Protein AF-0000000084940747 (afdb_homodimer)

Foldseek 3Di:
DPDDPPDDDDDDDDDDDDQFAWDFDWDVVCCVQQLKTWTFTFQARFDWDPPAPHLFCDPPQPTDNVRNVRSVCNVCVNSVNNQAAEQEFDEDQDQDEAEDADPVPCPVSSVVRNVYDFKYKYNDLSHKYKYWDAQWKWKKKAFSNGIIMIGTHHLSNLLVLSVLVNLCVNVVNDLQRQQRMAMEIEEHAALVGAADDPVSLVSLCVQQNNVQADPPRRGGSLSSNLSSSVVSRYDSVRYHYPPHHSLVDVRHHHCVNVVNRYGTIMTIMHRDDDPD/DPPDPPDDDDDDDDDDDDQFAWDFDWDVVCCVQQLKTWTFTFQARFDWDPPAPHQFCDPPQPTDNVRNVRSVCNVCVNSVNNQAAEQEFDEDQDQDEAEDADPVPCPVSSVVRNVYDFKYKYNDLSHKYKYWDAQWKWKKKAFNNGIIMIGTHHLSNLLVLSVLVNLCVNVVNDLQRQQRMAMEIEEHAALVGAADDPVSLVSLCVQQNNVQADPRRRGGSLSSNLSSSVVSRYDSVRYHYPPHHSLVDVRHHHCVNVVNRYGIIITIMHRDPPPD

Secondary structure (DSSP, 8-state):
-------PPPPP--EEEE----EEEE-HHHHHHH-EEEEEE-S-S--BPTTSTBT---SSSS--HHHHHHHHHHHHHHTT-TTSEEE-----SS--EEEE--GGG-HHHHHHHHHS-SEEEE--TTEEEEEEESSSEEEEEE-TTS-EEEEEE-HHHHHTTHHHHHHHHHTTT-GGGGGG-EEEE--B--TTT-B--HHHHHHHHHHH-GGGEETTTEE-HHHHHHHHHHHHT--GGGEEE---BTTT-TTS--TTTTTT----EEEEEEEPP---/-------PPPPP--EEEE----EEEE-HHHHHHH-EEEEEE-S-S--BPTTSTBT---SSSS--HHHHHHHHHHHHHHTT-TTSEEE-----SS--EEEE--GGG-HHHHHHHHHS-SEEEE--TTEEEEEEESSSEEEEEE-TTS-EEEEEE-HHHHHTTHHHHHHHHHTTT-GGGGGG-EEEE--B--TTT-B--HHHHHHHHHHH-GGGEETTTEE-HHHHHHHHHHHHT--GGGEEE---BTTT-TTS--TTTTTT----EEEEEEEPP---

Nearest PDB structures (foldseek):
  7fbg-assembly1_A  TM=8.563E-01  e=1.554E-24  Bacillus cereus ATCC 14579
  6t0y-assembly1_A  TM=8.999E-01  e=2.402E-23  Geobacillus stearothermophilus
  1xaf-assembly1_B  TM=8.891E-01  e=5.031E-22  Shigella flexneri 2a str. 2457T
  7f3v-assembly4_D  TM=9.004E-01  e=1.699E-21  Escherichia coli
  1xfj-assembly1_A  TM=8.779E-01  e=5.736E-21  Caulobacter vibrioides

Structure (mmCIF, N/CA/C/O backbone):
data_AF-0000000084940747-model_v1
#
loop_
_entity.id
_entity.type
_entity.pdbx_description
1 polymer 'Purine nucleoside phosphorylase'
#
loop_
_atom_site.group_PDB
_atom_site.id
_atom_site.type_symbol
_atom_site.label_atom_id
_atom_site.label_alt_id
_atom_site.label_comp_id
_atom_site.label_asym_id
_atom_site.label_entity_id
_atom_site.label_seq_id
_atom_site.pdbx_PDB_ins_code
_atom_site.Cartn_x
_atom_site.Cartn_y
_atom_site.Cartn_z
_atom_site.occupancy
_atom_site.B_iso_or_equiv
_atom_site.auth_seq_id
_atom_site.auth_comp_id
_atom_site.auth_asym_id
_atom_site.auth_atom_id
_atom_site.pdbx_PDB_model_num
ATOM 1 N N . MET A 1 1 ? -38.469 23.625 5.844 1 26.89 1 MET A N 1
ATOM 2 C CA . MET A 1 1 ? -37.781 22.375 5.543 1 26.89 1 MET A CA 1
ATOM 3 C C . MET A 1 1 ? -36.5 22.25 6.363 1 26.89 1 MET A C 1
ATOM 5 O O . MET A 1 1 ? -35.594 23.094 6.242 1 26.89 1 MET A O 1
ATOM 9 N N . HIS A 1 2 ? -36.5 21.703 7.5 1 29.2 2 HIS A N 1
ATOM 10 C CA . HIS A 1 2 ? -35.5 21.641 8.562 1 29.2 2 HIS A CA 1
ATOM 11 C C . HIS A 1 2 ? -34.25 20.891 8.109 1 29.2 2 HIS A C 1
ATOM 13 O O . HIS A 1 2 ? -34.344 19.734 7.664 1 29.2 2 HIS A O 1
ATOM 19 N N . ALA A 1 3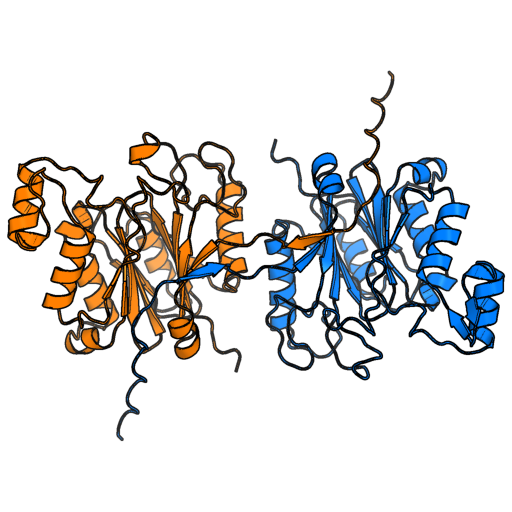 ? -33.344 21.547 7.586 1 34.94 3 ALA A N 1
ATOM 20 C CA . ALA A 1 3 ? -32.094 20.953 7.168 1 34.94 3 ALA A CA 1
ATOM 21 C C . ALA A 1 3 ? -31.594 19.906 8.18 1 34.94 3 ALA A C 1
ATOM 23 O O . ALA A 1 3 ? -31.594 20.156 9.383 1 34.94 3 ALA A O 1
ATOM 24 N N . ALA A 1 4 ? -31.609 18.703 7.883 1 40.59 4 ALA A N 1
ATOM 25 C CA . ALA A 1 4 ? -31.156 17.594 8.727 1 40.59 4 ALA A CA 1
ATOM 26 C C . ALA A 1 4 ? -29.859 17.953 9.453 1 40.59 4 ALA A C 1
ATOM 28 O O . ALA A 1 4 ? -28.938 18.5 8.852 1 40.59 4 ALA A O 1
ATOM 29 N N . PRO A 1 5 ? -29.875 18.078 10.797 1 40.06 5 PRO A N 1
ATOM 30 C CA . PRO A 1 5 ? -28.672 18.453 11.547 1 40.06 5 PRO A CA 1
ATOM 31 C C . PRO A 1 5 ? -27.406 17.734 11.047 1 40.06 5 PRO A C 1
ATOM 33 O O . PRO A 1 5 ? -27.469 16.562 10.664 1 40.06 5 PRO A O 1
ATOM 36 N N . SER A 1 6 ? -26.578 18.359 10.297 1 50.38 6 SER A N 1
ATOM 37 C CA . SER A 1 6 ? -25.312 17.781 9.852 1 50.38 6 SER A CA 1
ATOM 38 C C . SER A 1 6 ? -24.688 16.922 10.945 1 50.38 6 SER A C 1
ATOM 40 O O . SER A 1 6 ? -24.625 17.344 12.109 1 50.38 6 SER A O 1
ATOM 42 N N . PRO A 1 7 ? -24.688 15.625 10.82 1 58.38 7 PRO A N 1
ATOM 43 C CA . PRO A 1 7 ? -24.188 14.734 11.867 1 58.38 7 PRO A CA 1
ATOM 44 C C . PRO A 1 7 ? -22.922 15.266 12.539 1 58.38 7 PRO A C 1
ATOM 46 O O . PRO A 1 7 ? -22.125 15.945 11.891 1 58.38 7 PRO A O 1
ATOM 49 N N . SER A 1 8 ? -22.969 15.477 13.867 1 84.69 8 SER A N 1
ATOM 50 C CA . SER A 1 8 ? -21.875 15.898 14.742 1 84.69 8 SER A CA 1
ATOM 51 C C . SER A 1 8 ? -20.672 14.969 14.602 1 84.69 8 SER A C 1
ATOM 53 O O . SER A 1 8 ? -20.828 13.75 14.516 1 84.69 8 SER A O 1
ATOM 55 N N . LEU A 1 9 ? -19.516 15.516 14.227 1 91.94 9 LEU A N 1
ATOM 56 C CA . LEU A 1 9 ? -18.281 14.734 14.172 1 91.94 9 LEU A CA 1
ATOM 57 C C . LEU A 1 9 ? -17.984 14.109 15.523 1 91.94 9 LEU A C 1
ATOM 59 O O . LEU A 1 9 ? -18.281 14.695 16.562 1 91.94 9 LEU A O 1
ATOM 63 N N . PRO A 1 10 ? -17.516 12.859 15.523 1 93.62 10 PRO A N 1
ATOM 64 C CA . PRO A 1 10 ? -16.938 12.383 16.781 1 93.62 10 PRO A CA 1
ATOM 65 C C . PRO A 1 10 ? -15.828 13.289 17.312 1 93.62 10 PRO A C 1
ATOM 67 O O . PRO A 1 10 ? -15.219 14.039 16.531 1 93.62 10 PRO A O 1
ATOM 70 N N . LEU A 1 11 ? -15.609 13.273 18.609 1 95.62 11 LEU A N 1
ATOM 71 C CA . LEU A 1 11 ? -14.453 13.992 19.141 1 95.62 11 LEU A CA 1
ATOM 72 C C . LEU A 1 11 ? -13.164 13.453 18.531 1 95.62 11 LEU A C 1
ATOM 74 O O . LEU A 1 11 ? -13.016 12.242 18.344 1 95.62 11 LEU A O 1
ATOM 78 N N . PRO A 1 12 ? -12.258 14.281 18.172 1 96.69 12 PRO A N 1
ATOM 79 C CA . PRO A 1 12 ? -11.031 13.859 17.484 1 96.69 12 PRO A CA 1
ATOM 80 C C . PRO A 1 12 ? -10.133 12.992 18.375 1 96.69 12 PRO A C 1
ATOM 82 O O . PRO A 1 12 ? -9.992 13.266 19.578 1 96.69 12 PRO A O 1
ATOM 85 N N . ARG A 1 13 ? -9.609 11.969 17.828 1 94.75 13 ARG A N 1
ATOM 86 C CA . ARG A 1 13 ? -8.641 11.078 18.453 1 94.75 13 ARG A CA 1
ATOM 87 C C . ARG A 1 13 ? -7.59 10.617 17.438 1 94.75 13 ARG A C 1
ATOM 89 O O . ARG A 1 13 ? -7.93 10.164 16.344 1 94.75 13 ARG A O 1
ATOM 96 N N . LEU A 1 14 ? -6.281 10.805 17.812 1 95.38 14 LEU A N 1
ATOM 97 C CA . LEU A 1 14 ? -5.203 10.289 16.984 1 95.38 14 LEU A CA 1
ATOM 98 C C . LEU A 1 14 ? -4.637 9 17.562 1 95.38 14 LEU A C 1
ATOM 100 O O . LEU A 1 14 ? -4.297 8.945 18.75 1 95.38 14 LEU A O 1
ATOM 104 N N . ALA A 1 15 ? -4.66 8 16.766 1 92.25 15 ALA A N 1
ATOM 105 C CA . ALA A 1 15 ? -4.082 6.719 17.156 1 92.25 15 ALA A CA 1
ATOM 106 C C . ALA A 1 15 ? -3.201 6.152 16.047 1 92.25 15 ALA A C 1
ATOM 108 O O . ALA A 1 15 ? -3.477 6.363 14.867 1 92.25 15 ALA A O 1
ATOM 109 N N . TRP A 1 16 ? -2.139 5.473 16.5 1 89.88 16 TRP A N 1
ATOM 110 C CA . TRP A 1 16 ? -1.274 4.832 15.516 1 89.88 16 TRP A CA 1
ATOM 111 C C . TRP A 1 16 ? -2.023 3.738 14.766 1 89.88 16 TRP A C 1
ATOM 113 O O . TRP A 1 16 ? -2.783 2.973 15.359 1 89.88 16 TRP A O 1
ATOM 123 N N . GLY A 1 17 ? -1.954 3.801 13.477 1 81.88 17 GLY A N 1
ATOM 124 C CA . GLY A 1 17 ? -2.463 2.775 12.578 1 81.88 17 GLY A CA 1
ATOM 125 C C . GLY A 1 17 ? -1.59 2.562 11.359 1 81.88 17 GLY A C 1
ATOM 126 O O . GLY A 1 17 ? -0.465 3.062 11.297 1 81.88 17 GLY A O 1
ATOM 127 N N . ARG A 1 18 ? -1.936 1.587 10.547 1 75.88 18 ARG A N 1
ATOM 128 C CA . ARG A 1 18 ? -1.246 1.324 9.289 1 75.88 18 ARG A CA 1
ATOM 129 C C . ARG A 1 18 ? -2.225 1.313 8.117 1 75.88 18 ARG A C 1
ATOM 131 O O . ARG A 1 18 ? -3.369 0.881 8.266 1 75.88 18 ARG A O 1
ATOM 138 N N . GLY A 1 19 ? -1.824 2.127 7.086 1 73.94 19 GLY A N 1
ATOM 139 C CA . GLY A 1 19 ? -2.586 1.91 5.867 1 73.94 19 GLY A CA 1
ATOM 140 C C . GLY A 1 19 ? -2.521 0.479 5.367 1 73.94 19 GLY A C 1
ATOM 141 O O . GLY A 1 19 ? -1.665 -0.296 5.801 1 73.94 19 GLY A O 1
ATOM 142 N N . PHE A 1 20 ? -3.35 0.115 4.512 1 66 20 PHE A N 1
ATOM 143 C CA . PHE A 1 20 ? -3.6 -1.266 4.113 1 66 20 PHE A CA 1
ATOM 144 C C . PHE A 1 20 ? -2.301 -1.958 3.717 1 66 20 PHE A C 1
ATOM 146 O O . PHE A 1 20 ? -1.355 -1.307 3.268 1 66 20 PHE A O 1
ATOM 153 N N . SER A 1 21 ? -2.268 -3.084 4.23 1 73.12 21 SER A N 1
ATOM 154 C CA . SER A 1 21 ? -1.221 -4.023 3.846 1 73.12 21 SER A CA 1
ATOM 155 C C . SER A 1 21 ? -1.809 -5.262 3.174 1 73.12 21 SER A C 1
ATOM 157 O O . SER A 1 21 ? -3.018 -5.492 3.236 1 73.12 21 SER A O 1
ATOM 159 N N . VAL A 1 22 ? -1.061 -5.883 2.357 1 83.69 22 VAL A N 1
ATOM 160 C CA . VAL A 1 22 ? -1.466 -7.117 1.695 1 83.69 22 VAL A CA 1
ATOM 161 C C . VAL A 1 22 ? -0.729 -8.305 2.314 1 83.69 22 VAL A C 1
ATOM 163 O O . VAL A 1 22 ? 0.471 -8.484 2.092 1 83.69 22 VAL A O 1
ATOM 166 N N . PRO A 1 23 ? -1.486 -9.055 3.203 1 87.06 23 PRO A N 1
ATOM 167 C CA . PRO A 1 23 ? -0.846 -10.281 3.68 1 87.06 23 PRO A CA 1
ATOM 168 C C . PRO A 1 23 ? -0.607 -11.297 2.561 1 87.06 23 PRO A C 1
ATOM 170 O O . PRO A 1 23 ? -1.472 -11.484 1.702 1 87.06 23 PRO A O 1
ATOM 173 N N . ALA A 1 24 ? 0.589 -11.859 2.555 1 95.19 24 ALA A N 1
ATOM 174 C CA . ALA A 1 24 ? 0.926 -12.844 1.527 1 95.19 24 ALA A CA 1
ATOM 175 C C . ALA A 1 24 ? 2.041 -13.766 2 1 95.19 24 ALA A C 1
ATOM 177 O O . ALA A 1 24 ? 2.732 -13.469 2.977 1 95.19 24 ALA A O 1
ATOM 178 N N . LEU A 1 25 ? 2.092 -14.969 1.441 1 96.31 25 LEU A N 1
ATOM 179 C CA . LEU A 1 25 ? 3.281 -15.805 1.549 1 96.31 25 LEU A CA 1
ATOM 180 C C . LEU A 1 25 ? 4.383 -15.305 0.622 1 96.31 25 LEU A C 1
ATOM 182 O O . LEU A 1 25 ? 4.152 -15.109 -0.575 1 96.31 25 LEU A O 1
ATOM 186 N N . LEU A 1 26 ? 5.516 -15.055 1.214 1 94.94 26 LEU A N 1
ATOM 187 C CA . LEU A 1 26 ? 6.629 -14.422 0.516 1 94.94 26 LEU A CA 1
ATOM 188 C C . LEU A 1 26 ? 7.902 -15.25 0.667 1 94.94 26 LEU A C 1
ATOM 190 O O . LEU A 1 26 ? 7.941 -16.188 1.459 1 94.94 26 LEU A O 1
ATOM 194 N N . ASP A 1 27 ? 8.859 -15.016 -0.181 1 96.25 27 ASP A N 1
ATOM 195 C CA . ASP A 1 27 ? 10.234 -15.461 -0.004 1 96.25 27 ASP A CA 1
ATOM 196 C C . ASP A 1 27 ? 11.203 -14.281 -0.027 1 96.25 27 ASP A C 1
ATOM 198 O O . ASP A 1 27 ? 11.695 -13.898 -1.089 1 96.25 27 ASP A O 1
ATOM 202 N N . GLU A 1 28 ? 11.523 -13.805 1.183 1 88.88 28 GLU A N 1
ATOM 203 C CA . GLU A 1 28 ? 12.32 -12.586 1.293 1 88.88 28 GLU A CA 1
ATOM 204 C C . GLU A 1 28 ? 13.773 -12.836 0.917 1 88.88 28 GLU A C 1
ATOM 206 O O . GLU A 1 28 ? 14.445 -11.953 0.383 1 88.88 28 GLU A O 1
ATOM 211 N N . ASP A 1 29 ? 14.242 -14.047 1.19 1 90.12 29 ASP A N 1
ATOM 212 C CA . ASP A 1 29 ? 15.609 -14.375 0.799 1 90.12 29 ASP A CA 1
ATOM 213 C C . ASP A 1 29 ? 15.766 -14.367 -0.72 1 90.12 29 ASP A C 1
ATOM 215 O O . ASP A 1 29 ? 16.766 -13.867 -1.243 1 90.12 29 ASP A O 1
ATOM 219 N N . LEU A 1 30 ? 14.781 -14.891 -1.435 1 94.69 30 LEU A N 1
ATOM 220 C CA . LEU A 1 30 ? 14.781 -14.828 -2.893 1 94.69 30 LEU A CA 1
ATOM 221 C C . LEU A 1 30 ? 14.82 -13.383 -3.377 1 94.69 30 LEU A C 1
ATOM 223 O O . LEU A 1 30 ? 15.602 -13.047 -4.27 1 94.69 30 LEU A O 1
ATOM 227 N N . PHE A 1 31 ? 13.984 -12.57 -2.734 1 92.12 31 PHE A N 1
ATOM 228 C CA . PHE A 1 31 ? 13.875 -11.172 -3.127 1 92.12 31 PHE A CA 1
ATOM 229 C C . PHE A 1 31 ? 15.211 -10.453 -2.949 1 92.12 31 PHE A C 1
ATOM 231 O O . PHE A 1 31 ? 15.633 -9.695 -3.824 1 92.12 31 PHE A O 1
ATOM 238 N N . ALA A 1 32 ? 15.852 -10.734 -1.929 1 84.44 32 ALA A N 1
ATOM 239 C CA . ALA A 1 32 ? 17.094 -10.062 -1.587 1 84.44 32 ALA A CA 1
ATOM 240 C C . ALA A 1 32 ? 18.188 -10.367 -2.615 1 84.44 32 ALA A C 1
ATOM 242 O O . ALA A 1 32 ? 19 -9.5 -2.941 1 84.44 32 ALA A O 1
ATOM 243 N N . VAL A 1 33 ? 18.125 -11.5 -3.223 1 88.12 33 VAL A N 1
ATOM 244 C CA . VAL A 1 33 ? 19.25 -11.914 -4.055 1 88.12 33 VAL A CA 1
ATOM 245 C C . VAL A 1 33 ? 18.922 -11.672 -5.527 1 88.12 33 VAL A C 1
ATOM 247 O O . VAL A 1 33 ? 19.828 -11.391 -6.328 1 88.12 33 VAL A O 1
ATOM 250 N N . THR A 1 34 ? 17.656 -11.656 -5.898 1 92 34 THR A N 1
ATOM 251 C CA . THR A 1 34 ? 17.312 -11.617 -7.32 1 92 34 THR A CA 1
ATOM 252 C C . THR A 1 34 ? 16.531 -10.359 -7.656 1 92 34 THR A C 1
ATOM 254 O O . THR A 1 34 ? 16.391 -10.008 -8.828 1 92 34 THR A O 1
ATOM 257 N N . GLY A 1 35 ? 15.906 -9.75 -6.625 1 89.62 35 GLY A N 1
ATOM 258 C CA . GLY A 1 35 ? 14.977 -8.656 -6.863 1 89.62 35 GLY A CA 1
ATOM 259 C C . GLY A 1 35 ? 13.594 -9.125 -7.273 1 89.62 35 GLY A C 1
ATOM 260 O O . GLY A 1 35 ? 12.695 -8.312 -7.484 1 89.62 35 GLY A O 1
ATOM 261 N N . VAL A 1 36 ? 13.438 -10.477 -7.367 1 94.81 36 VAL A N 1
ATOM 262 C CA . VAL A 1 36 ? 12.133 -11.008 -7.738 1 94.81 36 VAL A CA 1
ATOM 263 C C . VAL A 1 36 ? 11.25 -11.125 -6.496 1 94.81 36 VAL A C 1
ATOM 265 O O . VAL A 1 36 ? 11.578 -11.859 -5.559 1 94.81 36 VAL A O 1
ATOM 268 N N . ARG A 1 37 ? 10.18 -10.367 -6.473 1 94 37 ARG A N 1
ATOM 269 C CA . ARG A 1 37 ? 9.125 -10.484 -5.469 1 94 37 ARG A CA 1
ATOM 270 C C . ARG A 1 37 ? 8.086 -11.523 -5.875 1 94 37 ARG A C 1
ATOM 272 O O . ARG A 1 37 ? 7.5 -11.43 -6.957 1 94 37 ARG A O 1
ATOM 279 N N . ILE A 1 38 ? 7.941 -12.57 -5.031 1 97.44 38 ILE A N 1
ATOM 280 C CA . ILE A 1 38 ? 6.82 -13.484 -5.215 1 97.44 38 ILE A CA 1
ATOM 281 C C . ILE A 1 38 ? 5.82 -13.305 -4.074 1 97.44 38 ILE A C 1
ATOM 283 O O . ILE A 1 38 ? 6.203 -12.984 -2.949 1 97.44 38 ILE A O 1
ATOM 287 N N . ALA A 1 39 ? 4.551 -13.516 -4.398 1 97.5 39 ALA A N 1
ATOM 288 C CA . ALA A 1 39 ? 3.523 -13.391 -3.367 1 97.5 39 ALA A CA 1
ATOM 289 C C . ALA A 1 39 ? 2.326 -14.289 -3.678 1 97.5 39 ALA A C 1
ATOM 291 O O . ALA A 1 39 ? 1.78 -14.242 -4.781 1 97.5 39 ALA A O 1
ATOM 292 N N . PHE A 1 40 ? 1.977 -15.141 -2.762 1 98.5 40 PHE A N 1
ATOM 293 C CA . PHE A 1 40 ? 0.657 -15.758 -2.73 1 98.5 40 PHE A CA 1
ATOM 294 C C . PHE A 1 40 ? -0.253 -15.047 -1.737 1 98.5 40 PHE A C 1
ATOM 296 O O . PHE A 1 40 ? -0.056 -15.148 -0.524 1 98.5 40 PHE A O 1
ATOM 303 N N . THR A 1 41 ? -1.25 -14.359 -2.246 1 96.94 41 THR A N 1
ATOM 304 C CA . THR A 1 41 ? -2.029 -13.461 -1.404 1 96.94 41 THR A CA 1
ATOM 305 C C . THR A 1 41 ? -3.127 -14.227 -0.668 1 96.94 41 THR A C 1
ATOM 307 O O . THR A 1 41 ? -3.504 -15.328 -1.074 1 96.94 41 THR A O 1
ATOM 310 N N . CYS A 1 42 ? -3.596 -13.586 0.418 1 94.44 42 CYS A N 1
ATOM 311 C CA . CYS A 1 42 ? -4.84 -13.969 1.072 1 94.44 42 CYS A CA 1
ATOM 312 C C . CYS A 1 42 ? -5.992 -13.078 0.62 1 94.44 42 CYS A C 1
ATOM 314 O O . CYS A 1 42 ? -5.824 -12.25 -0.275 1 94.44 42 CYS A O 1
ATOM 316 N N . ARG A 1 43 ? -7.152 -13.328 1.266 1 94.81 43 ARG A N 1
ATOM 317 C CA . ARG A 1 43 ? -8.328 -12.578 0.833 1 94.81 43 ARG A CA 1
ATOM 318 C C . ARG A 1 43 ? -8.406 -11.227 1.526 1 94.81 43 ARG A C 1
ATOM 320 O O . ARG A 1 43 ? -9.203 -10.367 1.142 1 94.81 43 ARG A O 1
ATOM 327 N N . ASP A 1 44 ? -7.492 -10.938 2.492 1 85.69 44 ASP A N 1
ATOM 328 C CA . ASP A 1 44 ? -7.574 -9.719 3.285 1 85.69 44 ASP A CA 1
ATOM 329 C C . ASP A 1 44 ? -6.809 -8.578 2.619 1 85.69 44 ASP A C 1
ATOM 331 O O . ASP A 1 44 ? -5.871 -8.812 1.856 1 85.69 44 ASP A O 1
ATOM 335 N N . GLY A 1 45 ? -7.273 -7.379 2.945 1 78.31 45 GLY A N 1
ATOM 336 C CA . GLY A 1 45 ? -6.496 -6.215 2.557 1 78.31 45 GLY A CA 1
ATOM 337 C C . GLY A 1 45 ? -7.086 -5.465 1.377 1 78.31 45 GLY A C 1
ATOM 338 O O . GLY A 1 45 ? -6.445 -4.574 0.813 1 78.31 45 GLY A O 1
ATOM 339 N N . GLY A 1 46 ? -8.266 -5.918 0.894 1 83.44 46 GLY A N 1
ATOM 340 C CA . GLY A 1 46 ? -8.844 -5.262 -0.267 1 83.44 46 GLY A CA 1
ATOM 341 C C . GLY A 1 46 ? -10.141 -4.535 0.044 1 83.44 46 GLY A C 1
ATOM 342 O O . GLY A 1 46 ? -10.422 -4.23 1.204 1 83.44 46 GLY A O 1
ATOM 343 N N . VAL A 1 47 ? -10.867 -4.148 -1.01 1 79.75 47 VAL A N 1
ATOM 344 C CA . VAL A 1 47 ? -12 -3.24 -0.831 1 79.75 47 VAL A CA 1
ATOM 345 C C . VAL A 1 47 ? -13.281 -3.912 -1.31 1 79.75 47 VAL A C 1
ATOM 347 O O . VAL A 1 47 ? -14.375 -3.344 -1.183 1 79.75 47 VAL A O 1
ATOM 350 N N . SER A 1 48 ? -13.18 -5.148 -1.839 1 89.56 48 SER A N 1
ATOM 351 C CA . SER A 1 48 ? -14.375 -5.816 -2.348 1 89.56 48 SER A CA 1
ATOM 352 C C . SER A 1 48 ? -15.359 -6.133 -1.223 1 89.56 48 SER A C 1
ATOM 354 O O . SER A 1 48 ? -14.945 -6.395 -0.091 1 89.56 48 SER A O 1
ATOM 356 N N . ALA A 1 49 ? -16.625 -6.105 -1.512 1 88.56 49 ALA A N 1
ATOM 357 C CA . ALA A 1 49 ? -17.703 -6.453 -0.589 1 88.56 49 ALA A CA 1
ATOM 358 C C . ALA A 1 49 ? -18.109 -7.914 -0.741 1 88.56 49 ALA A C 1
ATOM 360 O O . ALA A 1 49 ? -17.719 -8.578 -1.705 1 88.56 49 ALA A O 1
ATOM 361 N N . PRO A 1 50 ? -18.859 -8.438 0.298 1 92.88 50 PRO A N 1
ATOM 362 C CA . PRO A 1 50 ? -19.391 -9.789 0.089 1 92.88 50 PRO A CA 1
ATOM 363 C C . PRO A 1 50 ? -20.234 -9.898 -1.176 1 92.88 50 PRO A C 1
ATOM 365 O O . PRO A 1 50 ? -20.953 -8.961 -1.527 1 92.88 50 PRO A O 1
ATOM 368 N N . PRO A 1 51 ? -20.062 -10.977 -1.892 1 95.94 51 PRO A N 1
ATOM 369 C CA . PRO A 1 51 ? -19.406 -12.227 -1.525 1 95.94 51 PRO A CA 1
ATOM 370 C C . PRO A 1 51 ? -17.938 -12.273 -1.945 1 95.94 51 PRO A C 1
ATOM 372 O O . PRO A 1 51 ? -17.297 -13.32 -1.871 1 95.94 51 PRO A O 1
ATOM 375 N N . TYR A 1 52 ? -17.422 -11.203 -2.357 1 96.19 52 TYR A N 1
ATOM 376 C CA . TYR A 1 52 ? -16.047 -11.086 -2.811 1 96.19 52 TYR A CA 1
ATOM 377 C C . TYR A 1 52 ? -15.203 -10.305 -1.806 1 96.19 52 TYR A C 1
ATOM 379 O O . TYR A 1 52 ? -14.172 -9.734 -2.16 1 96.19 52 TYR A O 1
ATOM 387 N N . ALA A 1 53 ? -15.586 -10.312 -0.607 1 91.81 53 ALA A N 1
ATOM 388 C CA . ALA A 1 53 ? -15.062 -9.406 0.416 1 91.81 53 ALA A CA 1
ATOM 389 C C . ALA A 1 53 ? -13.555 -9.539 0.546 1 91.81 53 ALA A C 1
ATOM 391 O O . ALA A 1 53 ? -13.023 -10.648 0.627 1 91.81 53 ALA A O 1
ATOM 392 N N . GLY A 1 54 ? -12.961 -8.391 0.564 1 91.12 54 GLY A N 1
ATOM 393 C CA . GLY A 1 54 ? -11.531 -8.305 0.778 1 91.12 54 GLY A CA 1
ATOM 394 C C . GLY A 1 54 ? -10.75 -8.016 -0.494 1 91.12 54 GLY A C 1
ATOM 395 O O . GLY A 1 54 ? -11.062 -7.062 -1.213 1 91.12 54 GLY A O 1
ATOM 396 N N . LEU A 1 55 ? -9.68 -8.789 -0.75 1 93.69 55 LEU A N 1
ATOM 397 C CA . LEU A 1 55 ? -8.734 -8.57 -1.84 1 93.69 55 LEU A CA 1
ATOM 398 C C . LEU A 1 55 ? -9.039 -9.484 -3.021 1 93.69 55 LEU A C 1
ATOM 400 O O . LEU A 1 55 ? -8.188 -10.258 -3.457 1 93.69 55 LEU A O 1
ATOM 404 N N . ASN A 1 56 ? -10.242 -9.352 -3.576 1 97.44 56 ASN A N 1
ATOM 405 C CA . ASN A 1 56 ? -10.516 -10.086 -4.809 1 97.44 56 ASN A CA 1
ATOM 406 C C . ASN A 1 56 ? -9.695 -9.539 -5.977 1 97.44 56 ASN A C 1
ATOM 408 O O . ASN A 1 56 ? -9.805 -8.359 -6.316 1 97.44 56 ASN A O 1
ATOM 412 N N . LEU A 1 57 ? -8.984 -10.477 -6.598 1 98 57 LEU A N 1
ATOM 413 C CA . LEU A 1 57 ? -8.094 -10.062 -7.672 1 98 57 LEU A CA 1
ATOM 414 C C . LEU A 1 57 ? -8.609 -10.531 -9.023 1 98 57 LEU A C 1
ATOM 416 O O . LEU A 1 57 ? -8.039 -10.195 -10.062 1 98 57 LEU A O 1
ATOM 420 N N . GLY A 1 58 ? -9.648 -11.32 -9 1 97.81 58 GLY A N 1
ATOM 421 C CA . GLY A 1 58 ? -10.211 -11.852 -10.227 1 97.81 58 GLY A CA 1
ATOM 422 C C . GLY A 1 58 ? -11.312 -10.977 -10.805 1 97.81 58 GLY A C 1
ATOM 423 O O . GLY A 1 58 ? -12.258 -10.617 -10.102 1 97.81 58 GLY A O 1
ATOM 424 N N . SER A 1 59 ? -11.234 -10.703 -12.047 1 95.25 59 SER A N 1
ATOM 425 C CA . SER A 1 59 ? -12.203 -9.812 -12.688 1 95.25 59 SER A CA 1
ATOM 426 C C . SER A 1 59 ? -13.352 -10.602 -13.305 1 95.25 59 SER A C 1
ATOM 428 O O . SER A 1 59 ? -14.352 -10.023 -13.734 1 95.25 59 SER A O 1
ATOM 430 N N . HIS A 1 60 ? -13.359 -11.898 -13.32 1 93.31 60 HIS A N 1
ATOM 431 C CA . HIS A 1 60 ? -14.32 -12.703 -14.062 1 93.31 60 HIS A CA 1
ATOM 432 C C . HIS A 1 60 ? -15.32 -13.375 -13.125 1 93.31 60 HIS A C 1
ATOM 434 O O . HIS A 1 60 ? -15.977 -14.352 -13.5 1 93.31 60 HIS A O 1
ATOM 440 N N . VAL A 1 61 ? -15.508 -12.859 -11.93 1 95.31 61 VAL A N 1
ATOM 441 C CA . VAL A 1 61 ? -16.281 -13.609 -10.945 1 95.31 61 VAL A CA 1
ATOM 442 C C . VAL A 1 61 ? -17.562 -12.844 -10.609 1 95.31 61 VAL A C 1
ATOM 444 O O . VAL A 1 61 ? -18.391 -13.32 -9.82 1 95.31 61 VAL A O 1
ATOM 447 N N . GLY A 1 62 ? -17.734 -11.617 -11.164 1 95.31 62 GLY A N 1
ATOM 448 C CA . GLY A 1 62 ? -18.969 -10.875 -10.953 1 95.31 62 GLY A CA 1
ATOM 449 C C . GLY A 1 62 ? -18.812 -9.719 -9.992 1 95.31 62 GLY A C 1
ATOM 450 O O . GLY A 1 62 ? -19.766 -8.992 -9.719 1 95.31 62 GLY A O 1
ATOM 451 N N . ASP A 1 63 ? -17.672 -9.5 -9.508 1 96.25 63 ASP A N 1
ATOM 452 C CA . ASP A 1 63 ? -17.375 -8.383 -8.609 1 96.25 63 ASP A CA 1
ATOM 453 C C . ASP A 1 63 ? -17.391 -7.055 -9.359 1 96.25 63 ASP A C 1
ATOM 455 O O . ASP A 1 63 ? -17.359 -7.027 -10.586 1 96.25 63 ASP A O 1
ATOM 459 N N . ASP A 1 64 ? -17.562 -5.953 -8.555 1 93.12 64 ASP A N 1
ATOM 460 C CA . ASP A 1 64 ? -17.438 -4.617 -9.133 1 93.12 64 ASP A CA 1
ATOM 461 C C . ASP A 1 64 ? -16.062 -4.41 -9.75 1 93.12 64 ASP A C 1
ATOM 463 O O . ASP A 1 64 ? -15.039 -4.609 -9.094 1 93.12 64 ASP A O 1
ATOM 467 N N . ALA A 1 65 ? -16.047 -4.07 -11.016 1 93.81 65 ALA A N 1
ATOM 468 C CA . ALA A 1 65 ? -14.797 -3.898 -11.75 1 93.81 65 ALA A CA 1
ATOM 469 C C . ALA A 1 65 ? -13.898 -2.861 -11.078 1 93.81 65 ALA A C 1
ATOM 471 O O . ALA A 1 65 ? -12.672 -2.982 -11.102 1 93.81 65 ALA A O 1
ATOM 472 N N . ARG A 1 66 ? -14.445 -1.898 -10.5 1 83.5 66 ARG A N 1
ATOM 473 C CA . ARG A 1 66 ? -13.672 -0.854 -9.836 1 83.5 66 ARG A CA 1
ATOM 474 C C . ARG A 1 66 ? -12.977 -1.393 -8.594 1 83.5 66 ARG A C 1
ATOM 476 O O . ARG A 1 66 ? -11.852 -0.999 -8.281 1 83.5 66 ARG A O 1
ATOM 483 N N . ASP A 1 67 ? -13.656 -2.246 -7.867 1 87.38 67 ASP A N 1
ATOM 484 C CA . ASP A 1 67 ? -13.062 -2.852 -6.68 1 87.38 67 ASP A CA 1
ATOM 485 C C . ASP A 1 67 ? -11.891 -3.756 -7.051 1 87.38 67 ASP A C 1
ATOM 487 O O . ASP A 1 67 ? -10.836 -3.709 -6.41 1 87.38 67 ASP A O 1
ATOM 491 N N . VAL A 1 68 ? -12.086 -4.457 -8.109 1 94.44 68 VAL A N 1
ATOM 492 C CA . VAL A 1 68 ? -11.023 -5.352 -8.555 1 94.44 68 VAL A CA 1
ATOM 493 C C . VAL A 1 68 ? -9.805 -4.539 -8.984 1 94.44 68 VAL A C 1
ATOM 495 O O . VAL A 1 68 ? -8.672 -4.875 -8.633 1 94.44 68 VAL A O 1
ATOM 498 N N . ALA A 1 69 ? -10.07 -3.51 -9.695 1 89.12 69 ALA A N 1
ATOM 499 C CA . ALA A 1 69 ? -8.977 -2.635 -10.117 1 89.12 69 ALA A CA 1
ATOM 500 C C . ALA A 1 69 ? -8.25 -2.035 -8.914 1 89.12 69 ALA A C 1
ATOM 502 O O . ALA A 1 69 ? -7.02 -1.981 -8.891 1 89.12 69 ALA A O 1
ATOM 503 N N . ALA A 1 70 ? -9 -1.645 -7.961 1 82.25 70 ALA A N 1
ATOM 504 C CA . ALA A 1 70 ? -8.414 -1.083 -6.742 1 82.25 70 ALA A CA 1
ATOM 505 C C . ALA A 1 70 ? -7.594 -2.127 -5.996 1 82.25 70 ALA A C 1
ATOM 507 O O . ALA A 1 70 ? -6.512 -1.824 -5.484 1 82.25 70 ALA A O 1
ATOM 508 N N . ASN A 1 71 ? -8.07 -3.338 -5.922 1 89.06 71 ASN A N 1
ATOM 509 C CA . ASN A 1 71 ? -7.359 -4.422 -5.254 1 89.06 71 ASN A CA 1
ATOM 510 C C . ASN A 1 71 ? -6.039 -4.738 -5.953 1 89.06 71 ASN A C 1
ATOM 512 O O . ASN A 1 71 ? -5.02 -4.961 -5.297 1 89.06 71 ASN A O 1
ATOM 516 N N . ARG A 1 72 ? -6.07 -4.688 -7.273 1 91.5 72 ARG A N 1
ATOM 517 C CA . ARG A 1 72 ? -4.844 -4.941 -8.023 1 91.5 72 ARG A CA 1
ATOM 518 C C . ARG A 1 72 ? -3.844 -3.809 -7.836 1 91.5 72 ARG A C 1
ATOM 520 O O . ARG A 1 72 ? -2.641 -4.051 -7.711 1 91.5 72 ARG A O 1
ATOM 527 N N . ALA A 1 73 ? -4.355 -2.646 -7.781 1 82.44 73 ALA A N 1
ATOM 528 C CA . ALA A 1 73 ? -3.486 -1.503 -7.523 1 82.44 73 ALA A CA 1
ATOM 529 C C . ALA A 1 73 ? -2.859 -1.597 -6.133 1 82.44 73 ALA A C 1
ATOM 531 O O . ALA A 1 73 ? -1.674 -1.308 -5.957 1 82.44 73 ALA A O 1
ATOM 532 N N . ARG A 1 74 ? -3.645 -1.971 -5.152 1 80.62 74 ARG A N 1
ATOM 533 C CA . ARG A 1 74 ? -3.154 -2.16 -3.789 1 80.62 74 ARG A CA 1
ATOM 534 C C . ARG A 1 74 ? -2.059 -3.219 -3.744 1 80.62 74 ARG A C 1
ATOM 536 O O . ARG A 1 74 ? -1.034 -3.031 -3.084 1 80.62 74 ARG A O 1
ATOM 543 N N . LEU A 1 75 ? -2.281 -4.281 -4.43 1 88.94 75 LEU A N 1
ATOM 544 C CA . LEU A 1 75 ? -1.293 -5.352 -4.504 1 88.94 75 LEU A CA 1
ATOM 545 C C . LEU A 1 75 ? 0.027 -4.84 -5.066 1 88.94 75 LEU A C 1
ATOM 547 O O . LEU A 1 75 ? 1.089 -5.066 -4.484 1 88.94 75 LEU A O 1
ATOM 551 N N . MET A 1 76 ? -0.089 -4.141 -6.176 1 85.81 76 MET A N 1
ATOM 552 C CA . MET A 1 76 ? 1.098 -3.605 -6.836 1 85.81 76 MET A CA 1
ATOM 553 C C . MET A 1 76 ? 1.84 -2.635 -5.922 1 85.81 76 MET A C 1
ATOM 555 O O . MET A 1 76 ? 3.062 -2.707 -5.797 1 85.81 76 MET A O 1
ATOM 559 N N . ALA A 1 77 ? 1.104 -1.868 -5.281 1 75.38 77 ALA A N 1
ATOM 560 C CA . ALA A 1 77 ? 1.703 -0.869 -4.402 1 75.38 77 ALA A CA 1
ATOM 561 C C . ALA A 1 77 ? 2.34 -1.524 -3.18 1 75.38 77 ALA A C 1
ATOM 563 O O . ALA A 1 77 ? 3.43 -1.136 -2.756 1 75.38 77 ALA A O 1
ATOM 564 N N . ALA A 1 78 ? 1.621 -2.447 -2.627 1 79.94 78 ALA A N 1
ATOM 565 C CA . ALA A 1 78 ? 2.076 -3.113 -1.41 1 79.94 78 ALA A CA 1
ATOM 566 C C . ALA A 1 78 ? 3.451 -3.744 -1.611 1 79.94 78 ALA A C 1
ATOM 568 O O . ALA A 1 78 ? 4.254 -3.814 -0.675 1 79.94 78 ALA A O 1
ATOM 569 N N . PHE A 1 79 ? 3.691 -4.09 -2.855 1 82.44 79 PHE A N 1
ATOM 570 C CA . PHE A 1 79 ? 4.945 -4.797 -3.078 1 82.44 79 PHE A CA 1
ATOM 571 C C . PHE A 1 79 ? 5.891 -3.967 -3.938 1 82.44 79 PHE A C 1
ATOM 573 O O . PHE A 1 79 ? 6.852 -4.496 -4.504 1 82.44 79 PHE A O 1
ATOM 580 N N . GLY A 1 80 ? 5.605 -2.746 -4.102 1 74.38 80 GLY A N 1
ATOM 581 C CA . GLY A 1 80 ? 6.504 -1.792 -4.734 1 74.38 80 GLY A CA 1
ATOM 582 C C . GLY A 1 80 ? 6.617 -1.985 -6.234 1 74.38 80 GLY A C 1
ATOM 583 O O . GLY A 1 80 ? 7.66 -1.699 -6.828 1 74.38 80 GLY A O 1
ATOM 584 N N . CYS A 1 81 ? 5.598 -2.516 -6.883 1 80.62 81 CYS A N 1
ATOM 585 C CA . CYS A 1 81 ? 5.645 -2.852 -8.297 1 80.62 81 CYS A CA 1
ATOM 586 C C . CYS A 1 81 ? 4.707 -1.955 -9.102 1 80.62 81 CYS A C 1
ATOM 588 O O . CYS A 1 81 ? 4.277 -2.322 -10.195 1 80.62 81 CYS A O 1
ATOM 590 N N . GLN A 1 82 ? 4.398 -0.808 -8.57 1 73.25 82 GLN A N 1
ATOM 591 C CA . GLN A 1 82 ? 3.369 0.038 -9.164 1 73.25 82 GLN A CA 1
ATOM 592 C C . GLN A 1 82 ? 3.795 0.534 -10.547 1 73.25 82 GLN A C 1
ATOM 594 O O . GLN A 1 82 ? 2.951 0.901 -11.367 1 73.25 82 GLN A O 1
ATOM 599 N N . ASP A 1 83 ? 5.074 0.537 -10.906 1 74.69 83 ASP A N 1
ATOM 600 C CA . ASP A 1 83 ? 5.551 1.049 -12.18 1 74.69 83 ASP A CA 1
ATOM 601 C C . ASP A 1 83 ? 5.598 -0.057 -13.234 1 74.69 83 ASP A C 1
ATOM 603 O O . ASP A 1 83 ? 5.793 0.214 -14.422 1 74.69 83 ASP A O 1
ATOM 607 N N . ALA A 1 84 ? 5.492 -1.276 -12.828 1 87.19 84 ALA A N 1
ATOM 608 C CA . ALA A 1 84 ? 5.488 -2.389 -13.773 1 87.19 84 ALA A CA 1
ATOM 609 C C . ALA A 1 84 ? 4.129 -2.529 -14.453 1 87.19 84 ALA A C 1
ATOM 611 O O . ALA A 1 84 ? 3.105 -2.131 -13.891 1 87.19 84 ALA A O 1
ATOM 612 N N . ARG A 1 85 ? 4.156 -3.027 -15.656 1 92 85 ARG A N 1
ATOM 613 C CA . ARG A 1 85 ? 2.916 -3.398 -16.328 1 92 85 ARG A CA 1
ATOM 614 C C . ARG A 1 85 ? 2.387 -4.73 -15.812 1 92 85 ARG A C 1
ATOM 616 O O . ARG A 1 85 ? 3.057 -5.758 -15.922 1 92 85 ARG A O 1
ATOM 623 N N . LEU A 1 86 ? 1.181 -4.668 -15.258 1 95.19 86 LEU A N 1
ATOM 624 C CA . LEU A 1 86 ? 0.589 -5.887 -14.719 1 95.19 86 LEU A CA 1
ATOM 625 C C . LEU A 1 86 ? -0.12 -6.676 -15.812 1 95.19 86 LEU A C 1
ATOM 627 O O . LEU A 1 86 ? -0.991 -6.141 -16.5 1 95.19 86 LEU A O 1
ATOM 631 N N . VAL A 1 87 ? 0.282 -7.922 -16.016 1 97.31 87 VAL A N 1
ATOM 632 C CA . VAL A 1 87 ? -0.39 -8.805 -16.953 1 97.31 87 VAL A CA 1
ATOM 633 C C . VAL A 1 87 ? -1.135 -9.906 -16.203 1 97.31 87 VAL A C 1
ATOM 635 O O . VAL A 1 87 ? -0.541 -10.625 -15.406 1 97.31 87 VAL A O 1
ATOM 638 N N . VAL A 1 88 ? -2.432 -9.945 -16.422 1 97.94 88 VAL A N 1
ATOM 639 C CA . VAL A 1 88 ? -3.316 -10.969 -15.875 1 97.94 88 VAL A CA 1
ATOM 640 C C . VAL A 1 88 ? -3.934 -11.789 -17.016 1 97.94 88 VAL A C 1
ATOM 642 O O . VAL A 1 88 ? -4.734 -11.266 -17.797 1 97.94 88 VAL A O 1
ATOM 645 N N . PRO A 1 89 ? -3.611 -13.023 -17.125 1 97.5 89 PRO A N 1
ATOM 646 C CA . PRO A 1 89 ? -4.176 -13.812 -18.234 1 97.5 89 PRO A CA 1
ATOM 647 C C . PRO A 1 89 ? -5.625 -14.219 -17.984 1 97.5 89 PRO A C 1
ATOM 649 O O . PRO A 1 89 ? -6.098 -14.164 -16.844 1 97.5 89 PRO A O 1
ATOM 652 N N . HIS A 1 90 ? -6.242 -14.555 -19.094 1 97.19 90 HIS A N 1
ATOM 653 C CA . HIS A 1 90 ? -7.512 -15.266 -19 1 97.19 90 HIS A CA 1
ATOM 654 C C . HIS A 1 90 ? -7.289 -16.766 -18.844 1 97.19 90 HIS A C 1
ATOM 656 O O . HIS A 1 90 ? -6.996 -17.453 -19.812 1 97.19 90 HIS A O 1
ATOM 662 N N . GLN A 1 91 ? -7.453 -17.156 -17.656 1 96.31 91 GLN A N 1
ATOM 663 C CA . GLN A 1 91 ? -7.211 -18.547 -17.328 1 96.31 91 GLN A CA 1
ATOM 664 C C . GLN A 1 91 ? -8.398 -19.422 -17.719 1 96.31 91 GLN A C 1
ATOM 666 O O . GLN A 1 91 ? -9.531 -19.156 -17.344 1 96.31 91 GLN A O 1
ATOM 671 N N . VAL A 1 92 ? -8.125 -20.484 -18.484 1 94.62 92 VAL A N 1
ATOM 672 C CA . VAL A 1 92 ? -9.195 -21.297 -19.031 1 94.62 92 VAL A CA 1
ATOM 673 C C . VAL A 1 92 ? -8.969 -22.766 -18.656 1 94.62 92 VAL A C 1
ATOM 675 O O . VAL A 1 92 ? -9.523 -23.672 -19.281 1 94.62 92 VAL A O 1
ATOM 678 N N . HIS A 1 93 ? -8.141 -23.062 -17.734 1 94.38 93 HIS A N 1
ATOM 679 C CA . HIS A 1 93 ? -7.762 -24.406 -17.297 1 94.38 93 HIS A CA 1
ATOM 680 C C . HIS A 1 93 ? -7.18 -25.219 -18.453 1 94.38 93 HIS A C 1
ATOM 682 O O . HIS A 1 93 ? -7.449 -26.406 -18.578 1 94.38 93 HIS A O 1
ATOM 688 N N . GLY A 1 94 ? -6.48 -24.484 -19.281 1 93.81 94 GLY A N 1
ATOM 689 C CA . GLY A 1 94 ? -5.75 -25.109 -20.375 1 93.81 94 GLY A CA 1
ATOM 690 C C . GLY A 1 94 ? -4.262 -25.234 -20.109 1 93.81 94 GLY A C 1
ATOM 691 O O . GLY A 1 94 ? -3.84 -25.312 -18.953 1 93.81 94 GLY A O 1
ATOM 692 N N . ASP A 1 95 ? -3.49 -25.406 -21.219 1 93.81 95 ASP A N 1
ATOM 693 C CA . ASP A 1 95 ? -2.055 -25.609 -21.062 1 93.81 95 ASP A CA 1
ATOM 694 C C . ASP A 1 95 ? -1.256 -24.609 -21.891 1 93.81 95 ASP A C 1
ATOM 696 O O . ASP A 1 95 ? -0.089 -24.859 -22.219 1 93.81 95 ASP A O 1
ATOM 700 N N . ALA A 1 96 ? -1.88 -23.484 -22.234 1 95.94 96 ALA A N 1
ATOM 701 C CA . ALA A 1 96 ? -1.176 -22.469 -23.016 1 95.94 96 ALA A CA 1
ATOM 702 C C . ALA A 1 96 ? -0.235 -21.656 -22.141 1 95.94 96 ALA A C 1
ATOM 704 O O . ALA A 1 96 ? -0.62 -21.203 -21.062 1 95.94 96 ALA A O 1
ATOM 705 N N . VAL A 1 97 ? 1.001 -21.484 -22.641 1 97.75 97 VAL A N 1
ATOM 706 C CA . VAL A 1 97 ? 2.045 -20.703 -21.984 1 97.75 97 VAL A CA 1
ATOM 707 C C . VAL A 1 97 ? 2.418 -19.5 -22.859 1 97.75 97 VAL A C 1
ATOM 709 O O . VAL A 1 97 ? 2.691 -19.656 -24.062 1 97.75 97 VAL A O 1
ATOM 712 N N . VAL A 1 98 ? 2.4 -18.297 -22.297 1 97.56 98 VAL A N 1
ATOM 713 C CA . VAL A 1 98 ? 2.742 -17.109 -23.047 1 97.56 98 VAL A CA 1
ATOM 714 C C . VAL A 1 98 ? 4.004 -16.469 -22.469 1 97.56 98 VAL A C 1
ATOM 716 O O . VAL A 1 98 ? 4.113 -16.297 -21.25 1 97.56 98 VAL A O 1
ATOM 719 N N . SER A 1 99 ? 4.961 -16.125 -23.312 1 96.81 99 SER A N 1
ATOM 720 C CA . SER A 1 99 ? 6.207 -15.5 -22.891 1 96.81 99 SER A CA 1
ATOM 721 C C . SER A 1 99 ? 6.16 -13.992 -23.109 1 96.81 99 SER A C 1
ATOM 723 O O . SER A 1 99 ? 5.793 -13.523 -24.188 1 96.81 99 SER A O 1
ATOM 725 N N . LEU A 1 100 ? 6.477 -13.32 -22.047 1 95.88 100 LEU A N 1
ATOM 726 C CA . LEU A 1 100 ? 6.605 -11.867 -22.078 1 95.88 100 LEU A CA 1
ATOM 727 C C . LEU A 1 100 ? 8.07 -11.453 -21.984 1 95.88 100 LEU A C 1
ATOM 729 O O . LEU A 1 100 ? 8.586 -11.242 -20.891 1 95.88 100 LEU A O 1
ATOM 733 N N . ASP A 1 101 ? 8.648 -11.219 -23.094 1 90.56 101 ASP A N 1
ATOM 734 C CA . ASP A 1 101 ? 10.102 -11.094 -23.156 1 90.56 101 ASP A CA 1
ATOM 735 C C . ASP A 1 101 ? 10.531 -9.633 -23.094 1 90.56 101 ASP A C 1
ATOM 737 O O . ASP A 1 101 ? 11.602 -9.312 -22.562 1 90.56 101 ASP A O 1
ATOM 741 N N . ASP A 1 102 ? 9.742 -8.812 -23.719 1 85.38 102 ASP A N 1
ATOM 742 C CA . ASP A 1 102 ? 10.086 -7.395 -23.797 1 85.38 102 ASP A CA 1
ATOM 743 C C . ASP A 1 102 ? 8.836 -6.523 -23.656 1 85.38 102 ASP A C 1
ATOM 745 O O . ASP A 1 102 ? 7.938 -6.578 -24.484 1 85.38 102 ASP A O 1
ATOM 749 N N . ALA A 1 103 ? 8.953 -5.684 -22.672 1 81.94 103 ALA A N 1
ATOM 750 C CA . ALA A 1 103 ? 7.793 -4.844 -22.359 1 81.94 103 ALA A CA 1
ATOM 751 C C . ALA A 1 103 ? 7.449 -3.938 -23.547 1 81.94 103 ALA A C 1
ATOM 753 O O . ALA A 1 103 ? 6.281 -3.602 -23.75 1 81.94 103 ALA A O 1
ATOM 754 N N . ALA A 1 104 ? 8.438 -3.629 -24.312 1 80.81 104 ALA A N 1
ATOM 755 C CA . ALA A 1 104 ? 8.242 -2.697 -25.422 1 80.81 104 ALA A CA 1
ATOM 756 C C . ALA A 1 104 ? 7.57 -3.387 -26.609 1 80.81 104 ALA A C 1
ATOM 758 O O . ALA A 1 104 ? 6.992 -2.725 -27.469 1 80.81 104 ALA A O 1
ATOM 759 N N . SER A 1 105 ? 7.629 -4.738 -26.672 1 78.94 105 SER A N 1
ATOM 760 C CA . SER A 1 105 ? 7.133 -5.441 -27.844 1 78.94 105 SER A CA 1
ATOM 761 C C . SER A 1 105 ? 6.234 -6.613 -27.453 1 78.94 105 SER A C 1
ATOM 763 O O . SER A 1 105 ? 6.105 -7.578 -28.219 1 78.94 105 SER A O 1
ATOM 765 N N . CYS A 1 106 ? 5.605 -6.438 -26.344 1 85.88 106 CYS A N 1
ATOM 766 C CA . CYS A 1 106 ? 4.906 -7.629 -25.875 1 85.88 106 CYS A CA 1
ATOM 767 C C . CYS A 1 106 ? 3.398 -7.484 -26.047 1 85.88 106 CYS A C 1
ATOM 769 O O . CYS A 1 106 ? 2.623 -8.203 -25.422 1 85.88 106 CYS A O 1
ATOM 771 N N . GLU A 1 107 ? 2.982 -6.602 -26.828 1 90.75 107 GLU A N 1
ATOM 772 C CA . GLU A 1 107 ? 1.548 -6.375 -26.969 1 90.75 107 GLU A CA 1
ATOM 773 C C . GLU A 1 107 ? 0.843 -7.617 -27.516 1 90.75 107 GLU A C 1
ATOM 775 O O . GLU A 1 107 ? -0.24 -7.973 -27.047 1 90.75 107 GLU A O 1
ATOM 780 N N . ALA A 1 108 ? 1.449 -8.211 -28.531 1 91.94 108 ALA A N 1
ATOM 781 C CA . ALA A 1 108 ? 0.859 -9.422 -29.078 1 91.94 108 ALA A CA 1
ATOM 782 C C . ALA A 1 108 ? 0.79 -10.531 -28.031 1 91.94 108 ALA A C 1
ATOM 784 O O . ALA A 1 108 ? -0.216 -11.234 -27.938 1 91.94 108 ALA A O 1
ATOM 785 N N . ALA A 1 109 ? 1.79 -10.695 -27.344 1 93.12 109 ALA A N 1
ATOM 786 C CA . ALA A 1 109 ? 1.836 -11.695 -26.281 1 93.12 109 ALA A CA 1
ATOM 787 C C . ALA A 1 109 ? 0.807 -11.398 -25.188 1 93.12 109 ALA A C 1
ATOM 789 O O . ALA A 1 109 ? 0.143 -12.305 -24.688 1 93.12 109 ALA A O 1
ATOM 790 N N . ILE A 1 110 ? 0.679 -10.172 -24.859 1 94.06 110 ILE A N 1
ATOM 791 C CA . ILE A 1 110 ? -0.304 -9.766 -23.859 1 94.06 110 ILE A CA 1
ATOM 792 C C . ILE A 1 110 ? -1.712 -10.07 -24.359 1 94.06 110 ILE A C 1
ATOM 794 O O . ILE A 1 110 ? -2.555 -10.562 -23.625 1 94.06 110 ILE A O 1
ATOM 798 N N . ALA A 1 111 ? -1.931 -9.812 -25.594 1 94.38 111 ALA A N 1
ATOM 799 C CA . ALA A 1 111 ? -3.227 -10.117 -26.203 1 94.38 111 ALA A CA 1
ATOM 800 C C . ALA A 1 111 ? -3.512 -11.617 -26.156 1 94.38 111 ALA A C 1
ATOM 802 O O . ALA A 1 111 ? -4.637 -12.031 -25.859 1 94.38 111 ALA A O 1
ATOM 803 N N . GLN A 1 112 ? -2.588 -12.406 -26.469 1 94.62 112 GLN A N 1
ATOM 804 C CA . GLN A 1 112 ? -2.729 -13.859 -26.391 1 94.62 112 GLN A CA 1
ATOM 805 C C . GLN A 1 112 ? -3.061 -14.305 -24.969 1 94.62 112 GLN A C 1
ATOM 807 O O . GLN A 1 112 ? -3.93 -15.156 -24.766 1 94.62 112 GLN A O 1
ATOM 812 N N . ALA A 1 113 ? -2.322 -13.75 -24.047 1 94.81 113 ALA A N 1
ATOM 813 C CA . ALA A 1 113 ? -2.551 -14.086 -22.641 1 94.81 113 ALA A CA 1
ATOM 814 C C . ALA A 1 113 ? -3.977 -13.742 -22.219 1 94.81 113 ALA A C 1
ATOM 816 O O . ALA A 1 113 ? -4.598 -14.484 -21.453 1 94.81 113 ALA A O 1
ATOM 817 N N . ARG A 1 114 ? -4.473 -12.648 -22.703 1 93.69 114 ARG A N 1
ATOM 818 C CA . ARG A 1 114 ? -5.805 -12.18 -22.344 1 93.69 114 ARG A CA 1
ATOM 819 C C . ARG A 1 114 ? -6.883 -13 -23.047 1 93.69 114 ARG A C 1
ATOM 821 O O . ARG A 1 114 ? -8.047 -12.984 -22.625 1 93.69 114 ARG A O 1
ATOM 828 N N . GLU A 1 115 ? -6.492 -13.617 -24.156 1 94.25 115 GLU A N 1
ATOM 829 C CA . GLU A 1 115 ? -7.422 -14.531 -24.812 1 94.25 115 GLU A CA 1
ATOM 830 C C . GLU A 1 115 ? -7.527 -15.844 -24.047 1 94.25 115 GLU A C 1
ATOM 832 O O . GLU A 1 115 ? -8.625 -16.297 -23.703 1 94.25 115 GLU A O 1
ATOM 837 N N . ALA A 1 116 ? -6.367 -16.438 -23.906 1 95.94 116 ALA A N 1
ATOM 838 C CA . ALA A 1 116 ? -6.359 -17.688 -23.141 1 95.94 116 ALA A CA 1
ATOM 839 C C . ALA A 1 116 ? -4.934 -18.109 -22.797 1 95.94 116 ALA A C 1
ATOM 841 O O . ALA A 1 116 ? -4.102 -18.312 -23.688 1 95.94 116 ALA A O 1
ATOM 842 N N . ALA A 1 117 ? -4.652 -18.188 -21.578 1 97.75 117 ALA A N 1
ATOM 843 C CA . ALA A 1 117 ? -3.389 -18.719 -21.078 1 97.75 117 ALA A CA 1
ATOM 844 C C . ALA A 1 117 ? -3.502 -19.078 -19.594 1 97.75 117 ALA A C 1
ATOM 846 O O . ALA A 1 117 ? -4.219 -18.422 -18.844 1 97.75 117 ALA A O 1
ATOM 847 N N . ASP A 1 118 ? -2.783 -20.078 -19.219 1 98.44 118 ASP A N 1
ATOM 848 C CA . ASP A 1 118 ? -2.764 -20.484 -17.812 1 98.44 118 ASP A CA 1
ATOM 849 C C . ASP A 1 118 ? -1.357 -20.359 -17.234 1 98.44 118 ASP A C 1
ATOM 851 O O . ASP A 1 118 ? -1.132 -20.703 -16.078 1 98.44 118 ASP A O 1
ATOM 855 N N . ALA A 1 119 ? -0.439 -19.891 -18.078 1 98.75 119 ALA A N 1
ATOM 856 C CA . ALA A 1 119 ? 0.917 -19.625 -17.594 1 98.75 119 ALA A CA 1
ATOM 857 C C . ALA A 1 119 ? 1.536 -18.438 -18.312 1 98.75 119 ALA A C 1
ATOM 859 O O . ALA A 1 119 ? 1.3 -18.219 -19.5 1 98.75 119 ALA A O 1
ATOM 860 N N . LEU A 1 120 ? 2.307 -17.672 -17.578 1 98.38 120 LEU A N 1
ATOM 861 C CA . LEU A 1 120 ? 3.09 -16.562 -18.109 1 98.38 120 LEU A CA 1
ATOM 862 C C . LEU A 1 120 ? 4.566 -16.719 -17.766 1 98.38 120 LEU A C 1
ATOM 864 O O . LEU A 1 120 ? 4.906 -17.094 -16.641 1 98.38 120 LEU A O 1
ATOM 868 N N . ILE A 1 121 ? 5.402 -16.5 -18.719 1 98.25 121 ILE A N 1
ATOM 869 C CA . ILE A 1 121 ? 6.84 -16.375 -18.5 1 98.25 121 ILE A CA 1
ATOM 870 C C . ILE A 1 121 ? 7.258 -14.922 -18.672 1 98.25 121 ILE A C 1
ATOM 872 O O . ILE A 1 121 ? 6.918 -14.281 -19.672 1 98.25 121 ILE A O 1
ATOM 876 N N . VAL A 1 122 ? 7.965 -14.398 -17.688 1 97.69 122 VAL A N 1
ATOM 877 C CA . VAL A 1 122 ? 8.367 -12.992 -17.734 1 97.69 122 VAL A CA 1
ATOM 878 C C . VAL A 1 122 ? 9.891 -12.891 -17.672 1 97.69 122 VAL A C 1
ATOM 880 O O . VAL A 1 122 ? 10.523 -13.453 -16.781 1 97.69 122 VAL A O 1
ATOM 883 N N . ARG A 1 123 ? 10.43 -12.133 -18.594 1 95.38 123 ARG A N 1
ATOM 884 C CA . ARG A 1 123 ? 11.875 -11.953 -18.641 1 95.38 123 ARG A CA 1
ATOM 885 C C . ARG A 1 123 ? 12.242 -10.477 -18.547 1 95.38 123 ARG A C 1
ATOM 887 O O . ARG A 1 123 ? 13.414 -10.133 -18.359 1 95.38 123 ARG A O 1
ATOM 894 N N . ASP A 1 124 ? 11.25 -9.641 -18.609 1 93.69 124 ASP A N 1
ATOM 895 C CA . ASP A 1 124 ? 11.438 -8.195 -18.531 1 93.69 124 ASP A CA 1
ATOM 896 C C . ASP A 1 124 ? 10.969 -7.66 -17.172 1 93.69 124 ASP A C 1
ATOM 898 O O . ASP A 1 124 ? 9.812 -7.855 -16.797 1 93.69 124 ASP A O 1
ATOM 902 N N . ALA A 1 125 ? 11.867 -6.906 -16.516 1 90.25 125 ALA A N 1
ATOM 903 C CA . ALA A 1 125 ? 11.602 -6.41 -15.172 1 90.25 125 ALA A CA 1
ATOM 904 C C . ALA A 1 125 ? 10.492 -5.355 -15.188 1 90.25 125 ALA A C 1
ATOM 906 O O . ALA A 1 125 ? 9.945 -5.004 -14.141 1 90.25 125 ALA A O 1
ATOM 907 N N . ARG A 1 126 ? 10.109 -4.887 -16.312 1 91.12 126 ARG A N 1
ATOM 908 C CA . ARG A 1 126 ? 9.07 -3.875 -16.438 1 91.12 126 ARG A CA 1
ATOM 909 C C . ARG A 1 126 ? 7.684 -4.512 -16.469 1 91.12 126 ARG A C 1
ATOM 911 O O . ARG A 1 126 ? 6.676 -3.814 -16.594 1 91.12 126 ARG A O 1
ATOM 918 N N . ILE A 1 127 ? 7.68 -5.871 -16.328 1 95 127 ILE A N 1
ATOM 919 C CA . ILE A 1 127 ? 6.414 -6.598 -16.391 1 95 127 ILE A CA 1
ATOM 920 C C . ILE A 1 127 ? 6.207 -7.383 -15.102 1 95 127 ILE A C 1
ATOM 922 O O . ILE A 1 127 ? 7.121 -8.055 -14.625 1 95 127 ILE A O 1
ATOM 926 N N . ALA A 1 128 ? 5.031 -7.203 -14.5 1 96.56 128 ALA A N 1
ATOM 927 C CA . ALA A 1 128 ? 4.555 -8.031 -13.398 1 96.56 128 ALA A CA 1
ATOM 928 C C . ALA A 1 128 ? 3.49 -9.016 -13.867 1 96.56 128 ALA A C 1
ATOM 930 O O . ALA A 1 128 ? 2.799 -8.766 -14.859 1 96.56 128 ALA A O 1
ATOM 931 N N . ALA A 1 129 ? 3.412 -10.18 -13.211 1 98.12 129 ALA A N 1
ATOM 932 C CA . ALA A 1 129 ? 2.445 -11.203 -13.594 1 98.12 129 ALA A CA 1
ATOM 933 C C . ALA A 1 129 ? 1.584 -11.617 -12.406 1 98.12 129 ALA A C 1
ATOM 935 O O . ALA A 1 129 ? 2.084 -11.742 -11.289 1 98.12 129 ALA A O 1
ATOM 936 N N . LEU A 1 130 ? 0.308 -11.797 -12.695 1 98.5 130 LEU A N 1
ATOM 937 C CA . LEU A 1 130 ? -0.658 -12.188 -11.672 1 98.5 130 LEU A CA 1
ATOM 938 C C . LEU A 1 130 ? -1.586 -13.281 -12.188 1 98.5 130 LEU A C 1
ATOM 940 O O . LEU A 1 130 ? -2.193 -13.133 -13.25 1 98.5 130 LEU A O 1
ATOM 944 N N . LEU A 1 131 ? -1.663 -14.352 -11.492 1 98.12 131 LEU A N 1
ATOM 945 C CA . LEU A 1 131 ? -2.717 -15.344 -11.648 1 98.12 131 LEU A CA 1
ATOM 946 C C . LEU A 1 131 ? -3.77 -15.211 -10.555 1 98.12 131 LEU A C 1
ATOM 948 O O . LEU A 1 131 ? -3.447 -14.844 -9.422 1 98.12 131 LEU A O 1
ATOM 952 N N . CYS A 1 132 ? -4.973 -15.516 -10.906 1 98.31 132 CYS A N 1
ATOM 953 C CA . CYS A 1 132 ? -6.082 -15.461 -9.969 1 98.31 132 CYS A CA 1
ATOM 954 C C . CYS A 1 132 ? -6.758 -16.812 -9.836 1 98.31 132 CYS A C 1
ATOM 956 O O . CYS A 1 132 ? -7.109 -17.438 -10.836 1 98.31 132 CYS A O 1
ATOM 958 N N . PHE A 1 133 ? -6.949 -17.266 -8.578 1 98 133 PHE A N 1
ATOM 959 C CA . PHE A 1 133 ? -7.445 -18.625 -8.414 1 98 133 PHE A CA 1
ATOM 960 C C . PHE A 1 133 ? -8.172 -18.781 -7.086 1 98 133 PHE A C 1
ATOM 962 O O . PHE A 1 133 ? -8.016 -17.953 -6.188 1 98 133 PHE A O 1
ATOM 969 N N . ALA A 1 134 ? -8.992 -19.734 -7.012 1 98.25 134 ALA A N 1
ATOM 970 C CA . ALA A 1 134 ? -9.609 -20.266 -5.801 1 98.25 134 ALA A CA 1
ATOM 971 C C . ALA A 1 134 ? -9.664 -21.797 -5.84 1 98.25 134 ALA A C 1
ATOM 973 O O . ALA A 1 134 ? -10.469 -22.375 -6.574 1 98.25 134 ALA A O 1
ATOM 974 N N . ASP A 1 135 ? -8.805 -22.422 -5.156 1 98.12 135 ASP A N 1
ATOM 975 C CA . ASP A 1 135 ? -8.703 -23.875 -4.996 1 98.12 135 ASP A CA 1
ATOM 976 C C . ASP A 1 135 ? -7.719 -24.469 -5.996 1 98.12 135 ASP A C 1
ATOM 978 O O . ASP A 1 135 ? -7.027 -25.438 -5.688 1 98.12 135 ASP A O 1
ATOM 982 N N . CYS A 1 136 ? -7.59 -24.031 -7.266 1 98 136 CYS A N 1
ATOM 983 C CA . CYS A 1 136 ? -6.633 -24.562 -8.227 1 98 136 CYS A CA 1
ATOM 984 C C . CYS A 1 136 ? -5.199 -24.312 -7.762 1 98 136 CYS A C 1
ATOM 986 O O . CYS A 1 136 ? -4.949 -23.391 -6.973 1 98 136 CYS A O 1
ATOM 988 N N . VAL A 1 137 ? -4.238 -25.047 -8.273 1 98.44 137 VAL A N 1
ATOM 989 C CA . VAL A 1 137 ? -2.861 -24.984 -7.797 1 98.44 137 VAL A CA 1
ATOM 990 C C . VAL A 1 137 ? -2.117 -23.859 -8.508 1 98.44 137 VAL A C 1
ATOM 992 O O . VAL A 1 137 ? -1.971 -23.875 -9.734 1 98.44 137 VAL A O 1
ATOM 995 N N . PRO A 1 138 ? -1.644 -22.859 -7.781 1 98.81 138 PRO A N 1
ATOM 996 C CA . PRO A 1 138 ? -0.733 -21.859 -8.344 1 98.81 138 PRO A CA 1
ATOM 997 C C . PRO A 1 138 ? 0.737 -22.234 -8.164 1 98.81 138 PRO A C 1
ATOM 999 O O . PRO A 1 138 ? 1.127 -22.719 -7.098 1 98.81 138 PRO A O 1
ATOM 1002 N N . VAL A 1 139 ? 1.553 -22.016 -9.172 1 98.88 139 VAL A N 1
ATOM 1003 C CA . VAL A 1 139 ? 2.984 -22.281 -9.07 1 98.88 139 VAL A CA 1
ATOM 1004 C C . VAL A 1 139 ? 3.773 -21.094 -9.609 1 98.88 139 VAL A C 1
ATOM 1006 O O . VAL A 1 139 ? 3.42 -20.531 -10.641 1 98.88 139 VAL A O 1
ATOM 1009 N N . ILE A 1 140 ? 4.77 -20.688 -8.883 1 98.88 140 ILE A N 1
ATOM 1010 C CA . ILE A 1 140 ? 5.734 -19.703 -9.359 1 98.88 140 ILE A CA 1
ATOM 1011 C C . ILE A 1 140 ? 7.113 -20.344 -9.469 1 98.88 140 ILE A C 1
ATOM 1013 O O . ILE A 1 140 ? 7.566 -21.016 -8.539 1 98.88 140 ILE A O 1
ATOM 1017 N N . ILE A 1 141 ? 7.727 -20.234 -10.578 1 98.75 141 ILE A N 1
ATOM 1018 C CA . ILE A 1 141 ? 9.086 -20.734 -10.797 1 98.75 141 ILE A CA 1
ATOM 1019 C C . ILE A 1 141 ? 10.016 -19.562 -11.086 1 98.75 141 ILE A C 1
ATOM 1021 O O . ILE A 1 141 ? 9.688 -18.688 -11.891 1 98.75 141 ILE A O 1
ATOM 1025 N N . VAL A 1 142 ? 11.156 -19.5 -10.406 1 98.44 142 VAL A N 1
ATOM 1026 C CA . VAL A 1 142 ? 12.109 -18.406 -10.586 1 98.44 142 VAL A CA 1
ATOM 1027 C C . VAL A 1 142 ? 13.469 -18.969 -11 1 98.44 142 VAL A C 1
ATOM 1029 O O . VAL A 1 142 ? 13.969 -19.906 -10.383 1 98.44 142 VAL A O 1
ATOM 1032 N N . ALA A 1 143 ? 14.039 -18.422 -12 1 97.44 143 ALA A N 1
ATOM 1033 C CA . ALA A 1 143 ? 15.375 -18.781 -12.469 1 97.44 143 ALA A CA 1
ATOM 1034 C C . ALA A 1 143 ? 16.438 -17.875 -11.859 1 97.44 143 ALA A C 1
ATOM 1036 O O . ALA A 1 143 ? 16.125 -16.766 -11.391 1 97.44 143 ALA A O 1
ATOM 1037 N N . PRO A 1 144 ? 17.625 -18.297 -11.875 1 95.44 144 PRO A N 1
ATOM 1038 C CA . PRO A 1 144 ? 18.719 -17.531 -11.266 1 95.44 144 PRO A CA 1
ATOM 1039 C C . PRO A 1 144 ? 18.891 -16.156 -11.906 1 95.44 144 PRO A C 1
ATOM 1041 O O . PRO A 1 144 ? 19.344 -15.211 -11.25 1 95.44 144 PRO A O 1
ATOM 1044 N N . ASP A 1 145 ? 18.5 -16 -13.125 1 92.94 145 ASP A N 1
ATOM 1045 C CA . ASP A 1 145 ? 18.719 -14.734 -13.82 1 92.94 145 ASP A CA 1
ATOM 1046 C C . ASP A 1 145 ? 17.609 -13.742 -13.516 1 92.94 145 ASP A C 1
ATOM 1048 O O . ASP A 1 145 ? 17.609 -12.625 -14.039 1 92.94 145 ASP A O 1
ATOM 1052 N N . GLY A 1 146 ? 16.656 -14.164 -12.766 1 94.94 146 GLY A N 1
ATOM 1053 C CA . GLY A 1 146 ? 15.594 -13.266 -12.352 1 94.94 146 GLY A CA 1
ATOM 1054 C C . GLY A 1 146 ? 14.336 -13.398 -13.195 1 94.94 146 GLY A C 1
ATOM 1055 O O . GLY A 1 146 ? 13.312 -12.781 -12.898 1 94.94 146 GLY A O 1
ATOM 1056 N N . SER A 1 147 ? 14.422 -14.18 -14.266 1 96.75 147 SER A N 1
ATOM 1057 C CA . SER A 1 147 ? 13.195 -14.492 -14.984 1 96.75 147 SER A CA 1
ATOM 1058 C C . SER A 1 147 ? 12.297 -15.422 -14.172 1 96.75 147 SER A C 1
ATOM 1060 O O . SER A 1 147 ? 12.773 -16.141 -13.289 1 96.75 147 SER A O 1
ATOM 1062 N N . PHE A 1 148 ? 11.008 -15.352 -14.461 1 98.44 148 PHE A N 1
ATOM 1063 C CA . PHE A 1 148 ? 10.109 -16.188 -13.664 1 98.44 148 PHE A CA 1
ATOM 1064 C C . PHE A 1 148 ? 8.891 -16.594 -14.484 1 98.44 148 PHE A C 1
ATOM 1066 O O . PHE A 1 148 ? 8.641 -16.047 -15.555 1 98.44 148 PHE A O 1
ATOM 1073 N N . ALA A 1 149 ? 8.234 -17.672 -14.016 1 98.69 149 ALA A N 1
ATOM 1074 C CA . ALA A 1 149 ? 6.953 -18.141 -14.539 1 98.69 149 ALA A CA 1
ATOM 1075 C C . ALA A 1 149 ? 5.895 -18.188 -13.445 1 98.69 149 ALA A C 1
ATOM 1077 O O . ALA A 1 149 ? 6.188 -18.562 -12.305 1 98.69 149 ALA A O 1
ATOM 1078 N N . VAL A 1 150 ? 4.719 -17.75 -13.773 1 98.81 150 VAL A N 1
ATOM 1079 C CA . VAL A 1 150 ? 3.547 -17.984 -12.93 1 98.81 150 VAL A CA 1
ATOM 1080 C C . VAL A 1 150 ? 2.582 -18.922 -13.656 1 98.81 150 VAL A C 1
ATOM 1082 O O . VAL A 1 150 ? 2.266 -18.719 -14.828 1 98.81 150 VAL A O 1
ATOM 1085 N N . VAL A 1 151 ? 2.141 -19.969 -12.945 1 98.81 151 VAL A N 1
ATOM 1086 C CA . VAL A 1 151 ? 1.408 -21.047 -13.609 1 98.81 151 VAL A CA 1
ATOM 1087 C C . VAL A 1 151 ? 0.161 -21.391 -12.797 1 98.81 151 VAL A C 1
ATOM 1089 O O . VAL A 1 151 ? 0.234 -21.562 -11.578 1 98.81 151 VAL A O 1
ATOM 1092 N N . HIS A 1 152 ? -0.894 -21.406 -13.461 1 98.44 152 HIS A N 1
ATOM 1093 C CA . HIS A 1 152 ? -2.164 -21.875 -12.93 1 98.44 152 HIS A CA 1
ATOM 1094 C C . HIS A 1 152 ? -2.412 -23.328 -13.32 1 98.44 152 HIS A C 1
ATOM 1096 O O . HIS A 1 152 ? -2.539 -23.641 -14.508 1 98.44 152 HIS A O 1
ATOM 1102 N N . ALA A 1 153 ? -2.561 -24.219 -12.359 1 97.69 153 ALA A N 1
ATOM 1103 C CA . ALA A 1 153 ? -2.775 -25.625 -12.656 1 97.69 153 ALA A CA 1
ATOM 1104 C C . ALA A 1 153 ? -3.939 -26.188 -11.844 1 97.69 153 ALA A C 1
ATOM 1106 O O . ALA A 1 153 ? -3.746 -26.703 -10.742 1 97.69 153 ALA A O 1
ATOM 1107 N N . GLY A 1 154 ? -5.172 -26.141 -12.477 1 95.25 154 GLY A N 1
ATOM 1108 C CA . GLY A 1 154 ? -6.172 -27.078 -11.977 1 95.25 154 GLY A CA 1
ATOM 1109 C C . GLY A 1 154 ? -5.844 -28.531 -12.281 1 95.25 154 GLY A C 1
ATOM 1110 O O . GLY A 1 154 ? -4.75 -28.828 -12.758 1 95.25 154 GLY A O 1
ATOM 1111 N N . TRP A 1 155 ? -6.816 -29.406 -11.945 1 94.5 155 TRP A N 1
ATOM 1112 C CA . TRP A 1 155 ? -6.5 -30.812 -12.164 1 94.5 155 TRP A CA 1
ATOM 1113 C C . TRP A 1 155 ? -6.184 -31.094 -13.625 1 94.5 155 TRP A C 1
ATOM 1115 O O . TRP A 1 155 ? -5.309 -31.906 -13.938 1 94.5 155 TRP A O 1
ATOM 1125 N N . ARG A 1 156 ? -6.84 -30.391 -14.523 1 95.56 156 ARG A N 1
ATOM 1126 C CA . ARG A 1 156 ? -6.559 -30.562 -15.945 1 95.56 156 ARG A CA 1
ATOM 1127 C C . ARG A 1 156 ? -5.152 -30.094 -16.297 1 95.56 156 ARG A C 1
ATOM 1129 O O . ARG A 1 156 ? -4.457 -30.719 -17.094 1 95.56 156 ARG A O 1
ATOM 1136 N N . GLY A 1 157 ? -4.797 -28.953 -15.727 1 95.81 157 GLY A N 1
ATOM 1137 C CA . GLY A 1 157 ? -3.457 -28.438 -15.953 1 95.81 157 GLY A CA 1
ATOM 1138 C C . GLY A 1 157 ? -2.367 -29.328 -15.391 1 95.81 157 GLY A C 1
ATOM 1139 O O . GLY A 1 157 ? -1.306 -29.484 -16 1 95.81 157 GLY A O 1
ATOM 1140 N N . VAL A 1 158 ? -2.613 -29.891 -14.227 1 95.5 158 VAL A N 1
ATOM 1141 C CA . VAL A 1 158 ? -1.662 -30.828 -13.648 1 95.5 158 VAL A CA 1
ATOM 1142 C C . VAL A 1 158 ? -1.493 -32.031 -14.578 1 95.5 158 VAL A C 1
ATOM 1144 O O . VAL A 1 158 ? -0.368 -32.406 -14.914 1 95.5 158 VAL A O 1
ATOM 1147 N N . MET A 1 159 ? -2.582 -32.5 -15.031 1 94.81 159 MET A N 1
ATOM 1148 C CA . MET A 1 159 ? -2.574 -33.656 -15.914 1 94.81 159 MET A CA 1
ATOM 1149 C C . MET A 1 159 ? -1.877 -33.344 -17.234 1 94.81 159 MET A C 1
ATOM 1151 O O . MET A 1 159 ? -1.179 -34.188 -17.797 1 94.81 159 MET A O 1
ATOM 1155 N N . SER A 1 160 ? -2.078 -32.188 -17.688 1 95.5 160 SER A N 1
ATOM 1156 C CA . SER A 1 160 ? -1.47 -31.797 -18.969 1 95.5 160 SER A CA 1
ATOM 1157 C C . SER A 1 160 ? -0.024 -31.359 -18.766 1 95.5 160 SER A C 1
ATOM 1159 O O . SER A 1 160 ? 0.659 -31 -19.734 1 95.5 160 SER A O 1
ATOM 1161 N N . ARG A 1 161 ? 0.473 -31.328 -17.562 1 97 161 ARG A N 1
ATOM 1162 C CA . ARG A 1 161 ? 1.857 -31.078 -17.172 1 97 161 ARG A CA 1
ATOM 1163 C C . ARG A 1 161 ? 2.27 -29.656 -17.547 1 97 161 ARG A C 1
ATOM 1165 O O . ARG A 1 161 ? 3.383 -29.422 -18.031 1 97 161 ARG A O 1
ATOM 1172 N N . ILE A 1 162 ? 1.36 -28.719 -17.359 1 98 162 ILE A N 1
ATOM 1173 C CA . ILE A 1 162 ? 1.603 -27.344 -17.766 1 98 162 ILE A CA 1
ATOM 1174 C C . ILE A 1 162 ? 2.762 -26.766 -16.969 1 98 162 ILE A C 1
ATOM 1176 O O . ILE A 1 162 ? 3.506 -25.906 -17.453 1 98 162 ILE A O 1
ATOM 1180 N N . VAL A 1 163 ? 2.955 -27.203 -15.727 1 98.56 163 VAL A N 1
ATOM 1181 C CA . VAL A 1 163 ? 3.996 -26.641 -14.875 1 98.56 163 VAL A CA 1
ATOM 1182 C C . VAL A 1 163 ? 5.371 -27 -15.43 1 98.56 163 VAL A C 1
ATOM 1184 O O . VAL A 1 163 ? 6.258 -26.141 -15.516 1 98.56 163 VAL A O 1
ATOM 1187 N N . VAL A 1 164 ? 5.555 -28.219 -15.836 1 97.88 164 VAL A N 1
ATOM 1188 C CA . VAL A 1 164 ? 6.816 -28.656 -16.422 1 97.88 164 VAL A CA 1
ATOM 1189 C C . VAL A 1 164 ? 7.039 -27.953 -17.766 1 97.88 164 VAL A C 1
ATOM 1191 O O . VAL A 1 164 ? 8.164 -27.547 -18.078 1 97.88 164 VAL A O 1
ATOM 1194 N N . LYS A 1 165 ? 5.965 -27.891 -18.531 1 97.62 165 LYS A N 1
ATOM 1195 C CA . LYS A 1 165 ? 6.047 -27.172 -19.797 1 97.62 165 LYS A CA 1
ATOM 1196 C C . LYS A 1 165 ? 6.551 -25.75 -19.594 1 97.62 165 LYS A C 1
ATOM 1198 O O . LYS A 1 165 ? 7.469 -25.297 -20.281 1 97.62 165 LYS A O 1
ATOM 1203 N N . ALA A 1 166 ? 5.988 -25.031 -18.641 1 98.31 166 ALA A N 1
ATOM 1204 C CA . ALA A 1 166 ? 6.387 -23.656 -18.328 1 98.31 166 ALA A CA 1
ATOM 1205 C C . ALA A 1 166 ? 7.824 -23.609 -17.828 1 98.31 166 ALA A C 1
ATOM 1207 O O . ALA A 1 166 ? 8.586 -22.719 -18.203 1 98.31 166 ALA A O 1
ATOM 1208 N N . ALA A 1 167 ? 8.195 -24.516 -16.969 1 98.25 167 ALA A N 1
ATOM 1209 C CA . ALA A 1 167 ? 9.562 -24.578 -16.453 1 98.25 167 ALA A CA 1
ATOM 1210 C C . ALA A 1 167 ? 10.578 -24.734 -17.578 1 98.25 167 ALA A C 1
ATOM 1212 O O . ALA A 1 167 ? 11.594 -24.031 -17.594 1 98.25 167 ALA A O 1
ATOM 1213 N N . PHE A 1 168 ? 10.234 -25.625 -18.422 1 97.25 168 PHE A N 1
ATOM 1214 C CA . PHE A 1 168 ? 11.117 -25.891 -19.562 1 97.25 168 PHE A CA 1
ATOM 1215 C C . PHE A 1 168 ? 11.266 -24.641 -20.422 1 97.25 168 PHE A C 1
ATOM 1217 O O . PHE A 1 168 ? 12.375 -24.281 -20.812 1 97.25 168 PHE A O 1
ATOM 1224 N N . ASP A 1 169 ? 10.164 -24.031 -20.703 1 97 169 ASP A N 1
ATOM 1225 C CA . ASP A 1 169 ? 10.195 -22.797 -21.5 1 97 169 ASP A CA 1
ATOM 1226 C C . ASP A 1 169 ? 10.984 -21.703 -20.781 1 97 169 ASP A C 1
ATOM 1228 O O . ASP A 1 169 ? 11.703 -20.938 -21.422 1 97 169 ASP A O 1
ATOM 1232 N N . LEU A 1 170 ? 10.914 -21.594 -19.5 1 97.5 170 LEU A N 1
ATOM 1233 C CA . LEU A 1 170 ? 11.594 -20.578 -18.703 1 97.5 170 LEU A CA 1
ATOM 1234 C C . LEU A 1 170 ? 13.109 -20.688 -18.859 1 97.5 170 LEU A C 1
ATOM 1236 O O . LEU A 1 170 ? 13.789 -19.656 -18.969 1 97.5 170 LEU A O 1
ATOM 1240 N N . VAL A 1 171 ? 13.578 -21.891 -19 1 96.06 171 VAL A N 1
ATOM 1241 C CA . VAL A 1 171 ? 15.031 -22.078 -19.062 1 96.06 171 VAL A CA 1
ATOM 1242 C C . VAL A 1 171 ? 15.469 -22.219 -20.516 1 96.06 171 VAL A C 1
ATOM 1244 O O . VAL A 1 171 ? 16.578 -22.688 -20.797 1 96.06 171 VAL A O 1
ATOM 1247 N N . GLY A 1 172 ? 14.609 -21.938 -21.438 1 93.5 172 GLY A N 1
ATOM 1248 C CA . GLY A 1 172 ? 14.961 -21.906 -22.844 1 93.5 172 GLY A CA 1
ATOM 1249 C C . GLY A 1 172 ? 15.125 -23.281 -23.453 1 93.5 172 GLY A C 1
ATOM 1250 O O . GLY A 1 172 ? 15.961 -23.484 -24.344 1 93.5 172 GLY A O 1
ATOM 1251 N N . GLY A 1 173 ? 14.57 -24.25 -22.812 1 92.62 173 GLY A N 1
ATOM 1252 C CA . GLY A 1 173 ? 14.609 -25.594 -23.359 1 92.62 173 GLY A CA 1
ATOM 1253 C C . GLY A 1 173 ? 15.789 -26.406 -22.859 1 92.62 173 GLY A C 1
ATOM 1254 O O . GLY A 1 173 ? 15.984 -27.547 -23.266 1 92.62 173 GLY A O 1
ATOM 1255 N N . ASP A 1 174 ? 16.547 -25.828 -22.016 1 92.06 174 ASP A N 1
ATOM 1256 C CA . ASP A 1 174 ? 17.703 -26.531 -21.453 1 92.06 174 ASP A CA 1
ATOM 1257 C C . ASP A 1 174 ? 17.375 -27.094 -20.062 1 92.06 174 ASP A C 1
ATOM 1259 O O . ASP A 1 174 ? 17.562 -26.406 -19.062 1 92.06 174 ASP A O 1
ATOM 1263 N N . ALA A 1 175 ? 17.094 -28.312 -19.984 1 89.81 175 ALA A N 1
ATOM 1264 C CA . ALA A 1 175 ? 16.641 -28.969 -18.766 1 89.81 175 ALA A CA 1
ATOM 1265 C C . ALA A 1 175 ? 17.719 -28.922 -17.688 1 89.81 175 ALA A C 1
ATOM 1267 O O . ALA A 1 175 ? 17.406 -28.953 -16.484 1 89.81 175 ALA A O 1
ATOM 1268 N N . SER A 1 176 ? 18.938 -28.875 -18.125 1 88.25 176 SER A N 1
ATOM 1269 C CA . SER A 1 176 ? 20.031 -28.859 -17.156 1 88.25 176 SER A CA 1
ATOM 1270 C C . SER A 1 176 ? 19.969 -27.609 -16.281 1 88.25 176 SER A C 1
ATOM 1272 O O . SER A 1 176 ? 20.531 -27.594 -15.18 1 88.25 176 SER A O 1
ATOM 1274 N N . ARG A 1 177 ? 19.266 -26.672 -16.719 1 93.56 177 ARG A N 1
ATOM 1275 C CA . ARG A 1 177 ? 19.188 -25.422 -15.992 1 93.56 177 ARG A CA 1
ATOM 1276 C C . ARG A 1 177 ? 18.078 -25.453 -14.945 1 93.56 177 ARG A C 1
ATOM 1278 O O . ARG A 1 177 ? 18 -24.594 -14.07 1 93.56 177 ARG A O 1
ATOM 1285 N N . LEU A 1 178 ? 17.25 -26.453 -14.992 1 96 178 LEU A N 1
ATOM 1286 C CA . LEU A 1 178 ? 16.125 -26.547 -14.078 1 96 178 LEU A CA 1
ATOM 1287 C C . LEU A 1 178 ? 16.594 -26.781 -12.648 1 96 178 LEU A C 1
ATOM 1289 O O . LEU A 1 178 ? 15.945 -26.359 -11.695 1 96 178 LEU A O 1
ATOM 1293 N N . SER A 1 179 ? 17.734 -27.375 -12.508 1 95.44 179 SER A N 1
ATOM 1294 C CA . SER A 1 179 ? 18.25 -27.703 -11.18 1 95.44 179 SER A CA 1
ATOM 1295 C C . SER A 1 179 ? 18.594 -26.453 -10.391 1 95.44 179 SER A C 1
ATOM 1297 O O . SER A 1 179 ? 18.719 -26.5 -9.164 1 95.44 179 SER A O 1
ATOM 1299 N N . GLY A 1 180 ? 18.719 -25.328 -11.078 1 95.81 180 GLY A N 1
ATOM 1300 C CA . GLY A 1 180 ? 19.062 -24.078 -10.422 1 95.81 180 GLY A CA 1
ATOM 1301 C C . GLY A 1 180 ? 17.859 -23.203 -10.148 1 95.81 180 GLY A C 1
ATOM 1302 O O . GLY A 1 180 ? 17.969 -22.141 -9.516 1 95.81 180 GLY A O 1
ATOM 1303 N N . CYS A 1 181 ? 16.703 -23.656 -10.547 1 97.81 181 CYS A N 1
ATOM 1304 C CA . CYS A 1 181 ? 15.492 -22.859 -10.383 1 97.81 181 CYS A CA 1
ATOM 1305 C C . CYS A 1 181 ? 14.789 -23.203 -9.07 1 97.81 181 CYS A C 1
ATOM 1307 O O . CYS A 1 181 ? 15 -24.281 -8.508 1 97.81 181 CYS A O 1
ATOM 1309 N N . ASN A 1 182 ? 14.094 -22.234 -8.57 1 98.5 182 ASN A N 1
ATOM 1310 C CA . ASN A 1 182 ? 13.18 -22.469 -7.457 1 98.5 182 ASN A CA 1
ATOM 1311 C C . ASN A 1 182 ? 11.734 -22.578 -7.938 1 98.5 182 ASN A C 1
ATOM 1313 O O . ASN A 1 182 ? 11.305 -21.828 -8.812 1 98.5 182 ASN A O 1
ATOM 1317 N N . ALA A 1 183 ? 10.984 -23.516 -7.355 1 98.75 183 ALA A N 1
ATOM 1318 C CA . ALA A 1 183 ? 9.547 -23.625 -7.582 1 98.75 183 ALA A CA 1
ATOM 1319 C C . ALA A 1 183 ? 8.766 -23.469 -6.277 1 98.75 183 ALA A C 1
ATOM 1321 O O . ALA A 1 183 ? 9.156 -24 -5.242 1 98.75 183 ALA A O 1
ATOM 1322 N N . TYR A 1 184 ? 7.715 -22.641 -6.352 1 98.88 184 TYR A N 1
ATOM 1323 C CA . TYR A 1 184 ? 6.824 -22.406 -5.223 1 98.88 184 TYR A CA 1
ATOM 1324 C C . TYR A 1 184 ? 5.402 -22.844 -5.543 1 98.88 184 TYR A C 1
ATOM 1326 O O . TYR A 1 184 ? 4.805 -22.391 -6.52 1 98.88 184 TYR A O 1
ATOM 1334 N N . ILE A 1 185 ? 4.902 -23.812 -4.773 1 98.75 185 ILE A N 1
ATOM 1335 C CA . ILE A 1 185 ? 3.51 -24.219 -4.867 1 98.75 185 ILE A CA 1
ATOM 1336 C C . ILE A 1 185 ? 2.682 -23.5 -3.807 1 98.75 185 ILE A C 1
ATOM 1338 O O . ILE A 1 185 ? 2.914 -23.672 -2.607 1 98.75 185 ILE A O 1
ATOM 1342 N N . GLY A 1 186 ? 1.748 -22.688 -4.262 1 98.75 186 GLY A N 1
ATOM 1343 C CA . GLY A 1 186 ? 0.966 -21.859 -3.346 1 98.75 186 GLY A CA 1
ATOM 1344 C C . GLY A 1 186 ? -0.221 -22.594 -2.754 1 98.75 186 GLY A C 1
ATOM 1345 O O . GLY A 1 186 ? -0.425 -23.781 -3.031 1 98.75 186 GLY A O 1
ATOM 1346 N N . PRO A 1 187 ? -0.964 -21.859 -1.87 1 98.62 187 PRO A N 1
ATOM 1347 C CA . PRO A 1 187 ? -2.166 -22.469 -1.288 1 98.62 187 PRO A CA 1
ATOM 1348 C C . PRO A 1 187 ? -3.166 -22.922 -2.346 1 98.62 187 PRO A C 1
ATOM 1350 O O . PRO A 1 187 ? -3.354 -22.25 -3.361 1 98.62 187 PRO A O 1
ATOM 1353 N N . HIS A 1 188 ? -3.766 -24.031 -2.109 1 98.56 188 HIS A N 1
ATOM 1354 C CA . HIS A 1 188 ? -4.738 -24.656 -2.992 1 98.56 188 HIS A CA 1
ATOM 1355 C C . HIS A 1 188 ? -5.578 -25.688 -2.242 1 98.56 188 HIS A C 1
ATOM 1357 O O . HIS A 1 188 ? -5.32 -25.969 -1.07 1 98.56 188 HIS A O 1
ATOM 1363 N N . ILE A 1 189 ? -6.609 -26.188 -2.887 1 97.62 189 ILE A N 1
ATOM 1364 C CA . ILE A 1 189 ? -7.414 -27.203 -2.215 1 97.62 189 ILE A CA 1
ATOM 1365 C C . ILE A 1 189 ? -6.562 -28.438 -1.947 1 97.62 189 ILE A C 1
ATOM 1367 O O . ILE A 1 189 ? -5.938 -28.984 -2.861 1 97.62 189 ILE A O 1
ATOM 1371 N N . GLY A 1 190 ? -6.477 -28.812 -0.709 1 95.5 190 GLY A N 1
ATOM 1372 C CA . GLY A 1 190 ? -5.574 -29.859 -0.275 1 95.5 190 GLY A CA 1
ATOM 1373 C C . GLY A 1 190 ? -6.125 -31.25 -0.511 1 95.5 190 GLY A C 1
ATOM 1374 O O . GLY A 1 190 ? -7.293 -31.422 -0.872 1 95.5 190 GLY A O 1
ATOM 1375 N N . THR A 1 191 ? -5.191 -32.188 -0.269 1 92.94 191 THR A N 1
ATOM 1376 C CA . THR A 1 191 ? -5.535 -33.594 -0.418 1 92.94 191 THR A CA 1
ATOM 1377 C C . THR A 1 191 ? -6.715 -33.969 0.478 1 92.94 191 THR A C 1
ATOM 1379 O O . THR A 1 191 ? -7.539 -34.812 0.112 1 92.94 191 THR A O 1
ATOM 1382 N N . CYS A 1 192 ? -6.863 -33.312 1.581 1 90.06 192 CYS A N 1
ATOM 1383 C CA . CYS A 1 192 ? -7.918 -33.594 2.553 1 90.06 192 CYS A CA 1
ATOM 1384 C C . CYS A 1 192 ? -9.289 -33.25 1.974 1 90.06 192 CYS A C 1
ATOM 1386 O O . CYS A 1 192 ? -10.305 -33.812 2.4 1 90.06 192 CYS A O 1
ATOM 1388 N N . CYS A 1 193 ? -9.32 -32.438 0.956 1 92.38 193 CYS A N 1
ATOM 1389 C CA . CYS A 1 193 ? -10.602 -31.859 0.55 1 92.38 193 CYS A CA 1
ATOM 1390 C C . CYS A 1 193 ? -10.828 -32.031 -0.948 1 92.38 193 CYS A C 1
ATOM 1392 O O . CYS A 1 193 ? -11.922 -31.766 -1.451 1 92.38 193 CYS A O 1
ATOM 1394 N N . PHE A 1 194 ? -9.82 -32.531 -1.646 1 94.25 194 PHE A N 1
ATOM 1395 C CA . PHE A 1 194 ? -9.945 -32.719 -3.09 1 94.25 194 PHE A CA 1
ATOM 1396 C C . PHE A 1 194 ? -10.242 -34.156 -3.449 1 94.25 194 PHE A C 1
ATOM 1398 O O . PHE A 1 194 ? -9.328 -34.906 -3.773 1 94.25 194 PHE A O 1
ATOM 1405 N N . GLU A 1 195 ? -11.484 -34.406 -3.521 1 93.12 195 GLU A N 1
ATOM 1406 C CA . GLU A 1 195 ? -11.961 -35.719 -3.938 1 93.12 195 GLU A CA 1
ATOM 1407 C C . GLU A 1 195 ? -12.359 -35.719 -5.414 1 93.12 195 GLU A C 1
ATOM 1409 O O . GLU A 1 195 ? -12.977 -34.781 -5.898 1 93.12 195 GLU A O 1
ATOM 1414 N N . VAL A 1 196 ? -11.859 -36.812 -6.098 1 93.06 196 VAL A N 1
ATOM 1415 C CA . VAL A 1 196 ? -12.156 -36.938 -7.52 1 93.06 196 VAL A CA 1
ATOM 1416 C C . VAL A 1 196 ? -12.812 -38.281 -7.801 1 93.06 196 VAL A C 1
ATOM 1418 O O . VAL A 1 196 ? -12.961 -39.094 -6.898 1 93.06 196 VAL A O 1
ATOM 1421 N N . ASP A 1 197 ? -13.344 -38.438 -8.992 1 92.31 197 ASP A N 1
ATOM 1422 C CA . ASP A 1 197 ? -13.914 -39.719 -9.344 1 92.31 197 ASP A CA 1
ATOM 1423 C C . ASP A 1 197 ? -12.828 -40.781 -9.539 1 92.31 197 ASP A C 1
ATOM 1425 O O . ASP A 1 197 ? -11.641 -40.438 -9.586 1 92.31 197 ASP A O 1
ATOM 1429 N N . GLU A 1 198 ? -13.289 -42 -9.625 1 92.31 198 GLU A N 1
ATOM 1430 C CA . GLU A 1 198 ? -12.375 -43.125 -9.688 1 92.31 198 GLU A CA 1
ATOM 1431 C C . GLU A 1 198 ? -11.508 -43.062 -10.945 1 92.31 198 GLU A C 1
ATOM 1433 O O . GLU A 1 198 ? -10.32 -43.375 -10.898 1 92.31 198 GLU A O 1
ATOM 1438 N N . GLU A 1 199 ? -12.094 -42.75 -12 1 93.88 199 GLU A N 1
ATOM 1439 C CA . GLU A 1 199 ? -11.375 -42.688 -13.266 1 93.88 199 GLU A CA 1
ATOM 1440 C C . GLU A 1 199 ? -10.242 -41.656 -13.219 1 93.88 199 GLU A C 1
ATOM 1442 O O . GLU A 1 199 ? -9.109 -41.969 -13.602 1 93.88 199 GLU A O 1
ATOM 1447 N N . LEU A 1 200 ? -10.531 -40.5 -12.719 1 94.06 200 LEU A N 1
ATOM 1448 C CA . LEU A 1 200 ? -9.523 -39.438 -12.625 1 94.06 200 LEU A CA 1
ATOM 1449 C C . LEU A 1 200 ? -8.43 -39.812 -11.633 1 94.06 200 LEU A C 1
ATOM 1451 O O . LEU A 1 200 ? -7.246 -39.562 -11.883 1 94.06 200 LEU A O 1
ATOM 1455 N N . ALA A 1 201 ? -8.812 -40.406 -10.562 1 94.12 201 ALA A N 1
ATOM 1456 C CA . ALA A 1 201 ? -7.836 -40.844 -9.578 1 94.12 201 ALA A CA 1
ATOM 1457 C C . ALA A 1 201 ? -6.852 -41.844 -10.195 1 94.1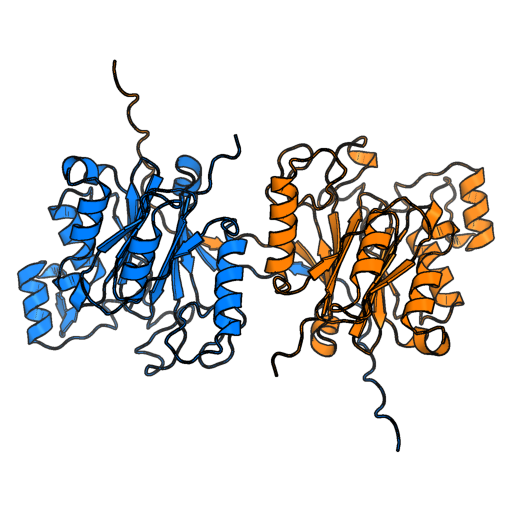2 201 ALA A C 1
ATOM 1459 O O . ALA A 1 201 ? -5.645 -41.75 -9.969 1 94.12 201 ALA A O 1
ATOM 1460 N N . ALA A 1 202 ? -7.395 -42.719 -10.93 1 93.31 202 ALA A N 1
ATOM 1461 C CA . ALA A 1 202 ? -6.566 -43.75 -11.578 1 93.31 202 ALA A CA 1
ATOM 1462 C C . ALA A 1 202 ? -5.602 -43.094 -12.578 1 93.31 202 ALA A C 1
ATOM 1464 O O . ALA A 1 202 ? -4.453 -43.531 -12.695 1 93.31 202 ALA A O 1
ATOM 1465 N N . ARG A 1 203 ? -6.066 -42.156 -13.305 1 94.38 203 ARG A N 1
ATOM 1466 C CA . ARG A 1 203 ? -5.215 -41.469 -14.266 1 94.38 203 ARG A CA 1
ATOM 1467 C C . ARG A 1 203 ? -4.062 -40.75 -13.555 1 94.38 203 ARG A C 1
ATOM 1469 O O . ARG A 1 203 ? -2.932 -40.75 -14.047 1 94.38 203 ARG A O 1
ATOM 1476 N N . PHE A 1 204 ? -4.379 -40.125 -12.445 1 94.75 204 PHE A N 1
ATOM 1477 C CA . PHE A 1 204 ? -3.342 -39.469 -11.664 1 94.75 204 PHE A CA 1
ATOM 1478 C C . PHE A 1 204 ? -2.289 -40.469 -11.203 1 94.75 204 PHE A C 1
ATOM 1480 O O . PHE A 1 204 ? -1.089 -40.219 -11.312 1 94.75 204 PHE A O 1
ATOM 1487 N N . ALA A 1 205 ? -2.719 -41.562 -10.711 1 92.81 205 ALA A N 1
ATOM 1488 C CA . ALA A 1 205 ? -1.806 -42.594 -10.234 1 92.81 205 ALA A CA 1
ATOM 1489 C C . ALA A 1 205 ? -0.928 -43.125 -11.367 1 92.81 205 ALA A C 1
ATOM 1491 O O . ALA A 1 205 ? 0.274 -43.344 -11.188 1 92.81 205 ALA A O 1
ATOM 1492 N N . ALA A 1 206 ? -1.516 -43.344 -12.477 1 93.5 206 ALA A N 1
ATOM 1493 C CA . ALA A 1 206 ? -0.799 -43.875 -13.633 1 93.5 206 ALA A CA 1
ATOM 1494 C C . ALA A 1 206 ? 0.247 -42.875 -14.133 1 93.5 206 ALA A C 1
ATOM 1496 O O . ALA A 1 206 ? 1.329 -43.281 -14.57 1 93.5 206 ALA A O 1
ATOM 1497 N N . THR A 1 207 ? -0.083 -41.625 -14.07 1 93 207 THR A N 1
ATOM 1498 C CA . THR A 1 207 ? 0.767 -40.594 -14.648 1 93 207 THR A CA 1
ATOM 1499 C C . THR A 1 207 ? 1.858 -40.188 -13.672 1 93 207 THR A C 1
ATOM 1501 O O . THR A 1 207 ? 3.008 -39.969 -14.062 1 93 207 THR A O 1
ATOM 1504 N N . PHE A 1 208 ? 1.531 -40.031 -12.367 1 93.69 208 PHE A N 1
ATOM 1505 C CA . PHE A 1 208 ? 2.453 -39.406 -11.43 1 93.69 208 PHE A CA 1
ATOM 1506 C C . PHE A 1 208 ? 2.863 -40.375 -10.328 1 93.69 208 PHE A C 1
ATOM 1508 O O . PHE A 1 208 ? 3.705 -40.062 -9.492 1 93.69 208 PHE A O 1
ATOM 1515 N N . GLY A 1 209 ? 2.311 -41.562 -10.289 1 90.81 209 GLY A N 1
ATOM 1516 C CA . GLY A 1 209 ? 2.607 -42.562 -9.281 1 90.81 209 GLY A CA 1
ATOM 1517 C C . GLY A 1 209 ? 1.502 -42.719 -8.25 1 90.81 209 GLY A C 1
ATOM 1518 O O . GLY A 1 209 ? 0.734 -41.781 -8.008 1 90.81 209 GLY A O 1
ATOM 1519 N N . ASP A 1 210 ? 1.506 -43.781 -7.57 1 89.38 210 ASP A N 1
ATOM 1520 C CA . ASP A 1 210 ? 0.457 -44.094 -6.609 1 89.38 210 ASP A CA 1
ATOM 1521 C C . ASP A 1 210 ? 0.525 -43.219 -5.379 1 89.38 210 ASP A C 1
ATOM 1523 O O . ASP A 1 210 ? -0.475 -43.031 -4.684 1 89.38 210 ASP A O 1
ATOM 1527 N N . GLY A 1 211 ? 1.601 -42.656 -5.238 1 88.31 211 GLY A N 1
ATOM 1528 C CA . GLY A 1 211 ? 1.815 -41.844 -4.051 1 88.31 211 GLY A CA 1
ATOM 1529 C C . GLY A 1 211 ? 0.979 -40.562 -4.027 1 88.31 211 GLY A C 1
ATOM 1530 O O . GLY A 1 211 ? 0.758 -39.969 -2.969 1 88.31 211 GLY A O 1
ATOM 1531 N N . CYS A 1 212 ? 0.486 -40.156 -5.188 1 91.56 212 CYS A N 1
ATOM 1532 C CA . CYS A 1 212 ? -0.265 -38.906 -5.223 1 91.56 212 CYS A CA 1
ATOM 1533 C C . CYS A 1 212 ? -1.752 -39.156 -5.004 1 91.56 212 CYS A C 1
ATOM 1535 O O . CYS A 1 212 ? -2.545 -38.219 -4.949 1 91.56 212 CYS A O 1
ATOM 1537 N N . VAL A 1 213 ? -2.123 -40.438 -4.895 1 91.38 213 VAL A N 1
ATOM 1538 C CA . VAL A 1 213 ? -3.52 -40.781 -4.633 1 91.38 213 VAL A CA 1
ATOM 1539 C C . VAL A 1 213 ? -3.637 -41.469 -3.271 1 91.38 213 VAL A C 1
ATOM 1541 O O . VAL A 1 213 ? -2.92 -42.406 -2.988 1 91.38 213 VAL A O 1
ATOM 1544 N N . ARG A 1 214 ? -4.371 -40.812 -2.422 1 83.81 214 ARG A N 1
ATOM 1545 C CA . ARG A 1 214 ? -4.602 -41.406 -1.106 1 83.81 214 ARG A CA 1
ATOM 1546 C C . ARG A 1 214 ? -5.863 -42.25 -1.104 1 83.81 214 ARG A C 1
ATOM 1548 O O . ARG A 1 214 ? -6.543 -42.375 -2.127 1 83.81 214 ARG A O 1
ATOM 1555 N N . GLU A 1 215 ? -6.191 -42.688 0.233 1 73.31 215 GLU A N 1
ATOM 1556 C CA . GLU A 1 215 ? -7.391 -43.5 0.392 1 73.31 215 GLU A CA 1
ATOM 1557 C C . GLU A 1 215 ? -8.648 -42.719 0.057 1 73.31 215 GLU A C 1
ATOM 1559 O O . GLU A 1 215 ? -8.688 -41.5 0.248 1 73.31 215 GLU A O 1
ATOM 1564 N N . THR A 1 216 ? -9.508 -43.312 -0.721 1 70.12 216 THR A N 1
ATOM 1565 C CA . THR A 1 216 ? -10.844 -42.781 -0.943 1 70.12 216 THR A CA 1
ATOM 1566 C C . THR A 1 216 ? -10.836 -41.75 -2.082 1 70.12 216 THR A C 1
ATOM 1568 O O . THR A 1 216 ? -11.523 -40.75 -2.014 1 70.12 216 THR A O 1
ATOM 1571 N N . ARG A 1 217 ? -9.961 -41.719 -3.068 1 88.19 217 ARG A N 1
ATOM 1572 C CA . ARG A 1 217 ? -10.055 -40.969 -4.305 1 88.19 217 ARG A CA 1
ATOM 1573 C C . ARG A 1 217 ? -9.602 -39.531 -4.094 1 88.19 217 ARG A C 1
ATOM 1575 O O . ARG A 1 217 ? -10.039 -38.625 -4.805 1 88.19 217 ARG A O 1
ATOM 1582 N N . HIS A 1 218 ? -8.906 -39.312 -2.984 1 94 218 HIS A N 1
ATOM 1583 C CA . HIS A 1 218 ? -8.32 -37.969 -2.777 1 94 218 HIS A CA 1
ATOM 1584 C C . HIS A 1 218 ? -6.965 -37.875 -3.467 1 94 218 HIS A C 1
ATOM 1586 O O . HIS A 1 218 ? -6.109 -38.75 -3.314 1 94 218 HIS A O 1
ATOM 1592 N N . VAL A 1 219 ? -6.801 -36.812 -4.258 1 94.75 219 VAL A N 1
ATOM 1593 C CA . VAL A 1 219 ? -5.586 -36.625 -5.047 1 94.75 219 VAL A CA 1
ATOM 1594 C C . VAL A 1 219 ? -4.727 -35.531 -4.422 1 94.75 219 VAL A C 1
ATOM 1596 O O . VAL A 1 219 ? -5.238 -34.469 -4.031 1 94.75 219 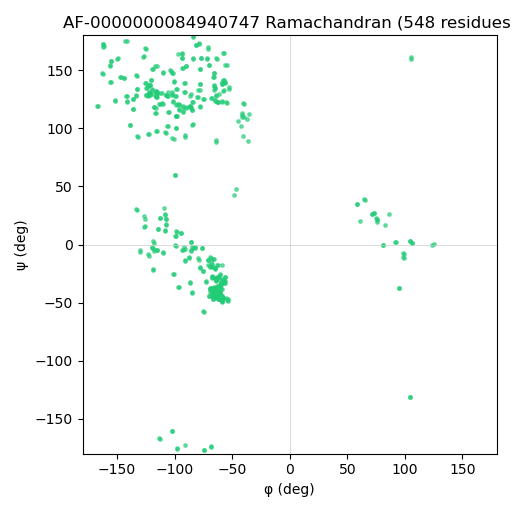VAL A O 1
ATOM 1599 N N . ASP A 1 220 ? -3.453 -35.781 -4.238 1 96.19 220 ASP A N 1
ATOM 1600 C CA . ASP A 1 220 ? -2.451 -34.812 -3.818 1 96.19 220 ASP A CA 1
ATOM 1601 C C . ASP A 1 220 ? -1.799 -34.156 -5.023 1 96.19 220 ASP A C 1
ATOM 1603 O O . ASP A 1 220 ? -0.785 -34.625 -5.535 1 96.19 220 ASP A O 1
ATOM 1607 N N . MET A 1 221 ? -2.352 -33 -5.406 1 96.56 221 MET A N 1
ATOM 1608 C CA . MET A 1 221 ? -1.9 -32.312 -6.617 1 96.56 221 MET A CA 1
ATOM 1609 C C . MET A 1 221 ? -0.486 -31.781 -6.438 1 96.56 221 MET A C 1
ATOM 1611 O O . MET A 1 221 ? 0.31 -31.781 -7.379 1 96.56 221 MET A O 1
ATOM 1615 N N . ALA A 1 222 ? -0.182 -31.297 -5.246 1 96.88 222 ALA A N 1
ATOM 1616 C CA . ALA A 1 222 ? 1.159 -30.781 -4.977 1 96.88 222 ALA A CA 1
ATOM 1617 C C . ALA A 1 222 ? 2.207 -31.875 -5.141 1 96.88 222 ALA A C 1
ATOM 1619 O O . ALA A 1 222 ? 3.268 -31.656 -5.727 1 96.88 222 ALA A O 1
ATOM 1620 N N . ARG A 1 223 ? 1.914 -33.031 -4.66 1 95.5 223 ARG A N 1
ATOM 1621 C CA . ARG A 1 223 ? 2.832 -34.156 -4.797 1 95.5 223 ARG A CA 1
ATOM 1622 C C . ARG A 1 223 ? 3.002 -34.562 -6.258 1 95.5 223 ARG A C 1
ATOM 1624 O O . ARG A 1 223 ? 4.113 -34.844 -6.699 1 95.5 223 ARG A O 1
ATOM 1631 N N . ALA A 1 224 ? 1.923 -34.625 -6.961 1 96.31 224 ALA A N 1
ATOM 1632 C CA . ALA A 1 224 ? 1.98 -34.938 -8.391 1 96.31 224 ALA A CA 1
ATOM 1633 C C . ALA A 1 224 ? 2.891 -33.969 -9.125 1 96.31 224 ALA A C 1
ATOM 1635 O O . ALA A 1 224 ? 3.764 -34.375 -9.891 1 96.31 224 ALA A O 1
ATOM 1636 N N . LEU A 1 225 ? 2.715 -32.688 -8.828 1 97.12 225 LEU A N 1
ATOM 1637 C CA . LEU A 1 225 ? 3.49 -31.625 -9.484 1 97.12 225 LEU A CA 1
ATOM 1638 C C . LEU A 1 225 ? 4.965 -31.734 -9.109 1 97.12 225 LEU A C 1
ATOM 1640 O O . LEU A 1 225 ? 5.836 -31.594 -9.977 1 97.12 225 LEU A O 1
ATOM 1644 N N . ALA A 1 226 ? 5.203 -31.938 -7.855 1 96.69 226 ALA A N 1
ATOM 1645 C CA . ALA A 1 226 ? 6.582 -32.062 -7.387 1 96.69 226 ALA A CA 1
ATOM 1646 C C . ALA A 1 226 ? 7.293 -33.219 -8.047 1 96.69 226 ALA A C 1
ATOM 1648 O O . ALA A 1 226 ? 8.445 -33.125 -8.477 1 96.69 226 ALA A O 1
ATOM 1649 N N . ALA A 1 227 ? 6.617 -34.312 -8.117 1 95.06 227 ALA A N 1
ATOM 1650 C CA . ALA A 1 227 ? 7.176 -35.5 -8.773 1 95.06 227 ALA A CA 1
ATOM 1651 C C . ALA A 1 227 ? 7.488 -35.219 -10.242 1 95.06 227 ALA A C 1
ATOM 1653 O O . ALA A 1 227 ? 8.547 -35.594 -10.742 1 95.06 227 ALA A O 1
ATOM 1654 N N . ASP A 1 228 ? 6.562 -34.625 -10.852 1 96.5 228 ASP A N 1
ATOM 1655 C CA . ASP A 1 228 ? 6.711 -34.312 -12.266 1 96.5 228 ASP A CA 1
ATOM 1656 C C . ASP A 1 228 ? 7.887 -33.375 -12.5 1 96.5 228 ASP A C 1
ATOM 1658 O O . ASP A 1 228 ? 8.695 -33.594 -13.406 1 96.5 228 ASP A O 1
ATOM 1662 N N . LEU A 1 229 ? 8.016 -32.312 -11.719 1 97.12 229 LEU A N 1
ATOM 1663 C CA . LEU A 1 229 ? 9.109 -31.344 -11.82 1 97.12 229 LEU A CA 1
ATOM 1664 C C . LEU A 1 229 ? 10.453 -32.031 -11.547 1 97.12 229 LEU A C 1
ATOM 1666 O O . LEU A 1 229 ? 11.438 -31.75 -12.242 1 97.12 229 LEU A O 1
ATOM 1670 N N . SER A 1 230 ? 10.453 -32.875 -10.562 1 95.75 230 SER A N 1
ATOM 1671 C CA . SER A 1 230 ? 11.68 -33.594 -10.227 1 95.75 230 SER A CA 1
ATOM 1672 C C . SER A 1 230 ? 12.117 -34.5 -11.3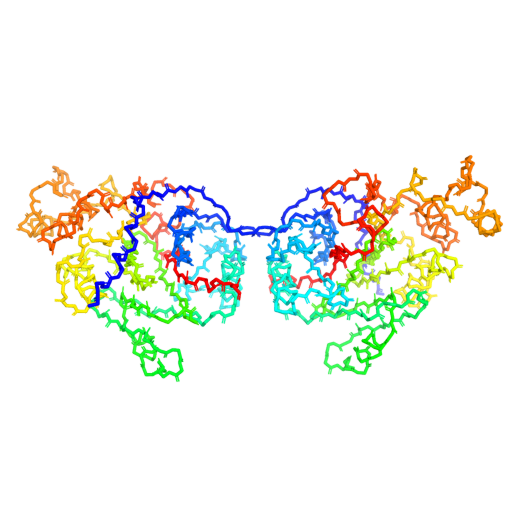67 1 95.75 230 SER A C 1
ATOM 1674 O O . SER A 1 230 ? 13.297 -34.531 -11.727 1 95.75 230 SER A O 1
ATOM 1676 N N . LYS A 1 231 ? 11.242 -35.188 -11.898 1 94.81 231 LYS A N 1
ATOM 1677 C CA . LYS A 1 231 ? 11.531 -36.031 -13.039 1 94.81 231 LYS A CA 1
ATOM 1678 C C . LYS A 1 231 ? 12.078 -35.25 -14.219 1 94.81 231 LYS A C 1
ATOM 1680 O O . LYS A 1 231 ? 12.898 -35.75 -14.984 1 94.81 231 LYS A O 1
ATOM 1685 N N . ALA A 1 232 ? 11.633 -34 -14.297 1 95.62 232 ALA A N 1
ATOM 1686 C CA . ALA A 1 232 ? 12.055 -33.125 -15.391 1 95.62 232 ALA A CA 1
ATOM 1687 C C . ALA A 1 232 ? 13.445 -32.562 -15.141 1 95.62 232 ALA A C 1
ATOM 1689 O O . ALA A 1 232 ? 14.055 -31.969 -16.031 1 95.62 232 ALA A O 1
ATOM 1690 N N . GLY A 1 233 ? 13.953 -32.688 -13.906 1 95.69 233 GLY A N 1
ATOM 1691 C CA . GLY A 1 233 ? 15.328 -32.281 -13.664 1 95.69 233 GLY A CA 1
ATOM 1692 C C . GLY A 1 233 ? 15.453 -31.266 -12.539 1 95.69 233 GLY A C 1
ATOM 1693 O O . GLY A 1 233 ? 16.562 -30.844 -12.211 1 95.69 233 GLY A O 1
ATOM 1694 N N . MET A 1 234 ? 14.352 -30.922 -11.961 1 96.62 234 MET A N 1
ATOM 1695 C CA . MET A 1 234 ? 14.422 -29.969 -10.852 1 96.62 234 MET A CA 1
ATOM 1696 C C . MET A 1 234 ? 14.883 -30.656 -9.578 1 96.62 234 MET A C 1
ATOM 1698 O O . MET A 1 234 ? 14.469 -31.781 -9.289 1 96.62 234 MET A O 1
ATOM 1702 N N . ASP A 1 235 ? 15.766 -29.984 -8.844 1 96.62 235 ASP A N 1
ATOM 1703 C CA . ASP A 1 235 ? 16.156 -30.453 -7.516 1 96.62 235 ASP A CA 1
ATOM 1704 C C . ASP A 1 235 ? 14.969 -30.422 -6.551 1 96.62 235 ASP A C 1
ATOM 1706 O O . ASP A 1 235 ? 14.367 -29.375 -6.34 1 96.62 235 ASP A O 1
ATOM 1710 N N . GLU A 1 236 ? 14.656 -31.531 -5.957 1 96.31 236 GLU A N 1
ATOM 1711 C CA . GLU A 1 236 ? 13.516 -31.641 -5.055 1 96.31 236 GLU A CA 1
ATOM 1712 C C . GLU A 1 236 ? 13.617 -30.656 -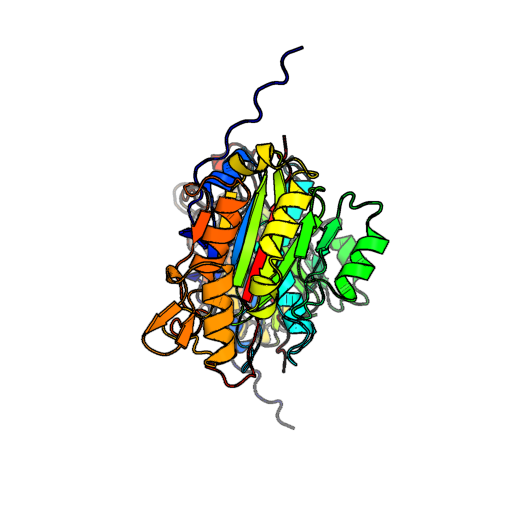3.904 1 96.31 236 GLU A C 1
ATOM 1714 O O . GLU A 1 236 ? 12.602 -30.188 -3.387 1 96.31 236 GLU A O 1
ATOM 1719 N N . ARG A 1 237 ? 14.867 -30.344 -3.492 1 96.5 237 ARG A N 1
ATOM 1720 C CA . ARG A 1 237 ? 15.086 -29.406 -2.398 1 96.5 237 ARG A CA 1
ATOM 1721 C C . ARG A 1 237 ? 14.648 -28 -2.793 1 96.5 237 ARG A C 1
ATOM 1723 O O . ARG A 1 237 ? 14.484 -27.125 -1.932 1 96.5 237 ARG A O 1
ATOM 1730 N N . ARG A 1 238 ? 14.414 -27.812 -4.039 1 98.12 238 ARG A N 1
ATOM 1731 C CA . ARG A 1 238 ? 14.125 -26.469 -4.523 1 98.12 238 ARG A CA 1
ATOM 1732 C C . ARG A 1 238 ? 12.656 -26.328 -4.914 1 98.12 238 ARG A C 1
ATOM 1734 O O . ARG A 1 238 ? 12.281 -25.359 -5.578 1 98.12 238 ARG A O 1
ATOM 1741 N N . ILE A 1 239 ? 11.914 -27.281 -4.527 1 98.12 239 ILE A N 1
ATOM 1742 C CA . ILE A 1 239 ? 10.461 -27.234 -4.645 1 98.12 239 ILE A CA 1
ATOM 1743 C C . ILE A 1 239 ? 9.844 -27 -3.268 1 98.12 239 ILE A C 1
ATOM 1745 O O . ILE A 1 239 ? 9.977 -27.828 -2.371 1 98.12 239 ILE A O 1
ATOM 1749 N N . CYS A 1 240 ? 9.195 -25.828 -3.09 1 98.44 240 CYS A N 1
ATOM 1750 C CA . CYS A 1 240 ? 8.609 -25.453 -1.812 1 98.44 240 CYS A CA 1
ATOM 1751 C C . CYS A 1 240 ? 7.086 -25.391 -1.907 1 98.44 240 CYS A C 1
ATOM 1753 O O . CYS A 1 240 ? 6.535 -24.672 -2.732 1 98.44 240 CYS A O 1
ATOM 1755 N N . ASP A 1 241 ? 6.434 -26.172 -1.103 1 98.12 241 ASP A N 1
ATOM 1756 C CA . ASP A 1 241 ? 4.977 -26.188 -1.019 1 98.12 241 ASP A CA 1
ATOM 1757 C C . ASP A 1 241 ? 4.488 -25.438 0.213 1 98.12 241 ASP A C 1
ATOM 1759 O O . ASP A 1 241 ? 4.98 -25.656 1.321 1 98.12 241 ASP A O 1
ATOM 1763 N N . ALA A 1 242 ? 3.521 -24.5 -0.043 1 97.75 242 ALA A N 1
ATOM 1764 C CA . ALA A 1 242 ? 2.973 -23.734 1.077 1 97.75 242 ALA A CA 1
ATOM 1765 C C . ALA A 1 242 ? 2.33 -24.672 2.105 1 97.75 242 ALA A C 1
ATOM 1767 O O . ALA A 1 242 ? 2.297 -24.344 3.297 1 97.75 242 ALA A O 1
ATOM 1768 N N . GLY A 1 243 ? 1.762 -25.766 1.585 1 97.12 243 GLY A N 1
ATOM 1769 C CA . GLY A 1 243 ? 1.146 -26.75 2.469 1 97.12 243 GLY A CA 1
ATOM 1770 C C . GLY A 1 243 ? -0.147 -26.25 3.092 1 97.12 243 GLY A C 1
ATOM 1771 O O . GLY A 1 243 ? -0.491 -26.656 4.207 1 97.12 243 GLY A O 1
ATOM 1772 N N . LEU A 1 244 ? -0.834 -25.359 2.475 1 97.38 244 LEU A N 1
ATOM 1773 C CA . LEU A 1 244 ? -2.064 -24.766 2.998 1 97.38 244 LEU A CA 1
ATOM 1774 C C . LEU A 1 244 ? -3.256 -25.141 2.117 1 97.38 244 LEU A C 1
ATOM 1776 O O . LEU A 1 244 ? -3.191 -25 0.894 1 97.38 244 LEU A O 1
ATOM 1780 N N . CYS A 1 245 ? -4.293 -25.609 2.777 1 97.88 245 CYS A N 1
ATOM 1781 C CA . CYS A 1 245 ? -5.52 -25.984 2.084 1 97.88 245 CYS A CA 1
ATOM 1782 C C . CYS A 1 245 ? -6.504 -24.812 2.047 1 97.88 245 CYS A C 1
ATOM 1784 O O . CYS A 1 245 ? -7.012 -24.406 3.088 1 97.88 245 CYS A O 1
ATOM 1786 N N . THR A 1 246 ? -6.863 -24.344 0.87 1 98.25 246 THR A N 1
ATOM 1787 C CA . THR A 1 246 ? -7.75 -23.188 0.728 1 98.25 246 THR A CA 1
ATOM 1788 C C . THR A 1 246 ? -9.156 -23.531 1.223 1 98.25 246 THR A C 1
ATOM 1790 O O . THR A 1 246 ? -9.875 -22.656 1.705 1 98.25 246 THR A O 1
ATOM 1793 N N . TYR A 1 247 ? -9.523 -24.766 1.124 1 97.75 247 TYR A N 1
ATOM 1794 C CA . TYR A 1 247 ? -10.844 -25.188 1.587 1 97.75 247 TYR A CA 1
ATOM 1795 C C . TYR A 1 247 ? -10.945 -25.078 3.104 1 97.75 247 TYR A C 1
ATOM 1797 O O . TYR A 1 247 ? -11.945 -24.594 3.635 1 97.75 247 TYR A O 1
ATOM 1805 N N . GLU A 1 248 ? -9.961 -25.453 3.805 1 96.75 248 GLU A N 1
ATOM 1806 C CA . GLU A 1 248 ? -9.992 -25.516 5.262 1 96.75 248 GLU A CA 1
ATOM 1807 C C . GLU A 1 248 ? -9.609 -24.172 5.875 1 96.75 248 GLU A C 1
ATOM 1809 O O . GLU A 1 248 ? -10.07 -23.828 6.965 1 96.75 248 GLU A O 1
ATOM 1814 N N . ASP A 1 249 ? -8.766 -23.469 5.242 1 96.69 249 ASP A N 1
ATOM 1815 C CA . ASP A 1 249 ? -8.195 -22.234 5.773 1 96.69 249 ASP A CA 1
ATOM 1816 C C . ASP A 1 249 ? -9.008 -21.016 5.336 1 96.69 249 ASP A C 1
ATOM 1818 O O . ASP A 1 249 ? -8.945 -20.609 4.176 1 96.69 249 ASP A O 1
ATOM 1822 N N . GLU A 1 250 ? -9.641 -20.328 6.234 1 94.06 250 GLU A N 1
ATOM 1823 C CA . GLU A 1 250 ? -10.578 -19.266 5.922 1 94.06 250 GLU A CA 1
ATOM 1824 C C . GLU A 1 250 ? -9.852 -17.984 5.504 1 94.06 250 GLU A C 1
ATOM 1826 O O . GLU A 1 250 ? -10.477 -17.031 5.051 1 94.06 250 GLU A O 1
ATOM 1831 N N . ARG A 1 251 ? -8.555 -17.938 5.531 1 94.19 251 ARG A N 1
ATOM 1832 C CA . ARG A 1 251 ? -7.777 -16.812 5.023 1 94.19 251 ARG A CA 1
ATOM 1833 C C . ARG A 1 251 ? -7.84 -16.75 3.502 1 94.19 251 ARG A C 1
ATOM 1835 O O . ARG A 1 251 ? -7.504 -15.719 2.906 1 94.19 251 ARG A O 1
ATOM 1842 N N . PHE A 1 252 ? -8.32 -17.812 2.934 1 98 252 PHE A N 1
ATOM 1843 C CA . PHE A 1 252 ? -8.328 -17.891 1.478 1 98 252 PHE A CA 1
ATOM 1844 C C . PHE A 1 252 ? -9.75 -18.031 0.954 1 98 252 PHE A C 1
ATOM 1846 O O . PHE A 1 252 ? -10.633 -18.531 1.661 1 98 252 PHE A O 1
ATOM 1853 N N . TYR A 1 253 ? -9.961 -17.516 -0.269 1 98.19 253 TYR A N 1
ATOM 1854 C CA . TYR A 1 253 ? -11.164 -17.906 -1.006 1 98.19 253 TYR A CA 1
ATOM 1855 C C . TYR A 1 253 ? -11.117 -19.375 -1.382 1 98.19 253 TYR A C 1
ATOM 1857 O O . TYR A 1 253 ? -10.039 -19.922 -1.655 1 98.19 253 TYR A O 1
ATOM 1865 N N . SER A 1 254 ? -12.258 -20.016 -1.354 1 98.38 254 SER A N 1
ATOM 1866 C CA . SER A 1 254 ? -12.398 -21.375 -1.824 1 98.38 254 SER A CA 1
ATOM 1867 C C . SER A 1 254 ? -13.656 -21.547 -2.674 1 98.38 254 SER A C 1
ATOM 1869 O O . SER A 1 254 ? -14.773 -21.391 -2.176 1 98.38 254 SER A O 1
ATOM 1871 N N . TYR A 1 255 ? -13.391 -21.875 -3.883 1 97.31 255 TYR A N 1
ATOM 1872 C CA . TYR A 1 255 ? -14.5 -22.047 -4.809 1 97.31 255 TYR A CA 1
ATOM 1873 C C . TYR A 1 255 ? -15.453 -23.125 -4.316 1 97.31 255 TYR A C 1
ATOM 1875 O O . TYR A 1 255 ? -16.672 -22.906 -4.262 1 97.31 255 TYR A O 1
ATOM 1883 N N . ARG A 1 256 ? -14.914 -24.234 -3.953 1 96.06 256 ARG A N 1
ATOM 1884 C CA . ARG A 1 256 ? -15.727 -25.359 -3.492 1 96.06 256 ARG A CA 1
ATOM 1885 C C . ARG A 1 256 ? -16.422 -25.031 -2.172 1 96.06 256 ARG A C 1
ATOM 1887 O O . ARG A 1 256 ? -17.625 -25.234 -2.023 1 96.06 256 ARG A O 1
ATOM 1894 N N . ARG A 1 257 ? -15.719 -24.469 -1.178 1 96.75 257 ARG A N 1
ATOM 1895 C CA . ARG A 1 257 ? -16.297 -24.172 0.129 1 96.75 257 ARG A CA 1
ATOM 1896 C C . ARG A 1 257 ? -17.406 -23.156 0.013 1 96.75 257 ARG A C 1
ATOM 1898 O O . ARG A 1 257 ? -18.438 -23.25 0.692 1 96.75 257 ARG A O 1
ATOM 1905 N N . GLU A 1 258 ? -17.234 -22.188 -0.887 1 96.56 258 GLU A N 1
ATOM 1906 C CA . GLU A 1 258 ? -18.141 -21.047 -0.933 1 96.56 258 GLU A CA 1
ATOM 1907 C C . GLU A 1 258 ? -19.203 -21.219 -2.016 1 96.56 258 GLU A C 1
ATOM 1909 O O . GLU A 1 258 ? -19.938 -20.281 -2.33 1 96.56 258 GLU A O 1
ATOM 1914 N N . GLY A 1 259 ? -19.266 -22.375 -2.641 1 94.88 259 GLY A N 1
ATOM 1915 C CA . GLY A 1 259 ? -20.328 -22.703 -3.568 1 94.88 259 GLY A CA 1
ATOM 1916 C C . GLY A 1 259 ? -20.188 -22.016 -4.914 1 94.88 259 GLY A C 1
ATOM 1917 O O . GLY A 1 259 ? -21.188 -21.688 -5.555 1 94.88 259 GLY A O 1
ATOM 1918 N N . GLY A 1 260 ? -19.062 -21.625 -5.234 1 95.12 260 GLY A N 1
ATOM 1919 C CA . GLY A 1 260 ? -18.812 -21.125 -6.582 1 95.12 260 GLY A CA 1
ATOM 1920 C C . GLY A 1 260 ? -18.828 -19.609 -6.676 1 95.12 260 GLY A C 1
ATOM 1921 O O . GLY A 1 260 ? -18.406 -19.047 -7.691 1 95.12 260 GLY A O 1
ATOM 1922 N N . THR A 1 261 ? -19.281 -18.938 -5.645 1 96.5 261 THR A N 1
ATOM 1923 C CA . THR A 1 261 ? -19.344 -17.484 -5.66 1 96.5 261 THR A CA 1
ATOM 1924 C C . THR A 1 261 ? -18.406 -16.891 -4.602 1 96.5 261 THR A C 1
ATOM 1926 O O . THR A 1 261 ? -18.766 -16.797 -3.43 1 96.5 261 THR A O 1
ATOM 1929 N N . CYS A 1 262 ? -17.25 -16.5 -4.988 1 97.44 262 CYS A N 1
ATOM 1930 C CA . CYS A 1 262 ? -16.25 -15.906 -4.117 1 97.44 262 CYS A CA 1
ATOM 1931 C C . CYS A 1 262 ? -15.188 -15.172 -4.93 1 97.44 262 CYS A C 1
ATOM 1933 O O . CYS A 1 262 ? -15.219 -15.195 -6.16 1 97.44 262 CYS A O 1
ATOM 1935 N N . GLY A 1 263 ? -14.312 -14.461 -4.238 1 98.06 263 GLY A N 1
ATOM 1936 C CA . GLY A 1 263 ? -13.188 -13.82 -4.895 1 98.06 263 GLY A CA 1
ATOM 1937 C C . GLY A 1 263 ? -12.102 -14.797 -5.301 1 98.06 263 GLY A C 1
ATOM 1938 O O . GLY A 1 263 ? -12.289 -16.016 -5.223 1 98.06 263 GLY A O 1
ATOM 1939 N N . ARG A 1 264 ? -11.047 -14.25 -5.844 1 98.62 264 ARG A N 1
ATOM 1940 C CA . ARG A 1 264 ? -9.852 -15 -6.215 1 98.62 264 ARG A CA 1
ATOM 1941 C C . ARG A 1 264 ? -8.617 -14.422 -5.531 1 98.62 264 ARG A C 1
ATOM 1943 O O . ARG A 1 264 ? -8.391 -13.211 -5.562 1 98.62 264 ARG A O 1
ATOM 1950 N N . GLN A 1 265 ? -7.855 -15.281 -4.875 1 97.75 265 GLN A N 1
ATOM 1951 C CA . GLN A 1 265 ? -6.535 -14.852 -4.418 1 97.75 265 GLN A CA 1
ATOM 1952 C C . GLN A 1 265 ? -5.527 -14.875 -5.559 1 97.75 265 GLN A C 1
ATOM 1954 O O . GLN A 1 265 ? -5.82 -15.367 -6.648 1 97.75 265 GLN A O 1
ATOM 1959 N N . GLY A 1 266 ? -4.316 -14.344 -5.242 1 98.25 266 GLY A N 1
ATOM 1960 C CA . GLY A 1 266 ? -3.369 -14.125 -6.324 1 98.25 266 GLY A CA 1
ATOM 1961 C C . GLY A 1 266 ? -2.068 -14.891 -6.137 1 98.25 266 GLY A C 1
ATOM 1962 O O . GLY A 1 266 ? -1.605 -15.07 -5.012 1 98.25 266 GLY A O 1
ATOM 1963 N N . ALA A 1 267 ? -1.479 -15.438 -7.211 1 98.75 267 ALA A N 1
ATOM 1964 C CA . ALA A 1 267 ? -0.055 -15.719 -7.371 1 98.75 267 ALA A CA 1
ATOM 1965 C C . ALA A 1 267 ? 0.634 -14.625 -8.188 1 98.75 267 ALA A C 1
ATOM 1967 O O . ALA A 1 267 ? 0.406 -14.508 -9.391 1 98.75 267 ALA A O 1
ATOM 1968 N N . PHE A 1 268 ? 1.44 -13.906 -7.477 1 98.44 268 PHE A N 1
ATOM 1969 C CA . PHE A 1 268 ? 1.995 -12.664 -8.008 1 98.44 268 PHE A CA 1
ATOM 1970 C C . PHE A 1 268 ? 3.518 -12.719 -8.023 1 98.44 268 PHE A C 1
ATOM 1972 O O . PHE A 1 268 ? 4.137 -13.219 -7.086 1 98.44 268 PHE A O 1
ATOM 1979 N N . ALA A 1 269 ? 4.105 -12.227 -9.164 1 98.31 269 ALA A N 1
ATOM 1980 C CA . ALA A 1 269 ? 5.559 -12.086 -9.211 1 98.31 269 ALA A CA 1
ATOM 1981 C C . ALA A 1 269 ? 5.961 -10.844 -10.008 1 98.31 269 ALA A C 1
ATOM 1983 O O . ALA A 1 269 ? 5.305 -10.492 -10.992 1 98.31 269 ALA A O 1
ATOM 1984 N N . CYS A 1 270 ? 6.977 -10.195 -9.57 1 96.38 270 CYS A N 1
ATOM 1985 C CA . CYS A 1 270 ? 7.547 -9.008 -10.203 1 96.38 270 CYS A CA 1
ATOM 1986 C C . CYS A 1 270 ? 9.016 -8.844 -9.828 1 96.38 270 CYS A C 1
ATOM 1988 O O . CYS A 1 270 ? 9.414 -9.164 -8.711 1 96.38 270 CYS A O 1
ATOM 1990 N N . ARG A 1 271 ? 9.797 -8.461 -10.773 1 93.88 271 ARG A N 1
ATOM 1991 C CA . ARG A 1 271 ? 11.203 -8.18 -10.477 1 93.88 271 ARG A CA 1
ATOM 1992 C C . ARG A 1 271 ? 11.43 -6.684 -10.289 1 93.88 271 ARG A C 1
ATOM 1994 O O . ARG A 1 271 ? 11.086 -5.883 -11.164 1 93.88 271 ARG A O 1
ATOM 2001 N N . MET A 1 272 ? 11.906 -6.414 -9.117 1 80.19 272 MET A N 1
ATOM 2002 C CA . MET A 1 272 ? 12.195 -5.008 -8.844 1 80.19 272 MET A CA 1
ATOM 2003 C C . MET A 1 272 ? 13.625 -4.66 -9.242 1 80.19 272 MET A C 1
ATOM 2005 O O . MET A 1 272 ? 14.539 -5.473 -9.078 1 80.19 272 MET A O 1
ATOM 2009 N N . LYS A 1 273 ? 13.812 -3.742 -10.203 1 61.16 273 LYS A N 1
ATOM 2010 C CA . LYS A 1 273 ? 15.164 -3.355 -10.586 1 61.16 273 LYS A CA 1
ATOM 2011 C C . LYS A 1 273 ? 15.914 -2.746 -9.406 1 61.16 273 LYS A C 1
ATOM 2013 O O . LYS A 1 273 ? 15.32 -2.098 -8.547 1 61.16 273 LYS A O 1
ATOM 2018 N N . ASP A 1 274 ? 17.25 -3.318 -9.141 1 50.41 274 ASP A N 1
ATOM 2019 C CA . ASP A 1 274 ? 18.203 -2.662 -8.25 1 50.41 274 ASP A CA 1
ATOM 2020 C C . ASP A 1 274 ? 18.203 -1.149 -8.453 1 50.41 274 ASP A C 1
ATOM 2022 O O . ASP A 1 274 ? 18.266 -0.671 -9.586 1 50.41 274 ASP A O 1
ATOM 2026 N N . ARG A 1 275 ? 17.562 -0.259 -7.867 1 39.12 275 ARG A N 1
ATOM 2027 C CA . ARG A 1 275 ? 17.953 1.143 -7.965 1 39.12 275 ARG A CA 1
ATOM 2028 C C . ARG A 1 275 ? 19.453 1.313 -7.695 1 39.12 275 ARG A C 1
ATOM 2030 O O . ARG A 1 275 ? 19.875 1.314 -6.543 1 39.12 275 ARG A O 1
ATOM 2037 N N . ARG A 1 276 ? 20.391 0.532 -8.156 1 30.48 276 ARG A N 1
ATOM 2038 C CA . ARG A 1 276 ? 21.734 1.111 -8.141 1 30.48 276 ARG A CA 1
ATOM 2039 C C . ARG A 1 276 ? 21.75 2.451 -8.867 1 30.48 276 ARG A C 1
ATOM 2041 O O . ARG A 1 276 ? 21.125 2.604 -9.922 1 30.48 276 ARG A O 1
ATOM 2048 N N . MET B 1 1 ? 36.906 -17.094 -21.344 1 26.81 1 MET B N 1
ATOM 2049 C CA . MET B 1 1 ? 36.188 -16.078 -20.562 1 26.81 1 MET B CA 1
ATOM 2050 C C . MET B 1 1 ? 35.094 -16.703 -19.719 1 26.81 1 MET B C 1
ATOM 2052 O O . MET B 1 1 ? 34.156 -17.312 -20.266 1 26.81 1 MET B O 1
ATOM 2056 N N . HIS B 1 2 ? 35.375 -17.172 -18.5 1 25.91 2 HIS B N 1
ATOM 2057 C CA . HIS B 1 2 ? 34.625 -17.953 -17.531 1 25.91 2 HIS B CA 1
ATOM 2058 C C . HIS B 1 2 ? 33.406 -17.188 -17.047 1 25.91 2 HIS B C 1
ATOM 2060 O O . HIS B 1 2 ? 33.5 -16.078 -16.547 1 25.91 2 HIS B O 1
ATOM 2066 N N . ALA B 1 3 ? 32.312 -17.281 -17.688 1 35.56 3 ALA B N 1
ATOM 2067 C CA . ALA B 1 3 ? 31.062 -16.609 -17.281 1 35.56 3 ALA B CA 1
ATOM 2068 C C . ALA B 1 3 ? 30.875 -16.703 -15.766 1 35.56 3 ALA B C 1
ATOM 2070 O O . ALA B 1 3 ? 31.031 -17.781 -15.18 1 35.56 3 ALA B O 1
ATOM 2071 N N . ALA B 1 4 ? 30.969 -15.688 -15.102 1 43.22 4 ALA B N 1
ATOM 2072 C CA . ALA B 1 4 ? 30.75 -15.641 -13.656 1 43.22 4 ALA B CA 1
ATOM 2073 C C . ALA B 1 4 ? 29.656 -16.594 -13.227 1 43.22 4 ALA B C 1
ATOM 2075 O O . ALA B 1 4 ? 28.578 -16.641 -13.836 1 43.22 4 ALA B O 1
ATOM 2076 N N . PRO B 1 5 ? 29.922 -17.688 -12.484 1 41.75 5 PRO B N 1
ATOM 2077 C CA . PRO B 1 5 ? 28.875 -18.625 -12.07 1 41.75 5 PRO B CA 1
ATOM 2078 C C . PRO B 1 5 ? 27.594 -17.922 -11.633 1 41.75 5 PRO B C 1
ATOM 2080 O O . PRO B 1 5 ? 27.641 -16.844 -11.039 1 41.75 5 PRO B O 1
ATOM 2083 N N . SER B 1 6 ? 26.547 -17.984 -12.344 1 50.44 6 SER B N 1
ATOM 2084 C CA . SER B 1 6 ? 25.266 -17.406 -11.984 1 50.44 6 SER B CA 1
ATOM 2085 C C . SER B 1 6 ? 24.906 -17.688 -10.531 1 50.44 6 SER B C 1
ATOM 2087 O O . SER B 1 6 ? 25.047 -18.812 -10.062 1 50.44 6 SER B O 1
ATOM 2089 N N . PRO B 1 7 ? 24.984 -16.703 -9.664 1 58.28 7 PRO B N 1
ATOM 2090 C CA . PRO B 1 7 ? 24.781 -16.906 -8.227 1 58.28 7 PRO B CA 1
ATOM 2091 C C . PRO B 1 7 ? 23.625 -17.875 -7.93 1 58.28 7 PRO B C 1
ATOM 2093 O O . PRO B 1 7 ? 22.656 -17.938 -8.688 1 58.28 7 PRO B O 1
ATOM 2096 N N . SER B 1 8 ? 23.891 -19 -7.207 1 84.69 8 SER B N 1
ATOM 2097 C CA . SER B 1 8 ? 22.969 -20.031 -6.742 1 84.69 8 SER B CA 1
ATOM 2098 C C . SER B 1 8 ? 21.844 -19.422 -5.914 1 84.69 8 SER B C 1
ATOM 2100 O O . SER B 1 8 ? 22.078 -18.516 -5.098 1 84.69 8 SER B O 1
ATOM 2102 N N . LEU B 1 9 ? 20.578 -19.641 -6.328 1 92.19 9 LEU B N 1
ATOM 2103 C CA . LEU B 1 9 ? 19.422 -19.188 -5.555 1 92.19 9 LEU B CA 1
ATOM 2104 C C . LEU B 1 9 ? 19.438 -19.812 -4.156 1 92.19 9 LEU B C 1
ATOM 2106 O O . LEU B 1 9 ? 19.875 -20.953 -3.98 1 92.19 9 LEU B O 1
ATOM 2110 N N . PRO B 1 10 ? 19.078 -19.016 -3.139 1 93.62 10 PRO B N 1
ATOM 2111 C CA . PRO B 1 10 ? 18.812 -19.688 -1.864 1 93.62 10 PRO B CA 1
ATOM 2112 C C . PRO B 1 10 ? 17.75 -20.766 -1.982 1 93.62 10 PRO B C 1
ATOM 2114 O O . PRO B 1 10 ? 16.938 -20.75 -2.92 1 93.62 10 PRO B O 1
ATOM 2117 N N . LEU B 1 11 ? 17.797 -21.75 -1.093 1 95.69 11 LEU B N 1
ATOM 2118 C CA . LEU B 1 11 ? 16.703 -22.719 -1.069 1 95.69 11 LEU B CA 1
ATOM 2119 C C . LEU B 1 11 ? 15.367 -22.031 -0.81 1 95.69 11 LEU B C 1
ATOM 2121 O O . LEU B 1 11 ? 15.289 -21.094 -0.003 1 95.69 11 LEU B O 1
ATOM 2125 N N . PRO B 1 12 ? 14.336 -22.391 -1.485 1 96.75 12 PRO B N 1
ATOM 2126 C CA . PRO B 1 12 ? 13.039 -21.719 -1.373 1 96.75 12 PRO B CA 1
ATOM 2127 C C . PRO B 1 12 ? 12.406 -21.891 0.007 1 96.75 12 PRO B C 1
ATOM 2129 O O . PRO B 1 12 ? 12.484 -22.953 0.603 1 96.75 12 PRO B O 1
ATOM 2132 N N . ARG B 1 13 ? 11.883 -20.844 0.516 1 94.88 13 ARG B N 1
ATOM 2133 C CA . ARG B 1 13 ? 11.125 -20.797 1.763 1 94.88 13 ARG B CA 1
ATOM 2134 C C . ARG B 1 13 ? 9.945 -19.844 1.651 1 94.88 13 ARG B C 1
ATOM 2136 O O . ARG B 1 13 ? 10.109 -18.703 1.218 1 94.88 13 ARG B O 1
ATOM 2143 N N . LEU B 1 14 ? 8.719 -20.359 1.999 1 95.5 14 LEU B N 1
ATOM 2144 C CA . LEU B 1 14 ? 7.543 -19.5 2.051 1 95.5 14 LEU B CA 1
ATOM 2145 C C . LEU B 1 14 ? 7.211 -19.109 3.49 1 95.5 14 LEU B C 1
ATOM 2147 O O . LEU B 1 14 ? 7.109 -19.984 4.359 1 95.5 14 LEU B O 1
ATOM 2151 N N . ALA B 1 15 ? 7.168 -17.859 3.719 1 92.56 15 ALA B N 1
ATOM 2152 C CA . ALA B 1 15 ? 6.789 -17.344 5.031 1 92.56 15 ALA B CA 1
ATOM 2153 C C . ALA B 1 15 ? 5.762 -16.219 4.902 1 92.56 15 ALA B C 1
ATOM 2155 O O . ALA B 1 15 ? 5.785 -15.461 3.934 1 92.56 15 ALA B O 1
ATOM 2156 N N . TRP B 1 16 ? 4.855 -16.203 5.906 1 90.06 16 TRP B N 1
ATOM 2157 C CA . TRP B 1 16 ? 3.873 -15.117 5.91 1 90.06 16 TRP B CA 1
ATOM 2158 C C . TRP B 1 16 ? 4.555 -13.766 6.094 1 90.06 16 TRP B C 1
ATOM 2160 O O . TRP B 1 16 ? 5.473 -13.633 6.902 1 90.06 16 TRP B O 1
ATOM 2170 N N . GLY B 1 17 ? 4.258 -12.859 5.23 1 82 17 GLY B N 1
ATOM 2171 C CA . GLY B 1 17 ? 4.672 -11.469 5.316 1 82 17 GLY B CA 1
ATOM 2172 C C . GLY B 1 17 ? 3.6 -10.5 4.855 1 82 17 GLY B C 1
ATOM 2173 O O . GLY B 1 17 ? 2.449 -10.891 4.648 1 82 17 GLY B O 1
ATOM 2174 N N . ARG B 1 18 ? 3.855 -9.234 4.992 1 76.12 18 ARG B N 1
ATOM 2175 C CA . ARG B 1 18 ? 2.959 -8.188 4.512 1 76.12 18 ARG B CA 1
ATOM 2176 C C . ARG B 1 18 ? 3.691 -7.223 3.578 1 76.12 18 ARG B C 1
ATOM 2178 O O . ARG B 1 18 ? 4.875 -6.938 3.779 1 76.12 18 ARG B O 1
ATOM 2185 N N . GLY B 1 19 ? 3.035 -7.047 2.391 1 73.25 19 GLY B N 1
ATOM 2186 C CA . GLY B 1 19 ? 3.564 -5.934 1.617 1 73.25 19 GLY B CA 1
ATOM 2187 C C . GLY B 1 19 ? 3.533 -4.617 2.369 1 73.25 19 GLY B C 1
ATOM 2188 O O . GLY B 1 19 ? 2.852 -4.496 3.389 1 73.25 19 GLY B O 1
ATOM 2189 N N . PHE B 1 20 ? 4.215 -3.664 1.933 1 65.81 20 PHE B N 1
ATOM 2190 C CA . PHE B 1 20 ? 4.504 -2.426 2.646 1 65.81 20 PHE B CA 1
ATOM 2191 C C . PHE B 1 20 ? 3.221 -1.782 3.154 1 65.81 20 PHE B C 1
ATOM 2193 O O . PHE B 1 20 ? 2.154 -1.956 2.559 1 65.81 20 PHE B O 1
ATOM 2200 N N . SER B 1 21 ? 3.371 -1.438 4.332 1 73 21 SER B N 1
ATOM 2201 C CA . SER B 1 21 ? 2.359 -0.611 4.98 1 73 21 SER B CA 1
ATOM 2202 C C . SER B 1 21 ? 2.914 0.761 5.344 1 73 21 SER B C 1
ATOM 2204 O O . SER B 1 21 ? 4.129 0.972 5.32 1 73 21 SER B O 1
ATOM 2206 N N . VAL B 1 22 ? 2.08 1.721 5.43 1 83.75 22 VAL B N 1
ATOM 2207 C CA . VAL B 1 22 ? 2.459 3.068 5.836 1 83.75 22 VAL B CA 1
ATOM 2208 C C . VAL B 1 22 ? 1.961 3.338 7.254 1 83.75 22 VAL B C 1
ATOM 2210 O O . VAL B 1 22 ? 0.761 3.521 7.473 1 83.75 22 VAL B O 1
ATOM 2213 N N . PRO B 1 23 ? 2.932 3.248 8.234 1 87.12 23 PRO B N 1
ATOM 2214 C CA . PRO B 1 23 ? 2.506 3.658 9.578 1 87.12 23 PRO B CA 1
ATOM 2215 C C . PRO B 1 23 ? 2.148 5.141 9.656 1 87.12 23 PRO B C 1
ATOM 2217 O O . PRO B 1 23 ? 2.842 5.977 9.07 1 87.12 23 PRO B O 1
ATOM 2220 N N . ALA B 1 24 ? 1.025 5.418 10.305 1 95.19 24 ALA B N 1
ATOM 2221 C CA . ALA B 1 24 ? 0.586 6.805 10.43 1 95.19 24 ALA B CA 1
ATOM 2222 C C . ALA B 1 24 ? -0.333 6.98 11.633 1 95.19 24 ALA B C 1
ATOM 2224 O O . ALA B 1 24 ? -0.85 6 12.18 1 95.19 24 ALA B O 1
ATOM 2225 N N . LEU B 1 25 ? -0.381 8.195 12.188 1 96.38 25 LEU B N 1
ATOM 2226 C CA . LEU B 1 25 ? -1.452 8.57 13.102 1 96.38 25 LEU B CA 1
ATOM 2227 C C . LEU B 1 25 ? -2.75 8.828 12.344 1 96.38 25 LEU B C 1
ATOM 2229 O O . LEU B 1 25 ? -2.77 9.602 11.383 1 96.38 25 LEU B O 1
ATOM 2233 N N . LEU B 1 26 ? -3.764 8.125 12.758 1 94.94 26 LEU B N 1
ATOM 2234 C CA . LEU B 1 26 ? -5.043 8.133 12.055 1 94.94 26 LEU B CA 1
ATOM 2235 C C . LEU B 1 26 ? -6.184 8.469 13.008 1 94.94 26 LEU B C 1
ATOM 2237 O O . LEU B 1 26 ? -5.992 8.5 14.227 1 94.94 26 LEU B O 1
ATOM 2241 N N . ASP B 1 27 ? -7.301 8.852 12.477 1 96.25 27 ASP B N 1
ATOM 2242 C CA . ASP B 1 27 ? -8.578 8.906 13.188 1 96.25 27 ASP B CA 1
ATOM 2243 C C . ASP B 1 27 ? -9.633 8.055 12.484 1 96.25 27 ASP B C 1
ATOM 2245 O O . ASP B 1 27 ? -10.359 8.547 11.617 1 96.25 27 ASP B O 1
ATOM 2249 N N . GLU B 1 28 ? -9.75 6.812 12.969 1 89 28 GLU B N 1
ATOM 2250 C CA . GLU B 1 28 ? -10.617 5.852 12.297 1 89 28 GLU B CA 1
ATOM 2251 C C . GLU B 1 28 ? -12.086 6.176 12.523 1 89 28 GLU B C 1
ATOM 2253 O O . GLU B 1 28 ? -12.93 5.918 11.656 1 89 28 GLU B O 1
ATOM 2258 N N . ASP B 1 29 ? -12.383 6.734 13.695 1 90.25 29 ASP B N 1
ATOM 2259 C CA . ASP B 1 29 ? -13.766 7.129 13.953 1 90.25 29 ASP B CA 1
ATOM 2260 C C . ASP B 1 29 ? -14.203 8.234 12.992 1 90.25 29 ASP B C 1
ATOM 2262 O O . ASP B 1 29 ? -15.328 8.203 12.484 1 90.25 29 ASP B O 1
ATOM 2266 N N . LEU B 1 30 ? -13.336 9.203 12.734 1 94.69 30 LEU B N 1
ATOM 2267 C CA . LEU B 1 30 ? -13.625 10.242 11.758 1 94.69 30 LEU B CA 1
ATOM 2268 C C . LEU B 1 30 ? -13.883 9.641 10.383 1 94.69 30 LEU B C 1
ATOM 2270 O O . LEU B 1 30 ? -14.844 10.008 9.703 1 94.69 30 LEU B O 1
ATOM 2274 N N . PHE B 1 31 ? -13.016 8.695 10.023 1 92.06 31 PHE B N 1
ATOM 2275 C CA . PHE B 1 31 ? -13.109 8.062 8.711 1 92.06 31 PHE B CA 1
ATOM 2276 C C . PHE B 1 31 ? -14.438 7.34 8.555 1 92.06 31 PHE B C 1
ATOM 2278 O O . PHE B 1 31 ? -15.094 7.441 7.516 1 92.06 31 PHE B O 1
ATOM 2285 N N . ALA B 1 32 ? -14.828 6.715 9.547 1 84.56 32 ALA B N 1
ATOM 2286 C CA . ALA B 1 32 ? -16.047 5.902 9.516 1 84.56 32 ALA B CA 1
ATOM 2287 C C . ALA B 1 32 ? -17.281 6.77 9.281 1 84.56 32 ALA B C 1
ATOM 2289 O O . ALA B 1 32 ? -18.219 6.363 8.594 1 84.56 32 ALA B O 1
ATOM 2290 N N . VAL B 1 33 ? -17.25 7.98 9.727 1 88.06 33 VAL B N 1
ATOM 2291 C CA . VAL B 1 33 ? -18.469 8.781 9.719 1 88.06 33 VAL B CA 1
ATOM 2292 C C . VAL B 1 33 ? -18.453 9.734 8.531 1 88.06 33 VAL B C 1
ATOM 2294 O O . VAL B 1 33 ? -19.5 10.062 7.977 1 88.06 33 VAL B O 1
ATOM 2297 N N . THR B 1 34 ? -17.281 10.109 8.023 1 91.94 34 THR B N 1
ATOM 2298 C CA . THR B 1 34 ? -17.219 11.172 7.023 1 91.94 34 THR B CA 1
ATOM 2299 C C . THR B 1 34 ? -16.641 10.648 5.719 1 91.94 34 THR B C 1
ATOM 2301 O O . THR B 1 34 ? -16.75 11.297 4.676 1 91.94 34 THR B O 1
ATOM 2304 N N . GLY B 1 35 ? -15.883 9.531 5.805 1 89.88 35 GLY B N 1
ATOM 2305 C CA . GLY B 1 35 ? -15.125 9.055 4.66 1 89.88 35 GLY B CA 1
ATOM 2306 C C . GLY B 1 35 ? -13.812 9.789 4.477 1 89.88 35 GLY B C 1
ATOM 2307 O O . GLY B 1 35 ? -13.047 9.484 3.559 1 89.88 35 GLY B O 1
ATOM 2308 N N . VAL B 1 36 ? -13.547 10.773 5.383 1 94.81 36 VAL B N 1
ATOM 2309 C CA . VAL B 1 36 ? -12.297 11.508 5.281 1 94.81 36 VAL B CA 1
ATOM 2310 C C . VAL B 1 36 ? -11.188 10.742 5.996 1 94.81 36 VAL B C 1
ATOM 2312 O O . VAL B 1 36 ? -11.266 10.508 7.207 1 94.81 36 VAL B O 1
ATOM 2315 N N . ARG B 1 37 ? -10.195 10.305 5.242 1 94 37 ARG B N 1
ATOM 2316 C CA . ARG B 1 37 ? -8.969 9.727 5.773 1 94 37 ARG B CA 1
ATOM 2317 C C . ARG B 1 37 ? -7.941 10.812 6.082 1 94 37 ARG B C 1
ATOM 2319 O O . ARG B 1 37 ? -7.578 11.602 5.207 1 94 37 ARG B O 1
ATOM 2326 N N . ILE B 1 38 ? -7.551 10.898 7.367 1 97.44 38 ILE B N 1
ATOM 2327 C CA . ILE B 1 38 ? -6.41 11.742 7.707 1 97.44 38 ILE B CA 1
ATOM 2328 C C . ILE B 1 38 ? -5.23 10.859 8.117 1 97.44 38 ILE B C 1
ATOM 2330 O O . ILE B 1 38 ? -5.418 9.781 8.688 1 97.44 38 ILE B O 1
ATOM 2334 N N . ALA B 1 39 ? -4.027 11.344 7.816 1 97.5 39 ALA B N 1
ATOM 2335 C CA . ALA B 1 39 ? -2.838 10.586 8.188 1 97.5 39 ALA B CA 1
ATOM 2336 C C . ALA B 1 39 ? -1.648 11.516 8.422 1 97.5 39 ALA B C 1
ATOM 2338 O O . ALA B 1 39 ? -1.329 12.352 7.574 1 97.5 39 ALA B O 1
ATOM 2339 N N . PHE B 1 40 ? -1.062 11.438 9.586 1 98.5 40 PHE B N 1
ATOM 2340 C CA . PHE B 1 40 ? 0.29 11.938 9.812 1 98.5 40 PHE B CA 1
ATOM 2341 C C . PHE B 1 40 ? 1.306 10.805 9.742 1 98.5 40 PHE B C 1
ATOM 2343 O O . PHE B 1 40 ? 1.354 9.953 10.641 1 98.5 40 PHE B O 1
ATOM 2350 N N . THR B 1 41 ? 2.121 10.797 8.711 1 96.94 41 THR B N 1
ATOM 2351 C CA . THR B 1 41 ? 2.965 9.641 8.438 1 96.94 41 THR B CA 1
ATOM 2352 C C . THR B 1 41 ? 4.246 9.695 9.266 1 96.94 41 THR B C 1
ATOM 2354 O O . THR B 1 41 ? 4.633 10.766 9.75 1 96.94 41 THR B O 1
ATOM 2357 N N . CYS B 1 42 ? 4.859 8.516 9.398 1 94.38 42 CYS B N 1
ATOM 2358 C CA . CYS B 1 42 ? 6.238 8.391 9.867 1 94.38 42 CYS B CA 1
ATOM 2359 C C . CYS B 1 42 ? 7.199 8.234 8.695 1 94.38 42 CYS B C 1
ATOM 2361 O O . CYS B 1 42 ? 6.793 8.328 7.535 1 94.38 42 CYS B O 1
ATOM 2363 N N . ARG B 1 43 ? 8.477 8.008 9.07 1 94.75 43 ARG B N 1
ATOM 2364 C CA . ARG B 1 43 ? 9.477 7.926 8.008 1 94.75 43 ARG B CA 1
ATOM 2365 C C . ARG B 1 43 ? 9.562 6.516 7.441 1 94.75 43 ARG B C 1
ATOM 2367 O O . ARG B 1 43 ? 10.195 6.293 6.406 1 94.75 43 ARG B O 1
ATOM 2374 N N . ASP B 1 44 ? 8.82 5.543 8.023 1 85.81 44 ASP B N 1
ATOM 2375 C CA . ASP B 1 44 ? 8.953 4.145 7.621 1 85.81 44 ASP B CA 1
ATOM 2376 C C . ASP B 1 44 ? 7.98 3.811 6.488 1 85.81 44 ASP B C 1
ATOM 2378 O O . ASP B 1 44 ? 6.938 4.449 6.348 1 85.81 44 ASP B O 1
ATOM 2382 N N . GLY B 1 45 ? 8.406 2.809 5.723 1 78.25 45 GLY B N 1
ATOM 2383 C CA . GLY B 1 45 ? 7.473 2.25 4.754 1 78.25 45 GLY B CA 1
ATOM 2384 C C . GLY B 1 45 ? 7.762 2.682 3.33 1 78.25 45 GLY B C 1
ATOM 2385 O O . GLY B 1 45 ? 6.945 2.461 2.432 1 78.25 45 GLY B O 1
ATOM 2386 N N . GLY B 1 46 ? 8.859 3.451 3.141 1 83.25 46 GLY B N 1
ATOM 2387 C CA . GLY B 1 46 ? 9.148 3.928 1.797 1 83.25 46 GLY B CA 1
ATOM 2388 C C . GLY B 1 46 ? 10.406 3.318 1.204 1 83.25 46 GLY B C 1
ATOM 2389 O O . GLY B 1 46 ? 10.875 2.275 1.667 1 83.25 46 GLY B O 1
ATOM 2390 N N . VAL B 1 47 ? 10.875 3.893 0.099 1 79.69 47 VAL B N 1
ATOM 2391 C CA . VAL B 1 47 ? 11.93 3.252 -0.68 1 79.69 47 VAL B CA 1
ATOM 2392 C C . VAL B 1 47 ? 13.156 4.16 -0.735 1 79.69 47 VAL B C 1
ATOM 2394 O O . VAL B 1 47 ? 14.195 3.781 -1.284 1 79.69 47 VAL B O 1
ATOM 2397 N N . SER B 1 48 ? 13.07 5.375 -0.143 1 89.31 48 SER B N 1
ATOM 2398 C CA . SER B 1 48 ? 14.195 6.297 -0.207 1 89.31 48 SER B CA 1
ATOM 2399 C C . SER B 1 48 ? 15.391 5.758 0.566 1 89.31 48 SER B C 1
ATOM 2401 O O . SER B 1 48 ? 15.227 5.066 1.571 1 89.31 48 SER B O 1
ATOM 2403 N N . ALA B 1 49 ? 16.578 6.051 0.12 1 88.31 49 ALA B N 1
ATOM 2404 C CA . ALA B 1 49 ? 17.828 5.688 0.764 1 88.31 49 ALA B CA 1
ATOM 2405 C C . ALA B 1 49 ? 18.328 6.812 1.67 1 88.31 49 ALA B C 1
ATOM 2407 O O . ALA B 1 49 ? 17.812 7.934 1.611 1 88.31 49 ALA B O 1
ATOM 2408 N N . PRO B 1 50 ? 19.312 6.461 2.582 1 92.75 50 PRO B N 1
ATOM 2409 C CA . PRO B 1 50 ? 19.906 7.562 3.344 1 92.75 50 PRO B CA 1
ATOM 2410 C C . PRO B 1 50 ? 20.5 8.648 2.447 1 92.75 50 PRO B C 1
ATOM 2412 O O . PRO B 1 50 ? 21.062 8.344 1.387 1 92.75 50 PRO B O 1
ATOM 2415 N N . PRO B 1 51 ? 20.297 9.867 2.832 1 95.94 51 PRO B N 1
ATOM 2416 C CA . PRO B 1 51 ? 19.828 10.375 4.125 1 95.94 51 PRO B CA 1
ATOM 2417 C C . PRO B 1 51 ? 18.328 10.594 4.164 1 95.94 51 PRO B C 1
ATOM 2419 O O . PRO B 1 51 ? 17.797 11.188 5.109 1 95.94 51 PRO B O 1
ATOM 2422 N N . TYR B 1 52 ? 17.641 10.141 3.197 1 96.12 52 TYR B N 1
ATOM 2423 C CA . TYR B 1 52 ? 16.188 10.281 3.084 1 96.12 52 TYR B CA 1
ATOM 2424 C C . TYR B 1 52 ? 15.492 8.945 3.318 1 96.12 52 TYR B C 1
ATOM 2426 O O . TYR B 1 52 ? 14.367 8.742 2.869 1 96.12 52 TYR B O 1
ATOM 2434 N N . ALA B 1 53 ? 16.094 8.102 4.031 1 91.75 53 ALA B N 1
ATOM 2435 C CA . ALA B 1 53 ? 15.703 6.695 4.117 1 91.75 53 ALA B CA 1
ATOM 2436 C C . ALA B 1 53 ? 14.25 6.555 4.586 1 91.75 53 ALA B C 1
ATOM 2438 O O . ALA B 1 53 ? 13.844 7.188 5.562 1 91.75 53 ALA B O 1
ATOM 2439 N N . GLY B 1 54 ? 13.594 5.742 3.857 1 91 54 GLY B N 1
ATOM 2440 C CA . GLY B 1 54 ? 12.219 5.398 4.195 1 91 54 GLY B CA 1
ATOM 2441 C C . GLY B 1 54 ? 11.195 6.086 3.311 1 91 54 GLY B C 1
ATOM 2442 O O . GLY B 1 54 ? 11.281 6.016 2.082 1 91 54 GLY B O 1
ATOM 2443 N N . LEU B 1 55 ? 10.164 6.699 3.934 1 93.62 55 LEU B N 1
ATOM 2444 C CA . LEU B 1 55 ? 9.016 7.277 3.248 1 93.62 55 LEU B CA 1
ATOM 2445 C C . LEU B 1 55 ? 9.18 8.789 3.104 1 93.62 55 LEU B C 1
ATOM 2447 O O . LEU B 1 55 ? 8.328 9.555 3.562 1 93.62 55 LEU B O 1
ATOM 2451 N N . ASN B 1 56 ? 10.234 9.227 2.424 1 97.38 56 ASN B N 1
ATOM 2452 C CA . ASN B 1 56 ? 10.328 10.648 2.115 1 97.38 56 ASN B CA 1
ATOM 2453 C C . ASN B 1 56 ? 9.258 11.078 1.118 1 97.38 56 ASN B C 1
ATOM 2455 O O . ASN B 1 56 ? 9.195 10.555 0.004 1 97.38 56 ASN B O 1
ATOM 2459 N N . LEU B 1 57 ? 8.523 12.102 1.555 1 98 57 LEU B N 1
ATOM 2460 C CA . LEU B 1 57 ? 7.406 12.539 0.725 1 98 57 LEU B CA 1
ATOM 2461 C C . LEU B 1 57 ? 7.695 13.906 0.104 1 98 57 LEU B C 1
ATOM 2463 O O . LEU B 1 57 ? 6.914 14.398 -0.708 1 98 57 LEU B O 1
ATOM 2467 N N . GLY B 1 58 ? 8.781 14.508 0.509 1 97.75 58 GLY B N 1
ATOM 2468 C CA . GLY B 1 58 ? 9.141 15.82 0.003 1 97.75 58 GLY B CA 1
ATOM 2469 C C . GLY B 1 58 ? 10.031 15.758 -1.223 1 97.75 58 GLY B C 1
ATOM 2470 O O . GLY B 1 58 ? 11.07 15.086 -1.212 1 97.75 58 GLY B O 1
ATOM 2471 N N . SER B 1 59 ? 9.703 16.469 -2.225 1 95.19 59 SER B N 1
ATOM 2472 C CA . SER B 1 59 ? 10.453 16.438 -3.477 1 95.19 59 SER B CA 1
ATOM 2473 C C . SER B 1 59 ? 11.523 17.516 -3.518 1 95.19 59 SER B C 1
ATOM 2475 O O . SER B 1 59 ? 12.359 17.531 -4.422 1 95.19 59 SER B O 1
ATOM 2477 N N . HIS B 1 60 ? 11.633 18.391 -2.562 1 93.31 60 HIS B N 1
ATOM 2478 C CA . HIS B 1 60 ? 12.5 19.562 -2.631 1 93.31 60 HIS B CA 1
ATOM 2479 C C . HIS B 1 60 ? 13.719 19.406 -1.727 1 93.31 60 HIS B C 1
ATOM 2481 O O . HIS B 1 60 ? 14.375 20.391 -1.375 1 93.31 60 HIS B O 1
ATOM 2487 N N . VAL B 1 61 ? 14.094 18.188 -1.368 1 95.25 61 VAL B N 1
ATOM 2488 C CA . VAL B 1 61 ? 15.102 18.016 -0.332 1 95.25 61 VAL B CA 1
ATOM 2489 C C . VAL B 1 61 ? 16.344 17.375 -0.926 1 95.25 61 VAL B C 1
ATOM 2491 O O . VAL B 1 61 ? 17.344 17.172 -0.229 1 95.25 61 VAL B O 1
ATOM 2494 N N . GLY B 1 62 ? 16.312 16.984 -2.215 1 95.25 62 GLY B N 1
ATOM 2495 C CA . GLY B 1 62 ? 17.484 16.438 -2.865 1 95.25 62 GLY B CA 1
ATOM 2496 C C . GLY B 1 62 ? 17.406 14.93 -3.072 1 95.25 62 GLY B C 1
ATOM 2497 O O . GLY B 1 62 ? 18.344 14.328 -3.613 1 95.25 62 GLY B O 1
ATOM 2498 N N . ASP B 1 63 ? 16.359 14.336 -2.699 1 96.19 63 ASP B N 1
ATOM 2499 C CA . ASP B 1 63 ? 16.156 12.906 -2.891 1 96.19 63 ASP B CA 1
ATOM 2500 C C . ASP B 1 63 ? 15.914 12.578 -4.363 1 96.19 63 ASP B C 1
ATOM 2502 O O . ASP B 1 63 ? 15.648 13.469 -5.164 1 96.19 63 ASP B O 1
ATOM 2506 N N . ASP B 1 64 ? 16.125 11.266 -4.715 1 92.94 64 ASP B N 1
ATOM 2507 C CA . ASP B 1 64 ? 15.781 10.789 -6.051 1 92.94 64 ASP B CA 1
ATOM 2508 C C . ASP B 1 64 ? 14.297 10.992 -6.336 1 92.94 64 ASP B C 1
ATOM 2510 O O . ASP B 1 64 ? 13.445 10.547 -5.566 1 92.94 64 ASP B O 1
ATOM 2514 N N . ALA B 1 65 ? 14.016 11.711 -7.391 1 93.62 65 ALA B N 1
ATOM 2515 C CA . ALA B 1 65 ? 12.633 12.031 -7.75 1 93.62 65 ALA B CA 1
ATOM 2516 C C . ALA B 1 65 ? 11.797 10.766 -7.918 1 93.62 65 ALA B C 1
ATOM 2518 O O . ALA B 1 65 ? 10.602 10.766 -7.605 1 93.62 65 ALA B O 1
ATOM 2519 N N . ARG B 1 66 ? 12.367 9.734 -8.367 1 83.12 66 ARG B N 1
ATOM 2520 C CA . ARG B 1 66 ? 11.641 8.484 -8.57 1 83.12 66 ARG B CA 1
ATOM 2521 C C . ARG B 1 66 ? 11.242 7.863 -7.234 1 83.12 66 ARG B C 1
ATOM 2523 O O . ARG B 1 66 ? 10.164 7.277 -7.113 1 83.12 66 ARG B O 1
ATOM 2530 N N . ASP B 1 67 ? 12.125 7.957 -6.266 1 87.5 67 ASP B N 1
ATOM 2531 C CA . ASP B 1 67 ? 11.82 7.426 -4.938 1 87.5 67 ASP B CA 1
ATOM 2532 C C . ASP B 1 67 ? 10.68 8.203 -4.281 1 87.5 67 ASP B C 1
ATOM 2534 O O . ASP B 1 67 ? 9.766 7.613 -3.701 1 87.5 67 ASP B O 1
ATOM 2538 N N . VAL B 1 68 ? 10.734 9.477 -4.469 1 94.38 68 VAL B N 1
ATOM 2539 C CA . VAL B 1 68 ? 9.688 10.312 -3.891 1 94.38 68 VAL B CA 1
ATOM 2540 C C . VAL B 1 68 ? 8.344 9.984 -4.535 1 94.38 68 VAL B C 1
ATOM 2542 O O . VAL B 1 68 ? 7.332 9.852 -3.842 1 94.38 68 VAL B O 1
ATOM 2545 N N . ALA B 1 69 ? 8.375 9.844 -5.812 1 88.88 69 ALA B N 1
ATOM 2546 C CA . ALA B 1 69 ? 7.152 9.477 -6.523 1 88.88 69 ALA B CA 1
ATOM 2547 C C . ALA B 1 69 ? 6.625 8.133 -6.051 1 88.88 69 ALA B C 1
ATOM 2549 O O . ALA B 1 69 ? 5.418 7.965 -5.84 1 88.88 69 ALA B O 1
ATOM 2550 N N . ALA B 1 70 ? 7.504 7.223 -5.867 1 82.12 70 ALA B N 1
ATOM 2551 C CA . ALA B 1 70 ? 7.121 5.898 -5.391 1 82.12 70 ALA B CA 1
ATOM 2552 C C . ALA B 1 70 ? 6.547 5.969 -3.979 1 82.12 70 ALA B C 1
ATOM 2554 O O . ALA B 1 70 ? 5.566 5.293 -3.666 1 82.12 70 ALA B O 1
ATOM 2555 N N . ASN B 1 71 ? 7.137 6.77 -3.125 1 88.94 71 ASN B N 1
ATOM 2556 C CA . ASN B 1 71 ? 6.656 6.934 -1.756 1 88.94 71 ASN B CA 1
ATOM 2557 C C . ASN B 1 71 ? 5.262 7.551 -1.72 1 88.94 71 ASN B C 1
ATOM 2559 O O . ASN B 1 71 ? 4.41 7.121 -0.939 1 88.94 71 ASN B O 1
ATOM 2563 N N . ARG B 1 72 ? 5.031 8.5 -2.615 1 91.38 72 ARG B N 1
ATOM 2564 C CA . ARG B 1 72 ? 3.711 9.125 -2.678 1 91.38 72 ARG B CA 1
ATOM 2565 C C . ARG B 1 72 ? 2.67 8.141 -3.205 1 91.38 72 ARG B C 1
ATOM 2567 O O . ARG B 1 72 ? 1.54 8.102 -2.713 1 91.38 72 ARG B O 1
ATOM 2574 N N . ALA B 1 73 ? 3.08 7.367 -4.133 1 82.31 73 ALA B N 1
ATOM 2575 C CA . ALA B 1 73 ? 2.18 6.336 -4.645 1 82.31 73 ALA B CA 1
ATOM 2576 C C . ALA B 1 73 ? 1.84 5.32 -3.562 1 82.31 73 ALA B C 1
ATOM 2578 O O . ALA B 1 73 ? 0.688 4.898 -3.436 1 82.31 73 ALA B O 1
ATOM 2579 N N . ARG B 1 74 ? 2.83 4.906 -2.807 1 80.62 74 ARG B N 1
ATOM 2580 C CA . ARG B 1 74 ? 2.629 3.98 -1.697 1 80.62 74 ARG B CA 1
ATOM 2581 C C . ARG B 1 74 ? 1.659 4.555 -0.671 1 80.62 74 ARG B C 1
ATOM 2583 O O . ARG B 1 74 ? 0.768 3.854 -0.189 1 80.62 74 ARG B O 1
ATOM 2590 N N . LEU B 1 75 ? 1.838 5.793 -0.361 1 88.88 75 LEU B N 1
ATOM 2591 C CA . LEU B 1 75 ? 0.951 6.469 0.578 1 88.88 75 LEU B CA 1
ATOM 2592 C C . LEU B 1 75 ? -0.492 6.434 0.087 1 88.88 75 LEU B C 1
ATOM 2594 O O . LEU B 1 75 ? -1.398 6.062 0.837 1 88.88 75 LEU B O 1
ATOM 2598 N N . MET B 1 76 ? -0.651 6.805 -1.168 1 85.75 76 MET B N 1
ATOM 2599 C CA . MET B 1 76 ? -1.985 6.84 -1.76 1 85.75 76 MET B CA 1
ATOM 2600 C C . MET B 1 76 ? -2.619 5.453 -1.749 1 85.75 76 MET B C 1
ATOM 2602 O O . MET B 1 76 ? -3.785 5.301 -1.379 1 85.75 76 MET B O 1
ATOM 2606 N N . ALA B 1 77 ? -1.843 4.527 -2.049 1 75.5 77 ALA B N 1
ATOM 2607 C CA . ALA B 1 77 ? -2.348 3.16 -2.107 1 75.5 77 ALA B CA 1
ATOM 2608 C C . ALA B 1 77 ? -2.676 2.637 -0.711 1 75.5 77 ALA B C 1
ATOM 2610 O O . ALA B 1 77 ? -3.691 1.964 -0.517 1 75.5 77 ALA B O 1
ATOM 2611 N N . ALA B 1 78 ? -1.791 2.898 0.19 1 80.19 78 ALA B N 1
ATOM 2612 C CA . ALA B 1 78 ? -1.942 2.4 1.554 1 80.19 78 ALA B CA 1
ATOM 2613 C C . ALA B 1 78 ? -3.271 2.848 2.158 1 80.19 78 ALA B C 1
ATOM 2615 O O . ALA B 1 78 ? -3.865 2.129 2.965 1 80.19 78 ALA B O 1
ATOM 2616 N N . PHE B 1 79 ? -3.719 3.986 1.667 1 82.38 79 PHE B N 1
ATOM 2617 C CA . PHE B 1 79 ? -4.93 4.512 2.291 1 82.38 79 PHE B CA 1
ATOM 2618 C C . PHE B 1 79 ? -6.09 4.512 1.305 1 82.38 79 PHE B C 1
ATOM 2620 O O . PHE B 1 79 ? -7.094 5.195 1.519 1 82.38 79 PHE B O 1
ATOM 2627 N N . GLY B 1 80 ? -5.941 3.852 0.237 1 74.5 80 GLY B N 1
ATOM 2628 C CA . GLY B 1 80 ? -7.023 3.607 -0.706 1 74.5 80 GLY B CA 1
ATOM 2629 C C . GLY B 1 80 ? -7.402 4.84 -1.507 1 74.5 80 GLY B C 1
ATOM 2630 O O . GLY B 1 80 ? -8.562 4.992 -1.903 1 74.5 80 GLY B O 1
ATOM 2631 N N . CYS B 1 81 ? -6.488 5.758 -1.723 1 80.5 81 CYS B N 1
ATOM 2632 C CA . CYS B 1 81 ? -6.777 7.027 -2.379 1 80.5 81 CYS B CA 1
ATOM 2633 C C . CYS B 1 81 ? -6.098 7.105 -3.74 1 80.5 81 CYS B C 1
ATOM 2635 O O . CYS B 1 81 ? -5.859 8.203 -4.258 1 80.5 81 CYS B O 1
ATOM 2637 N N . GLN B 1 82 ? -5.789 5.977 -4.316 1 73.19 82 GLN B N 1
ATOM 2638 C CA . GLN B 1 82 ? -4.969 5.941 -5.523 1 73.19 82 GLN B CA 1
ATOM 2639 C C . GLN B 1 82 ? -5.688 6.598 -6.695 1 73.19 82 GLN B C 1
ATOM 2641 O O . GLN B 1 82 ? -5.051 7.039 -7.656 1 73.19 82 GLN B O 1
ATOM 2646 N N . ASP B 1 83 ? -7.008 6.754 -6.68 1 74.69 83 ASP B N 1
ATOM 2647 C CA . ASP B 1 83 ? -7.766 7.32 -7.793 1 74.69 83 ASP B CA 1
ATOM 2648 C C . ASP B 1 83 ? -7.914 8.828 -7.641 1 74.69 83 ASP B C 1
ATOM 2650 O O . ASP B 1 83 ? -8.352 9.516 -8.57 1 74.69 83 ASP B O 1
ATOM 2654 N N . ALA B 1 84 ? -7.637 9.359 -6.504 1 87.06 84 ALA B N 1
ATOM 2655 C CA . ALA B 1 84 ? -7.719 10.797 -6.289 1 87.06 84 ALA B CA 1
ATOM 2656 C C . ALA B 1 84 ? -6.508 11.516 -6.879 1 87.06 84 ALA B C 1
ATOM 2658 O O . ALA B 1 84 ? -5.434 10.922 -7.012 1 87.06 84 ALA B O 1
ATOM 2659 N N . ARG B 1 85 ? -6.715 12.734 -7.277 1 92 85 ARG B N 1
ATOM 2660 C CA . ARG B 1 85 ? -5.605 13.594 -7.676 1 92 85 ARG B CA 1
ATOM 2661 C C . ARG B 1 85 ? -4.867 14.141 -6.457 1 92 85 ARG B C 1
ATOM 2663 O O . ARG B 1 85 ? -5.457 14.852 -5.637 1 92 85 ARG B O 1
ATOM 2670 N N . LEU B 1 86 ? -3.584 13.781 -6.371 1 95.12 86 LEU B N 1
ATOM 2671 C CA . LEU B 1 86 ? -2.797 14.25 -5.234 1 95.12 86 LEU B CA 1
ATOM 2672 C C . LEU B 1 86 ? -2.242 15.648 -5.492 1 95.12 86 LEU B C 1
ATOM 2674 O O . LEU B 1 86 ? -1.568 15.875 -6.5 1 95.12 86 LEU B O 1
ATOM 2678 N N . VAL B 1 87 ? -2.557 16.594 -4.617 1 97.31 87 VAL B N 1
ATOM 2679 C CA . VAL B 1 87 ? -2.004 17.938 -4.707 1 97.31 87 VAL B CA 1
ATOM 2680 C C . VAL B 1 87 ? -1.035 18.172 -3.551 1 97.31 87 VAL B C 1
ATOM 2682 O O . VAL B 1 87 ? -1.397 18.016 -2.385 1 97.31 87 VAL B O 1
ATOM 2685 N N . VAL B 1 88 ? 0.192 18.484 -3.908 1 97.94 88 VAL B N 1
ATOM 2686 C CA . VAL B 1 88 ? 1.251 18.828 -2.967 1 97.94 88 VAL B CA 1
ATOM 2687 C C . VAL B 1 88 ? 1.71 20.266 -3.211 1 97.94 88 VAL B C 1
ATOM 2689 O O . VAL B 1 88 ? 2.299 20.562 -4.254 1 97.94 88 VAL B O 1
ATOM 2692 N N . PRO B 1 89 ? 1.488 21.156 -2.307 1 97.44 89 PRO B N 1
ATOM 2693 C CA . PRO B 1 89 ? 1.9 22.547 -2.537 1 97.44 89 PRO B CA 1
ATOM 2694 C C . PRO B 1 89 ? 3.402 22.75 -2.354 1 97.44 89 PRO B C 1
ATOM 2696 O O . PRO B 1 89 ? 4.078 21.906 -1.756 1 97.44 89 PRO B O 1
ATOM 2699 N N . HIS B 1 90 ? 3.816 23.844 -2.943 1 97.19 90 HIS B N 1
ATOM 2700 C CA . HIS B 1 90 ? 5.137 24.359 -2.596 1 97.19 90 HIS B CA 1
ATOM 2701 C C . HIS B 1 90 ? 5.082 25.219 -1.339 1 97.19 90 HIS B C 1
ATOM 2703 O O . HIS B 1 90 ? 4.664 26.375 -1.395 1 97.19 90 HIS B O 1
ATOM 2709 N N . GLN B 1 91 ? 5.516 24.625 -0.323 1 96.25 91 GLN B N 1
ATOM 2710 C CA . GLN B 1 91 ? 5.461 25.281 0.976 1 96.25 91 GLN B CA 1
ATOM 2711 C C . GLN B 1 91 ? 6.617 26.266 1.137 1 96.25 91 GLN B C 1
ATOM 2713 O O . GLN B 1 91 ? 7.781 25.906 0.967 1 96.25 91 GLN B O 1
ATOM 2718 N N . VAL B 1 92 ? 6.293 27.516 1.479 1 94.56 92 VAL B N 1
ATOM 2719 C CA . VAL B 1 92 ? 7.309 28.562 1.531 1 94.56 92 VAL B CA 1
ATOM 2720 C C . VAL B 1 92 ? 7.289 29.234 2.902 1 94.56 92 VAL B C 1
ATOM 2722 O O . VAL B 1 92 ? 7.789 30.344 3.061 1 94.56 92 VAL B O 1
ATOM 2725 N N . HIS B 1 93 ? 6.684 28.672 3.883 1 94.19 93 HIS B N 1
ATOM 2726 C CA . HIS B 1 93 ? 6.516 29.219 5.227 1 94.19 93 HIS B CA 1
ATOM 2727 C C . HIS B 1 93 ? 5.793 30.562 5.195 1 94.19 93 HIS B C 1
ATOM 2729 O O . HIS B 1 93 ? 6.145 31.469 5.945 1 94.19 93 HIS B O 1
ATOM 2735 N N . GLY B 1 94 ? 4.895 30.641 4.262 1 93.75 94 GLY B N 1
ATOM 2736 C CA . GLY B 1 94 ? 4.023 31.797 4.16 1 93.75 94 GLY B CA 1
ATOM 2737 C C . GLY B 1 94 ? 2.631 31.547 4.707 1 93.75 94 GLY B C 1
ATOM 2738 O O . GLY B 1 94 ? 2.445 30.703 5.59 1 93.75 94 GLY B O 1
ATOM 2739 N N . ASP B 1 95 ? 1.676 32.438 4.266 1 93.75 95 ASP B N 1
ATOM 2740 C CA . ASP B 1 95 ? 0.323 32.312 4.801 1 93.75 95 ASP B CA 1
ATOM 2741 C C . ASP B 1 95 ? -0.706 32.219 3.678 1 93.75 95 ASP B C 1
ATOM 2743 O O . ASP B 1 95 ? -1.882 32.531 3.873 1 93.75 95 ASP B O 1
ATOM 2747 N N . ALA B 1 96 ? -0.265 31.766 2.5 1 95.88 96 ALA B N 1
ATOM 2748 C CA . ALA B 1 96 ? -1.194 31.625 1.383 1 95.88 96 ALA B CA 1
ATOM 2749 C C . ALA B 1 96 ? -2.02 30.344 1.521 1 95.88 96 ALA B C 1
ATOM 2751 O O . ALA B 1 96 ? -1.478 29.281 1.813 1 95.88 96 ALA B O 1
ATOM 2752 N N . VAL B 1 97 ? -3.342 30.484 1.316 1 97.75 97 VAL B N 1
ATOM 2753 C CA . VAL B 1 97 ? -4.309 29.391 1.354 1 97.75 97 VAL B CA 1
ATOM 2754 C C . VAL B 1 97 ? -4.941 29.219 -0.023 1 97.75 97 VAL B C 1
ATOM 2756 O O . VAL B 1 97 ? -5.426 30.188 -0.62 1 97.75 97 VAL B O 1
ATOM 2759 N N . VAL B 1 98 ? -4.922 28 -0.554 1 97.56 98 VAL B N 1
ATOM 2760 C CA . VAL B 1 98 ? -5.504 27.734 -1.864 1 97.56 98 VAL B CA 1
ATOM 2761 C C . VAL B 1 98 ? -6.68 26.766 -1.72 1 97.56 98 VAL B C 1
ATOM 2763 O O . VAL B 1 98 ? -6.574 25.75 -1.043 1 97.56 98 VAL B O 1
ATOM 2766 N N . SER B 1 99 ? -7.805 27.078 -2.332 1 96.81 99 SER B N 1
ATOM 2767 C CA . SER B 1 99 ? -9 26.25 -2.295 1 96.81 99 SER B CA 1
ATOM 2768 C C . SER B 1 99 ? -9.125 25.406 -3.559 1 96.81 99 SER B C 1
ATOM 2770 O O . SER B 1 99 ? -9.008 25.922 -4.672 1 96.81 99 SER B O 1
ATOM 2772 N N . LEU B 1 100 ? -9.297 24.141 -3.316 1 95.81 100 LEU B N 1
ATOM 2773 C CA . LEU B 1 100 ? -9.555 23.188 -4.387 1 95.81 100 LEU B CA 1
ATOM 2774 C C . LEU B 1 100 ? -11 22.719 -4.348 1 95.81 100 LEU B C 1
ATOM 2776 O O . LEU B 1 100 ? -11.312 21.703 -3.705 1 95.81 100 LEU B O 1
ATOM 2780 N N . ASP B 1 101 ? -11.797 23.328 -5.133 1 90.56 101 ASP B N 1
ATOM 2781 C CA . ASP B 1 101 ? -13.242 23.172 -4.984 1 90.56 101 ASP B CA 1
ATOM 2782 C C . ASP B 1 101 ? -13.781 22.109 -5.945 1 90.56 101 ASP B C 1
ATOM 2784 O O . ASP B 1 101 ? -14.75 21.422 -5.637 1 90.56 101 ASP B O 1
ATOM 2788 N N . ASP B 1 102 ? -13.195 22.094 -7.105 1 85.44 102 ASP B N 1
ATOM 2789 C CA . ASP B 1 102 ? -13.664 21.172 -8.141 1 85.44 102 ASP B CA 1
ATOM 2790 C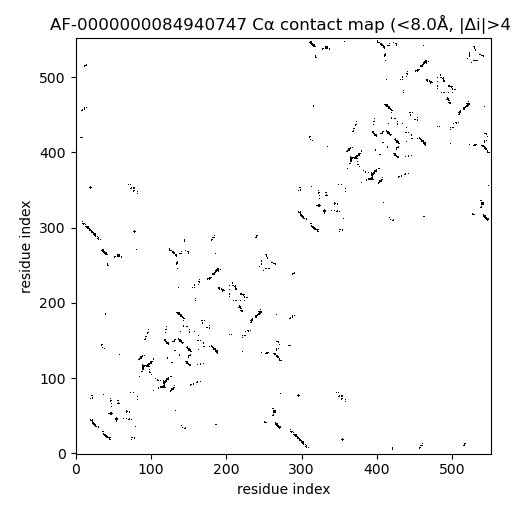 C . ASP B 1 102 ? -12.492 20.578 -8.93 1 85.44 102 ASP B C 1
ATOM 2792 O O . ASP B 1 102 ? -11.773 21.312 -9.602 1 85.44 102 ASP B O 1
ATOM 2796 N N . ALA B 1 103 ? -12.484 19.297 -8.883 1 82.19 103 ALA B N 1
ATOM 2797 C CA . ALA B 1 103 ? -11.367 18.609 -9.531 1 82.19 103 ALA B CA 1
ATOM 2798 C C . ALA B 1 103 ? -11.336 18.906 -11.023 1 82.19 103 ALA B C 1
ATOM 2800 O O . ALA B 1 103 ? -10.266 18.938 -11.633 1 82.19 103 ALA B O 1
ATOM 2801 N N . ALA B 1 104 ? -12.477 19.172 -11.57 1 81.19 104 ALA B N 1
ATOM 2802 C CA . ALA B 1 104 ? -12.578 19.391 -13.008 1 81.19 104 ALA B CA 1
ATOM 2803 C C . ALA B 1 104 ? -12.094 20.781 -13.398 1 81.19 104 ALA B C 1
ATOM 2805 O O . ALA B 1 104 ? -11.75 21.031 -14.555 1 81.19 104 ALA B O 1
ATOM 2806 N N . SER B 1 105 ? -12.039 21.719 -12.422 1 79.62 105 SER B N 1
ATOM 2807 C CA . SER B 1 105 ? -11.727 23.109 -12.758 1 79.62 105 SER B CA 1
ATOM 2808 C C . SER B 1 105 ? -10.68 23.688 -11.805 1 79.62 105 SER B C 1
ATOM 2810 O O . SER B 1 105 ? -10.633 24.906 -11.594 1 79.62 105 SER B O 1
ATOM 2812 N N . CYS B 1 106 ? -9.852 22.812 -11.344 1 85.94 106 CYS B N 1
ATOM 2813 C CA . CYS B 1 106 ? -8.977 23.312 -10.289 1 85.94 106 CYS B CA 1
ATOM 2814 C C . CYS B 1 106 ? -7.547 23.484 -10.797 1 85.94 106 CYS B C 1
ATOM 2816 O O . CYS B 1 106 ? -6.609 23.562 -10.008 1 85.94 106 CYS B O 1
ATOM 2818 N N . GLU B 1 107 ? -7.379 23.5 -12.047 1 90.75 107 GLU B N 1
ATOM 2819 C CA . GLU B 1 107 ? -6.023 23.578 -12.578 1 90.75 107 GLU B CA 1
ATOM 2820 C C . GLU B 1 107 ? -5.328 24.875 -12.133 1 90.75 107 GLU B C 1
ATOM 2822 O O . GLU B 1 107 ? -4.148 24.859 -11.781 1 90.75 107 GLU B O 1
ATOM 2827 N N . ALA B 1 108 ? -6.059 25.969 -12.227 1 92 108 ALA B N 1
ATOM 2828 C CA . ALA B 1 108 ? -5.48 27.234 -11.805 1 92 108 ALA B CA 1
ATOM 2829 C C . ALA B 1 108 ? -5.117 27.203 -10.32 1 92 108 ALA B C 1
ATOM 2831 O O . ALA B 1 108 ? -4.055 27.688 -9.922 1 92 108 ALA B O 1
ATOM 2832 N N . ALA B 1 109 ? -5.945 26.703 -9.562 1 93 109 ALA B N 1
ATOM 2833 C CA . ALA B 1 109 ? -5.699 26.578 -8.125 1 93 109 ALA B CA 1
ATOM 2834 C C . ALA B 1 109 ? -4.512 25.672 -7.848 1 93 109 ALA B C 1
ATOM 2836 O O . ALA B 1 109 ? -3.691 25.953 -6.973 1 93 109 ALA B O 1
ATOM 2837 N N . ILE B 1 110 ? -4.43 24.625 -8.562 1 94.06 110 ILE B N 1
ATOM 2838 C CA . ILE B 1 110 ? -3.314 23.688 -8.414 1 94.06 110 ILE B CA 1
ATOM 2839 C C . ILE B 1 110 ? -2.01 24.391 -8.781 1 94.06 110 ILE B C 1
ATOM 2841 O O . ILE B 1 110 ? -0.999 24.234 -8.094 1 94.06 110 ILE B O 1
ATOM 2845 N N . ALA B 1 111 ? -2.053 25.141 -9.812 1 94.44 111 ALA B N 1
ATOM 2846 C CA . ALA B 1 111 ? -0.875 25.906 -10.211 1 94.44 111 ALA B CA 1
ATOM 2847 C C . ALA B 1 111 ? -0.458 26.891 -9.125 1 94.44 111 ALA B C 1
ATOM 2849 O O . ALA B 1 111 ? 0.732 27.047 -8.852 1 94.44 111 ALA B O 1
ATOM 2850 N N . GLN B 1 112 ? -1.36 27.578 -8.57 1 94.56 112 GLN B N 1
ATOM 2851 C CA . GLN B 1 112 ? -1.086 28.5 -7.477 1 94.56 112 GLN B CA 1
ATOM 2852 C C . GLN B 1 112 ? -0.453 27.781 -6.293 1 94.56 112 GLN B C 1
ATOM 2854 O O . GLN B 1 112 ? 0.506 28.281 -5.695 1 94.56 112 GLN B O 1
ATOM 2859 N N . ALA B 1 113 ? -1.035 26.656 -5.969 1 94.75 113 ALA B N 1
ATOM 2860 C CA . ALA B 1 113 ? -0.514 25.859 -4.859 1 94.75 113 ALA B CA 1
ATOM 2861 C C . ALA B 1 113 ? 0.93 25.438 -5.117 1 94.75 113 ALA B C 1
ATOM 2863 O O . ALA B 1 113 ? 1.751 25.422 -4.195 1 94.75 113 ALA B O 1
ATOM 2864 N N . ARG B 1 114 ? 1.229 25.109 -6.336 1 93.62 114 ARG B N 1
ATOM 2865 C CA . ARG B 1 114 ? 2.562 24.641 -6.703 1 93.62 114 ARG B CA 1
ATOM 2866 C C . ARG B 1 114 ? 3.555 25.797 -6.75 1 93.62 114 ARG B C 1
ATOM 2868 O O . ARG B 1 114 ? 4.766 25.594 -6.695 1 93.62 114 ARG B O 1
ATOM 2875 N N . GLU B 1 115 ? 3.008 27 -6.941 1 94.19 115 GLU B N 1
ATOM 2876 C CA . GLU B 1 115 ? 3.875 28.172 -6.859 1 94.19 115 GLU B CA 1
ATOM 2877 C C . GLU B 1 115 ? 4.238 28.484 -5.41 1 94.19 115 GLU B C 1
ATOM 2879 O O . GLU B 1 115 ? 5.418 28.641 -5.082 1 94.19 115 GLU B O 1
ATOM 2884 N N . ALA B 1 116 ? 3.184 28.703 -4.648 1 95.81 116 ALA B N 1
ATOM 2885 C CA . ALA B 1 116 ? 3.432 28.953 -3.232 1 95.81 116 ALA B CA 1
ATOM 2886 C C . ALA B 1 116 ? 2.143 28.859 -2.422 1 95.81 116 ALA B C 1
ATOM 2888 O O . ALA B 1 116 ? 1.18 29.578 -2.682 1 95.81 116 ALA B O 1
ATOM 2889 N N . ALA B 1 117 ? 2.105 27.984 -1.54 1 97.69 117 ALA B N 1
ATOM 2890 C CA . ALA B 1 117 ? 1.015 27.844 -0.578 1 97.69 117 ALA B CA 1
ATOM 2891 C C . ALA B 1 117 ? 1.438 27 0.621 1 97.69 117 ALA B C 1
ATOM 2893 O O . ALA B 1 117 ? 2.225 26.062 0.479 1 97.69 117 ALA B O 1
ATOM 2894 N N . ASP B 1 118 ? 0.901 27.328 1.742 1 98.44 118 ASP B N 1
ATOM 2895 C CA . ASP B 1 118 ? 1.182 26.547 2.947 1 98.44 118 ASP B CA 1
ATOM 2896 C C . ASP B 1 118 ? -0.092 25.922 3.506 1 98.44 118 ASP B C 1
ATOM 2898 O O . ASP B 1 118 ? -0.062 25.266 4.551 1 98.44 118 ASP B O 1
ATOM 2902 N N . ALA B 1 119 ? -1.195 26.141 2.793 1 98.69 119 ALA B N 1
ATOM 2903 C CA . ALA B 1 119 ? -2.451 25.5 3.172 1 98.69 119 ALA B CA 1
ATOM 2904 C C . ALA B 1 119 ? -3.299 25.188 1.943 1 98.69 119 ALA B C 1
ATOM 2906 O O . ALA B 1 119 ? -3.314 25.953 0.978 1 98.69 119 ALA B O 1
ATOM 2907 N N . LEU B 1 120 ? -3.979 24.094 1.987 1 98.38 120 LEU B N 1
ATOM 2908 C CA . LEU B 1 120 ? -4.941 23.672 0.974 1 98.38 120 LEU B CA 1
ATOM 2909 C C . LEU B 1 120 ? -6.305 23.391 1.601 1 98.38 120 LEU B C 1
ATOM 2911 O O . LEU B 1 120 ? -6.387 22.781 2.668 1 98.38 120 LEU B O 1
ATOM 2915 N N . ILE B 1 121 ? -7.32 23.875 0.987 1 98.19 121 ILE B N 1
ATOM 2916 C CA . ILE B 1 121 ? -8.695 23.516 1.309 1 98.19 121 ILE B CA 1
ATOM 2917 C C . ILE B 1 121 ? -9.266 22.625 0.201 1 98.19 121 ILE B C 1
ATOM 2919 O O . ILE B 1 121 ? -9.18 22.969 -0.98 1 98.19 121 ILE B O 1
ATOM 2923 N N . VAL B 1 122 ? -9.828 21.5 0.57 1 97.62 122 VAL B N 1
ATOM 2924 C CA . VAL B 1 122 ? -10.352 20.562 -0.418 1 97.62 122 VAL B CA 1
ATOM 2925 C C . VAL B 1 122 ? -11.836 20.312 -0.162 1 97.62 122 VAL B C 1
ATOM 2927 O O . VAL B 1 122 ? -12.227 19.969 0.953 1 97.62 122 VAL B O 1
ATOM 2930 N N . ARG B 1 123 ? -12.594 20.453 -1.204 1 95.38 123 ARG B N 1
ATOM 2931 C CA . ARG B 1 123 ? -14.031 20.25 -1.089 1 95.38 123 ARG B CA 1
ATOM 2932 C C . ARG B 1 123 ? -14.508 19.156 -2.041 1 95.38 123 ARG B C 1
ATOM 2934 O O . ARG B 1 123 ? -15.648 18.703 -1.949 1 95.38 123 ARG B O 1
ATOM 2941 N N . ASP B 1 124 ? -13.625 18.75 -2.898 1 93.69 124 ASP B N 1
ATOM 2942 C CA . ASP B 1 124 ? -13.93 17.703 -3.877 1 93.69 124 ASP B CA 1
ATOM 2943 C C . ASP B 1 124 ? -13.266 16.391 -3.5 1 93.69 124 ASP B C 1
ATOM 2945 O O . ASP B 1 124 ? -12.047 16.328 -3.326 1 93.69 124 ASP B O 1
ATOM 2949 N N . ALA B 1 125 ? -14.07 15.312 -3.459 1 90.38 125 ALA B N 1
ATOM 2950 C CA . ALA B 1 125 ? -13.594 14 -3.012 1 90.38 125 ALA B CA 1
ATOM 2951 C C . ALA B 1 125 ? -12.609 13.406 -4.016 1 90.38 125 ALA B C 1
ATOM 2953 O O . ALA B 1 125 ? -11.906 12.438 -3.703 1 90.38 125 ALA B O 1
ATOM 2954 N N . ARG B 1 126 ? -12.492 13.977 -5.16 1 91.5 126 ARG B N 1
ATOM 2955 C CA . ARG B 1 126 ? -11.586 13.477 -6.191 1 91.5 126 ARG B CA 1
ATOM 2956 C C . ARG B 1 126 ? -10.18 14.039 -6.004 1 91.5 126 ARG B C 1
ATOM 2958 O O . ARG B 1 126 ? -9.281 13.75 -6.801 1 91.5 126 ARG B O 1
ATOM 2965 N N . ILE B 1 127 ? -10.031 14.844 -4.918 1 95 127 ILE B N 1
ATOM 2966 C CA . ILE B 1 127 ? -8.742 15.477 -4.664 1 95 127 ILE B CA 1
ATOM 2967 C C . ILE B 1 127 ? -8.227 15.062 -3.293 1 95 127 ILE B C 1
ATOM 2969 O O . ILE B 1 127 ? -8.969 15.07 -2.309 1 95 127 ILE B O 1
ATOM 2973 N N . ALA B 1 128 ? -6.984 14.586 -3.26 1 96.56 128 ALA B N 1
ATOM 2974 C CA . ALA B 1 128 ? -6.23 14.367 -2.027 1 96.56 128 ALA B CA 1
ATOM 2975 C C . ALA B 1 128 ? -5.195 15.461 -1.809 1 96.56 128 ALA B C 1
ATOM 2977 O O . ALA B 1 128 ? -4.734 16.094 -2.766 1 96.56 128 ALA B O 1
ATOM 2978 N N . ALA B 1 129 ? -4.895 15.766 -0.539 1 98.12 129 ALA B N 1
ATOM 2979 C CA . ALA B 1 129 ? -3.93 16.812 -0.215 1 98.12 129 ALA B CA 1
ATOM 2980 C C . ALA B 1 129 ? -2.824 16.281 0.694 1 98.12 129 ALA B C 1
ATOM 2982 O O . ALA B 1 129 ? -3.088 15.492 1.604 1 98.12 129 ALA B O 1
ATOM 2983 N N . LEU B 1 130 ? -1.616 16.719 0.39 1 98.44 130 LEU B N 1
ATOM 2984 C CA . LEU B 1 130 ? -0.442 16.297 1.15 1 98.44 130 LEU B CA 1
ATOM 2985 C C . LEU B 1 130 ? 0.462 17.484 1.448 1 98.44 130 LEU B C 1
ATOM 2987 O O . LEU B 1 130 ? 0.837 18.234 0.539 1 98.44 130 LEU B O 1
ATOM 2991 N N . LEU B 1 131 ? 0.765 17.688 2.678 1 98.06 131 LEU B N 1
ATOM 2992 C CA . LEU B 1 131 ? 1.851 18.562 3.107 1 98.06 131 LEU B CA 1
ATOM 2993 C C . LEU B 1 131 ? 3.076 17.75 3.51 1 98.06 131 LEU B C 1
ATOM 2995 O O . LEU B 1 131 ? 2.947 16.641 4.027 1 98.06 131 LEU B O 1
ATOM 2999 N N . CYS B 1 132 ? 4.211 18.312 3.287 1 98.31 132 CYS B N 1
ATOM 3000 C CA . CYS B 1 132 ? 5.473 17.672 3.641 1 98.31 132 CYS B CA 1
ATOM 3001 C C . CYS B 1 132 ? 6.277 18.531 4.605 1 98.31 132 CYS B C 1
ATOM 3003 O O . CYS B 1 132 ? 6.477 19.719 4.359 1 98.31 132 CYS B O 1
ATOM 3005 N N . PHE B 1 133 ? 6.738 17.906 5.699 1 98 133 PHE B N 1
ATOM 3006 C CA . PHE B 1 133 ? 7.375 18.734 6.719 1 98 133 PHE B CA 1
ATOM 3007 C C . PHE B 1 133 ? 8.352 17.906 7.551 1 98 133 PHE B C 1
ATOM 3009 O O . PHE B 1 133 ? 8.297 16.688 7.543 1 98 133 PHE B O 1
ATOM 3016 N N . ALA B 1 134 ? 9.258 18.562 8.148 1 98.25 134 ALA B N 1
ATOM 3017 C CA . ALA B 1 134 ? 10.141 18.078 9.211 1 98.25 134 ALA B CA 1
ATOM 3018 C C . ALA B 1 134 ? 10.32 19.125 10.297 1 98.25 134 ALA B C 1
ATOM 3020 O O . ALA B 1 134 ? 11.023 20.125 10.102 1 98.25 134 ALA B O 1
ATOM 3021 N N . ASP B 1 135 ? 9.672 18.969 11.375 1 98.12 135 ASP B N 1
ATOM 3022 C CA . ASP B 1 135 ? 9.734 19.812 12.57 1 98.12 135 ASP B CA 1
ATOM 3023 C C . ASP B 1 135 ? 8.633 20.859 12.555 1 98.12 135 ASP B C 1
ATOM 3025 O O . ASP B 1 135 ? 8.109 21.234 13.609 1 98.12 135 ASP B O 1
ATOM 3029 N N . CYS B 1 136 ? 8.219 21.484 11.43 1 98 136 CYS B N 1
ATOM 3030 C CA . CYS B 1 136 ? 7.145 22.469 11.398 1 98 136 CYS B CA 1
ATOM 3031 C C . CYS B 1 136 ? 5.816 21.844 11.789 1 98 136 CYS B C 1
ATOM 3033 O O . CYS B 1 136 ? 5.645 20.625 11.68 1 98 136 CYS B O 1
ATOM 3035 N N . VAL B 1 137 ? 4.84 22.641 12.188 1 98.38 137 VAL B N 1
ATOM 3036 C CA . VAL B 1 137 ? 3.58 22.141 12.719 1 98.38 137 VAL B CA 1
ATOM 3037 C C . VAL B 1 137 ? 2.617 21.844 11.562 1 98.38 137 VAL B C 1
ATOM 3039 O O . VAL B 1 137 ? 2.238 22.75 10.82 1 98.38 137 VAL B O 1
ATOM 3042 N N . PRO B 1 138 ? 2.203 20.594 11.375 1 98.81 138 PRO B N 1
ATOM 3043 C CA . PRO B 1 138 ? 1.116 20.266 10.445 1 98.81 138 PRO B CA 1
ATOM 3044 C C . PRO B 1 138 ? -0.253 20.266 11.125 1 98.81 138 PRO B C 1
ATOM 3046 O O . PRO B 1 138 ? -0.387 19.766 12.25 1 98.81 138 PRO B O 1
ATOM 3049 N N . VAL B 1 139 ? -1.25 20.797 10.477 1 98.88 139 VAL B N 1
ATOM 3050 C CA . VAL B 1 139 ? -2.605 20.781 11.016 1 98.88 139 VAL B CA 1
ATOM 3051 C C . VAL B 1 139 ? -3.586 20.328 9.938 1 98.88 139 VAL B C 1
ATOM 3053 O O . VAL B 1 139 ? -3.49 20.75 8.781 1 98.88 139 VAL B O 1
ATOM 3056 N N . ILE B 1 140 ? -4.461 19.438 10.297 1 98.88 140 ILE B N 1
ATOM 3057 C CA . ILE B 1 140 ? -5.582 19.047 9.445 1 98.88 140 ILE B CA 1
ATOM 3058 C C . ILE B 1 140 ? -6.898 19.438 10.117 1 98.88 140 ILE B C 1
ATOM 3060 O O . ILE B 1 140 ? -7.105 19.156 11.297 1 98.88 140 ILE B O 1
ATOM 3064 N N . ILE B 1 141 ? -7.715 20.141 9.445 1 98.75 141 ILE B N 1
ATOM 3065 C CA . ILE B 1 141 ? -9.039 20.516 9.922 1 98.75 141 ILE B CA 1
ATOM 3066 C C . ILE B 1 141 ? -10.109 19.875 9.047 1 98.75 141 ILE B C 1
ATOM 3068 O O . ILE B 1 141 ? -10.016 19.906 7.816 1 98.75 141 ILE B O 1
ATOM 3072 N N . VAL B 1 142 ? -11.102 19.234 9.664 1 98.44 142 VAL B N 1
ATOM 3073 C CA . VAL B 1 142 ? -12.164 18.547 8.922 1 98.44 142 VAL B CA 1
ATOM 3074 C C . VAL B 1 142 ? -13.523 19.109 9.328 1 98.44 142 VAL B C 1
ATOM 3076 O O . VAL B 1 142 ? -13.812 19.25 10.523 1 98.44 142 VAL B O 1
ATOM 3079 N N . ALA B 1 143 ? -14.312 19.453 8.391 1 97.44 143 ALA B N 1
ATOM 3080 C CA . ALA B 1 143 ? -15.672 19.922 8.625 1 97.44 143 ALA B CA 1
ATOM 3081 C C . ALA B 1 143 ? -16.672 18.781 8.539 1 97.44 143 ALA B C 1
ATOM 3083 O O . ALA B 1 143 ? -16.375 17.719 7.977 1 97.44 143 ALA B O 1
ATOM 3084 N N . PRO B 1 144 ? -17.812 18.969 9.086 1 95.44 144 PRO B N 1
ATOM 3085 C CA . PRO B 1 144 ? -18.812 17.922 9.117 1 95.44 144 PRO B CA 1
ATOM 3086 C C . PRO B 1 144 ? -19.25 17.469 7.719 1 95.44 144 PRO B C 1
ATOM 3088 O O . PRO B 1 144 ? -19.641 16.312 7.531 1 95.44 144 PRO B O 1
ATOM 3091 N N . ASP B 1 145 ? -19.125 18.297 6.742 1 92.94 145 ASP B N 1
ATOM 3092 C CA . ASP B 1 145 ? -19.578 17.953 5.398 1 92.94 145 ASP B CA 1
ATOM 3093 C C . ASP B 1 145 ? -18.516 17.156 4.641 1 92.94 145 ASP B C 1
ATOM 3095 O O . ASP B 1 145 ? -18.719 16.797 3.48 1 92.94 145 ASP B O 1
ATOM 3099 N N . GLY B 1 146 ? -17.406 16.969 5.254 1 94.94 146 GLY B N 1
ATOM 3100 C CA . GLY B 1 146 ? -16.359 16.141 4.648 1 94.94 146 GLY B CA 1
ATOM 3101 C C . GLY B 1 146 ? -15.281 16.969 3.965 1 94.94 146 GLY B C 1
ATOM 3102 O O . GLY B 1 146 ? -14.281 16.422 3.496 1 94.94 146 GLY B O 1
ATOM 3103 N N . SER B 1 147 ? -15.5 18.281 3.861 1 96.69 147 SER B N 1
ATOM 3104 C CA . SER B 1 147 ? -14.406 19.125 3.391 1 96.69 147 SER B CA 1
ATOM 3105 C C . SER B 1 147 ? -13.289 19.219 4.43 1 96.69 147 SER B C 1
ATOM 3107 O O . SER B 1 147 ? -13.523 19 5.621 1 96.69 147 SER B O 1
ATOM 3109 N N . PHE B 1 148 ? -12.094 19.484 3.949 1 98.38 148 PHE B N 1
ATOM 3110 C CA . PHE B 1 148 ? -10.992 19.531 4.902 1 98.38 148 PHE B CA 1
ATOM 3111 C C . PHE B 1 148 ? -9.922 20.516 4.453 1 98.38 148 PHE B C 1
ATOM 3113 O O . PHE B 1 148 ? -9.93 20.969 3.303 1 98.38 148 PHE B O 1
ATOM 3120 N N . ALA B 1 149 ? -9.086 20.938 5.418 1 98.69 149 ALA B N 1
ATOM 3121 C CA . ALA B 1 149 ? -7.895 21.75 5.184 1 98.69 149 ALA B CA 1
ATOM 3122 C C . ALA B 1 149 ? -6.648 21.062 5.723 1 98.69 149 ALA B C 1
ATOM 3124 O O . ALA B 1 149 ? -6.684 20.438 6.789 1 98.69 149 ALA B O 1
ATOM 3125 N N . VAL B 1 150 ? -5.605 21.094 4.953 1 98.81 150 VAL B N 1
ATOM 3126 C CA . VAL B 1 150 ? -4.281 20.734 5.449 1 98.81 150 VAL B CA 1
ATOM 3127 C C . VAL B 1 150 ? -3.395 21.984 5.496 1 98.81 150 VAL B C 1
ATOM 3129 O O . VAL B 1 150 ? -3.33 22.734 4.527 1 98.81 150 VAL B O 1
ATOM 3132 N N . VAL B 1 151 ? -2.73 22.203 6.641 1 98.75 151 VAL B N 1
ATOM 3133 C CA . VAL B 1 151 ? -2.043 23.469 6.871 1 98.75 151 VAL B CA 1
ATOM 3134 C C . VAL B 1 151 ? -0.64 23.203 7.41 1 98.75 151 VAL B C 1
ATOM 3136 O O . VAL B 1 151 ? -0.463 22.406 8.336 1 98.75 151 VAL B O 1
ATOM 3139 N N . HIS B 1 152 ? 0.26 23.781 6.789 1 98.44 152 HIS B N 1
ATOM 3140 C CA . HIS B 1 152 ? 1.645 23.812 7.246 1 98.44 152 HIS B CA 1
ATOM 3141 C C . HIS B 1 152 ? 1.94 25.094 8.023 1 98.44 152 HIS B C 1
ATOM 3143 O O . HIS B 1 152 ? 1.859 26.188 7.469 1 98.44 152 HIS B O 1
ATOM 3149 N N . ALA B 1 153 ? 2.352 24.984 9.258 1 97.62 153 ALA B N 1
ATOM 3150 C CA . ALA B 1 153 ? 2.633 26.156 10.07 1 97.62 153 ALA B CA 1
ATOM 3151 C C . ALA B 1 153 ? 3.975 26.016 10.789 1 97.62 153 ALA B C 1
ATOM 3153 O O . ALA B 1 153 ? 4.039 25.516 11.914 1 97.62 153 ALA B O 1
ATOM 3154 N N . GLY B 1 154 ? 5.055 26.562 10.125 1 95.31 154 GLY B N 1
ATOM 3155 C CA . GLY B 1 154 ? 6.207 26.906 10.953 1 95.31 154 GLY B CA 1
ATOM 3156 C C . GLY B 1 154 ? 5.953 28.062 11.898 1 95.31 154 GLY B C 1
ATOM 3157 O O . GLY B 1 154 ? 4.816 28.531 12.023 1 95.31 154 GLY B O 1
ATOM 3158 N N . TRP B 1 155 ? 7.047 28.484 12.57 1 94.5 155 TRP B N 1
ATOM 3159 C CA . TRP B 1 155 ? 6.82 29.562 13.539 1 94.5 155 TRP B CA 1
ATOM 3160 C C . TRP B 1 155 ? 6.254 30.797 12.859 1 94.5 155 TRP B C 1
ATOM 3162 O O . TRP B 1 155 ? 5.41 31.5 13.43 1 94.5 155 TRP B O 1
ATOM 3172 N N . ARG B 1 156 ? 6.66 31.078 11.641 1 95.5 156 ARG B N 1
ATOM 3173 C CA . ARG B 1 156 ? 6.133 32.219 10.906 1 95.5 156 ARG B CA 1
ATOM 3174 C C . ARG B 1 156 ? 4.648 32.031 10.602 1 95.5 156 ARG B C 1
ATOM 3176 O O . ARG B 1 156 ? 3.875 33 10.68 1 95.5 156 ARG B O 1
ATOM 3183 N N . GLY B 1 157 ? 4.316 30.828 10.195 1 95.81 157 GLY B N 1
ATOM 3184 C CA . GLY B 1 157 ? 2.922 30.531 9.922 1 95.81 157 GLY B CA 1
ATOM 3185 C C . GLY B 1 157 ? 2.037 30.625 11.148 1 95.81 157 GLY B C 1
ATOM 3186 O O . GLY B 1 157 ? 0.899 31.078 11.07 1 95.81 157 GLY B O 1
ATOM 3187 N N . VAL B 1 158 ? 2.545 30.141 12.273 1 95.56 158 VAL B N 1
ATOM 3188 C CA . VAL B 1 158 ? 1.806 30.266 13.523 1 95.56 158 VAL B CA 1
ATOM 3189 C C . VAL B 1 158 ? 1.568 31.734 13.844 1 95.56 158 VAL B C 1
ATOM 3191 O O . VAL B 1 158 ? 0.439 32.156 14.125 1 95.56 158 VAL B O 1
ATOM 3194 N N . MET B 1 159 ? 2.59 32.5 13.695 1 94.81 159 MET B N 1
ATOM 3195 C CA . MET B 1 159 ? 2.514 33.906 13.992 1 94.81 159 MET B CA 1
ATOM 3196 C C . MET B 1 159 ? 1.554 34.625 13.039 1 94.81 159 MET B C 1
ATOM 3198 O O . MET B 1 159 ? 0.849 35.531 13.438 1 94.81 159 MET B O 1
ATOM 3202 N N . SER B 1 160 ? 1.562 34.219 11.844 1 95.44 160 SER B N 1
ATOM 3203 C CA . SER B 1 160 ? 0.692 34.844 10.852 1 95.44 160 SER B CA 1
ATOM 3204 C C . SER B 1 160 ? -0.723 34.281 10.922 1 95.44 160 SER B C 1
ATOM 3206 O O . SER B 1 160 ? -1.603 34.688 10.172 1 95.44 160 SER B O 1
ATOM 3208 N N . ARG B 1 161 ? -0.974 33.312 11.781 1 96.94 161 ARG B N 1
ATOM 3209 C CA . ARG B 1 161 ? -2.277 32.75 12.102 1 96.94 161 ARG B CA 1
ATOM 3210 C C . ARG B 1 161 ? -2.875 32.031 10.891 1 96.94 161 ARG B C 1
ATOM 3212 O O . ARG B 1 161 ? -4.074 32.156 10.625 1 96.94 161 ARG B O 1
ATOM 3219 N N . ILE B 1 162 ? -2.041 31.359 10.141 1 97.94 162 ILE B N 1
ATOM 3220 C CA . ILE B 1 162 ? -2.475 30.734 8.906 1 97.94 162 ILE B CA 1
ATOM 3221 C C . ILE B 1 162 ? -3.506 29.641 9.219 1 97.94 162 ILE B C 1
ATOM 3223 O O . ILE B 1 162 ? -4.398 29.375 8.414 1 97.94 162 ILE B O 1
ATOM 3227 N N . VAL B 1 163 ? -3.424 29 10.375 1 98.56 163 VAL B N 1
ATOM 3228 C CA . VAL B 1 163 ? -4.328 27.906 10.703 1 98.56 163 VAL B CA 1
ATOM 3229 C C . VAL B 1 163 ? -5.746 28.438 10.875 1 98.56 163 VAL B C 1
ATOM 3231 O O . VAL B 1 163 ? -6.703 27.859 10.359 1 98.56 163 VAL B O 1
ATOM 3234 N N . VAL B 1 164 ? -5.891 29.531 11.555 1 97.81 164 VAL B N 1
ATOM 3235 C CA . VAL B 1 164 ? -7.195 30.156 11.75 1 97.81 164 VAL B CA 1
ATOM 3236 C C . VAL B 1 164 ? -7.73 30.656 10.414 1 97.81 164 VAL B C 1
ATOM 3238 O O . VAL B 1 164 ? -8.93 30.531 10.125 1 97.81 164 VAL B O 1
ATOM 3241 N N . LYS B 1 165 ? -6.836 31.297 9.664 1 97.62 165 LYS B N 1
ATOM 3242 C CA . LYS B 1 165 ? -7.223 31.75 8.328 1 97.62 165 LYS B CA 1
ATOM 3243 C C . LYS B 1 165 ? -7.801 30.594 7.508 1 97.62 165 LYS B C 1
ATOM 3245 O O . LYS B 1 165 ? -8.859 30.734 6.898 1 97.62 165 LYS B O 1
ATOM 3250 N N . ALA B 1 166 ? -7.141 29.453 7.469 1 98.31 166 ALA B N 1
ATOM 3251 C CA . ALA B 1 166 ? -7.59 28.281 6.727 1 98.31 166 ALA B CA 1
ATOM 3252 C C . ALA B 1 166 ? -8.906 27.75 7.289 1 98.31 166 ALA B C 1
ATOM 3254 O O . ALA B 1 166 ? -9.797 27.359 6.535 1 98.31 166 ALA B O 1
ATOM 3255 N N . ALA B 1 167 ? -9.016 27.688 8.594 1 98.19 167 ALA B N 1
ATOM 3256 C CA . ALA B 1 167 ? -10.242 27.219 9.242 1 98.19 167 ALA B CA 1
ATOM 3257 C C . ALA B 1 167 ? -11.445 28.078 8.82 1 98.19 167 ALA B C 1
ATOM 3259 O O . ALA B 1 167 ? -12.5 27.531 8.484 1 98.19 167 ALA B O 1
ATOM 3260 N N . PHE B 1 168 ? -11.188 29.328 8.875 1 97.19 168 PHE B N 1
ATOM 3261 C CA . PHE B 1 168 ? -12.25 30.266 8.508 1 97.19 168 PHE B CA 1
ATOM 3262 C C . PHE B 1 168 ? -12.672 30.062 7.059 1 97.19 168 PHE B C 1
ATOM 3264 O O . PHE B 1 168 ? -13.859 30.031 6.754 1 97.19 168 PHE B O 1
ATOM 3271 N N . ASP B 1 169 ? -11.711 29.969 6.195 1 97 169 ASP B N 1
ATOM 3272 C CA . ASP B 1 169 ? -12 29.734 4.781 1 97 169 ASP B CA 1
ATOM 3273 C C . ASP B 1 169 ? -12.727 28.422 4.574 1 97 169 ASP B C 1
ATOM 3275 O O . ASP B 1 169 ? -13.617 28.312 3.729 1 97 169 ASP B O 1
ATOM 3279 N N . LEU B 1 170 ? -12.422 27.391 5.312 1 97.5 170 LEU B N 1
ATOM 3280 C CA . LEU B 1 170 ? -13.016 26.062 5.203 1 97.5 170 LEU B CA 1
ATOM 3281 C C . LEU B 1 170 ? -14.523 26.125 5.457 1 97.5 170 LEU B C 1
ATOM 3283 O O . LEU B 1 170 ? -15.297 25.453 4.762 1 97.5 170 LEU B O 1
ATOM 3287 N N . VAL B 1 171 ? -14.906 26.984 6.367 1 96 171 VAL B N 1
ATOM 3288 C CA . VAL B 1 171 ? -16.312 27.031 6.742 1 96 171 VAL B CA 1
ATOM 3289 C C . VAL B 1 171 ? -17.016 28.156 5.988 1 96 171 VAL B C 1
ATOM 3291 O O . VAL B 1 171 ? -18.094 28.594 6.379 1 96 171 VAL B O 1
ATOM 3294 N N . GLY B 1 172 ? -16.375 28.734 5.023 1 93.38 172 GLY B N 1
ATOM 3295 C CA . GLY B 1 172 ? -16.984 29.719 4.156 1 93.38 172 GLY B CA 1
ATOM 3296 C C . GLY B 1 172 ? -17.141 31.078 4.824 1 93.38 172 GLY B C 1
ATOM 3297 O O . GLY B 1 172 ? -18.109 31.797 4.559 1 93.38 172 GLY B O 1
ATOM 3298 N N . GLY B 1 173 ? -16.375 31.297 5.828 1 92.56 173 GLY B N 1
ATOM 3299 C CA . GLY B 1 173 ? -16.406 32.594 6.48 1 92.56 173 GLY B CA 1
ATOM 3300 C C . GLY B 1 173 ? -17.391 32.656 7.625 1 92.56 173 GLY B C 1
ATOM 3301 O O . GLY B 1 173 ? -17.578 33.719 8.234 1 92.56 173 GLY B O 1
ATOM 3302 N N . ASP B 1 174 ? -18.031 31.594 7.906 1 92 174 ASP B N 1
ATOM 3303 C CA . ASP B 1 174 ? -18.984 31.547 9.008 1 92 174 ASP B CA 1
ATOM 3304 C C . ASP B 1 174 ? -18.359 30.922 10.25 1 92 174 ASP B C 1
ATOM 3306 O O . ASP B 1 174 ? -18.438 29.703 10.438 1 92 174 ASP B O 1
ATOM 3310 N N . ALA B 1 175 ? -17.953 31.688 11.148 1 89.5 175 ALA B N 1
ATOM 3311 C CA . ALA B 1 175 ? -17.219 31.266 12.344 1 89.5 175 ALA B CA 1
ATOM 3312 C C . ALA B 1 175 ? -18.078 30.344 13.211 1 89.5 175 ALA B C 1
ATOM 3314 O O . ALA B 1 175 ? -17.547 29.516 13.945 1 89.5 175 ALA B O 1
ATOM 3315 N N . SER B 1 176 ? -19.359 30.547 13.125 1 87.56 176 SER B N 1
ATOM 3316 C CA . SER B 1 176 ? -20.25 29.734 13.961 1 87.56 176 SER B CA 1
ATOM 3317 C C . SER B 1 176 ? -20.141 28.25 13.602 1 87.56 176 SER B C 1
ATOM 3319 O O . SER B 1 176 ? -20.484 27.391 14.406 1 87.56 176 SER B O 1
ATOM 3321 N N . ARG B 1 177 ? -19.609 28.016 12.469 1 93.5 177 ARG B N 1
ATOM 3322 C CA . ARG B 1 177 ? -19.5 26.641 12 1 93.5 177 ARG B CA 1
ATOM 3323 C C . ARG B 1 177 ? -18.219 25.984 12.492 1 93.5 177 ARG B C 1
ATOM 3325 O O . ARG B 1 177 ? -18.062 24.766 12.406 1 93.5 177 ARG B O 1
ATOM 3332 N N . LEU B 1 178 ? -17.328 26.75 13.031 1 96 178 LEU B N 1
ATOM 3333 C CA . LEU B 1 178 ? -16.031 26.234 13.477 1 96 178 LEU B CA 1
ATOM 3334 C C . LEU B 1 178 ? -16.203 25.281 14.656 1 96 178 LEU B C 1
ATOM 3336 O O . LEU B 1 178 ? -15.422 24.359 14.836 1 96 178 LEU B O 1
ATOM 3340 N N . SER B 1 179 ? -17.25 25.484 15.422 1 95.44 179 SER B N 1
ATOM 3341 C CA . SER B 1 179 ? -17.453 24.688 16.625 1 95.44 179 SER B CA 1
ATOM 3342 C C . SER B 1 179 ? -17.766 23.234 16.266 1 95.44 179 SER B C 1
ATOM 3344 O O . SER B 1 179 ? -17.641 22.344 17.109 1 95.44 179 SER B O 1
ATOM 3346 N N . GLY B 1 180 ? -18.109 22.984 15.016 1 95.88 180 GLY B N 1
ATOM 3347 C CA . GLY B 1 180 ? -18.422 21.625 14.578 1 95.88 180 GLY B CA 1
ATOM 3348 C C . GLY B 1 180 ? -17.281 20.938 13.867 1 95.88 180 GLY B C 1
ATOM 3349 O O . GLY B 1 180 ? -17.359 19.766 13.531 1 95.88 180 GLY B O 1
ATOM 3350 N N . CYS B 1 181 ? -16.172 21.641 13.734 1 97.81 181 CYS B N 1
ATOM 3351 C CA . CYS B 1 181 ? -15.039 21.094 13.016 1 97.81 181 CYS B CA 1
ATOM 3352 C C . CYS B 1 181 ? -14.07 20.406 13.977 1 97.81 181 CYS B C 1
ATOM 3354 O O . CYS B 1 181 ? -14.078 20.688 15.172 1 97.81 181 CYS B O 1
ATOM 3356 N N . ASN B 1 182 ? -13.383 19.438 13.445 1 98.5 182 ASN B N 1
ATOM 3357 C CA . ASN B 1 182 ? -12.25 18.859 14.164 1 98.5 182 ASN B CA 1
ATOM 3358 C C . ASN B 1 182 ? -10.922 19.406 13.656 1 98.5 182 ASN B C 1
ATOM 3360 O O . ASN B 1 182 ? -10.742 19.594 12.453 1 98.5 182 ASN B O 1
ATOM 3364 N N . ALA B 1 183 ? -10 19.656 14.578 1 98.75 183 ALA B N 1
ATOM 3365 C CA . ALA B 1 183 ? -8.625 20.031 14.234 1 98.75 183 ALA B CA 1
ATOM 3366 C C . ALA B 1 183 ? -7.633 19.016 14.797 1 98.75 183 ALA B C 1
ATOM 3368 O O . ALA B 1 183 ? -7.777 18.562 15.938 1 98.75 183 ALA B O 1
ATOM 3369 N N . TYR B 1 184 ? -6.688 18.594 13.945 1 98.81 184 TYR B N 1
ATOM 3370 C CA . TYR B 1 184 ? -5.625 17.672 14.32 1 98.81 184 TYR B CA 1
ATOM 3371 C C . TYR B 1 184 ? -4.254 18.328 14.172 1 98.81 184 TYR B C 1
ATOM 3373 O O . TYR B 1 184 ? -3.896 18.797 13.086 1 98.81 184 TYR B O 1
ATOM 3381 N N . ILE B 1 185 ? -3.539 18.438 15.273 1 98.69 185 ILE B N 1
ATOM 3382 C CA . ILE B 1 185 ? -2.156 18.906 15.25 1 98.69 185 ILE B CA 1
ATOM 3383 C C . ILE B 1 185 ? -1.208 17.719 15.242 1 98.69 185 ILE B C 1
ATOM 3385 O O . ILE B 1 185 ? -1.194 16.922 16.188 1 98.69 185 ILE B O 1
ATOM 3389 N N . GLY B 1 186 ? -0.454 17.578 14.164 1 98.75 186 GLY B N 1
ATOM 3390 C CA . GLY B 1 186 ? 0.412 16.422 14 1 98.75 186 GLY B CA 1
ATOM 3391 C C . GLY B 1 186 ? 1.751 16.578 14.695 1 98.75 186 GLY B C 1
ATOM 3392 O O . GLY B 1 186 ? 2 17.578 15.359 1 98.75 186 GLY B O 1
ATOM 3393 N N . PRO B 1 187 ? 2.58 15.5 14.562 1 98.62 187 PRO B N 1
ATOM 3394 C CA . PRO B 1 187 ? 3.918 15.57 15.156 1 98.62 187 PRO B CA 1
ATOM 3395 C C . PRO B 1 187 ? 4.734 16.75 14.625 1 98.62 187 PRO B C 1
ATOM 3397 O O . PRO B 1 187 ? 4.668 17.062 13.438 1 98.62 187 PRO B O 1
ATOM 3400 N N . HIS B 1 188 ? 5.473 17.359 15.477 1 98.56 188 HIS B N 1
ATOM 3401 C CA . HIS B 1 188 ? 6.312 18.516 15.188 1 98.56 188 HIS B CA 1
ATOM 3402 C C . HIS B 1 188 ? 7.367 18.719 16.281 1 98.56 188 HIS B C 1
ATOM 3404 O O . HIS B 1 188 ? 7.363 18.016 17.281 1 98.56 188 HIS B O 1
ATOM 3410 N N . ILE B 1 189 ? 8.289 19.594 16.031 1 97.75 189 ILE B N 1
ATOM 3411 C CA . ILE B 1 189 ? 9.289 19.844 17.062 1 97.75 189 ILE B CA 1
ATOM 3412 C C . ILE B 1 189 ? 8.617 20.391 18.312 1 97.75 189 ILE B C 1
ATOM 3414 O O . ILE B 1 189 ? 7.879 21.375 18.25 1 97.75 189 ILE B O 1
ATOM 3418 N N . GLY B 1 190 ? 8.797 19.719 19.406 1 95.69 190 GLY B N 1
ATOM 3419 C CA . GLY B 1 190 ? 8.086 20.031 20.641 1 95.69 190 GLY B CA 1
ATOM 3420 C C . GLY B 1 190 ? 8.711 21.172 21.422 1 95.69 190 GLY B C 1
ATOM 3421 O O . GLY B 1 190 ? 9.797 21.641 21.078 1 95.69 190 GLY B O 1
ATOM 3422 N N . THR B 1 191 ? 7.93 21.531 22.438 1 93.06 191 THR B N 1
ATOM 3423 C CA . THR B 1 191 ? 8.367 22.609 23.328 1 93.06 191 THR B CA 1
ATOM 3424 C C . THR B 1 191 ? 9.727 22.297 23.938 1 93.06 191 THR B C 1
ATOM 3426 O O . THR B 1 191 ? 10.539 23.188 24.156 1 93.06 191 THR B O 1
ATOM 3429 N N . CYS B 1 192 ? 10.016 21.062 24.156 1 90.25 192 CYS B N 1
ATOM 3430 C CA . CYS B 1 192 ? 11.258 20.609 24.766 1 90.25 192 CYS B CA 1
ATOM 3431 C C . CYS B 1 192 ? 12.461 20.922 23.875 1 90.25 192 CYS B C 1
ATOM 3433 O O . CYS B 1 192 ? 13.578 21.062 24.375 1 90.25 192 CYS B O 1
ATOM 3435 N N . CYS B 1 193 ? 12.211 21.125 22.609 1 92.56 193 CYS B N 1
ATOM 3436 C CA . CYS B 1 193 ? 13.336 21.156 21.688 1 92.56 193 CYS B CA 1
ATOM 3437 C C . CYS B 1 193 ? 13.281 22.391 20.797 1 92.56 193 CYS B C 1
ATOM 3439 O O . CYS B 1 193 ? 14.234 22.688 20.078 1 92.56 193 CYS B O 1
ATOM 3441 N N . PHE B 1 194 ? 12.219 23.172 20.922 1 94.5 194 PHE B N 1
ATOM 3442 C CA . PHE B 1 194 ? 12.078 24.359 20.094 1 94.5 194 PHE B CA 1
ATOM 3443 C C . PHE B 1 194 ? 12.43 25.609 20.891 1 94.5 194 PHE B C 1
ATOM 3445 O O . PHE B 1 194 ? 11.539 26.312 21.391 1 94.5 194 PHE B O 1
ATOM 3452 N N . GLU B 1 195 ? 13.648 25.953 20.797 1 93.38 195 GLU B N 1
ATOM 3453 C CA . GLU B 1 195 ? 14.156 27.172 21.406 1 93.38 195 GLU B CA 1
ATOM 3454 C C . GLU B 1 195 ? 14.25 28.312 20.391 1 93.38 195 GLU B C 1
ATOM 3456 O O . GLU B 1 195 ? 14.68 28.094 19.266 1 93.38 195 GLU B O 1
ATOM 3461 N N . VAL B 1 196 ? 13.742 29.5 20.859 1 93.38 196 VAL B N 1
ATOM 3462 C CA . VAL B 1 196 ? 13.773 30.656 19.984 1 93.38 196 VAL B CA 1
ATOM 3463 C C . VAL B 1 196 ? 14.477 31.812 20.672 1 93.38 196 VAL B C 1
ATOM 3465 O O . VAL B 1 196 ? 14.852 31.703 21.844 1 93.38 196 VAL B O 1
ATOM 3468 N N . ASP B 1 197 ? 14.789 32.844 19.953 1 92.62 197 ASP B N 1
ATOM 3469 C CA . ASP B 1 197 ? 15.391 34 20.578 1 92.62 197 ASP B CA 1
ATOM 3470 C C . ASP B 1 197 ? 14.375 34.75 21.438 1 92.62 197 ASP B C 1
ATOM 3472 O O . ASP B 1 197 ? 13.172 34.469 21.359 1 92.62 197 ASP B O 1
ATOM 3476 N N . GLU B 1 198 ? 14.898 35.656 22.172 1 92.56 198 GLU B N 1
ATOM 3477 C CA . GLU B 1 198 ? 14.086 36.375 23.156 1 92.56 198 GLU B CA 1
ATOM 3478 C C . GLU B 1 198 ? 12.992 37.219 22.453 1 92.56 198 GLU B C 1
ATOM 3480 O O . GLU B 1 198 ? 11.867 37.312 22.953 1 92.56 198 GLU B O 1
ATOM 3485 N N . GLU B 1 199 ? 13.344 37.844 21.453 1 94.06 199 GLU B N 1
ATOM 3486 C CA . GLU B 1 199 ? 12.398 38.688 20.734 1 94.06 199 GLU B CA 1
ATOM 3487 C C . GLU B 1 199 ? 11.219 37.875 20.203 1 94.06 199 GLU B C 1
ATOM 3489 O O . GLU B 1 199 ? 10.062 38.25 20.391 1 94.06 199 GLU B O 1
ATOM 3494 N N . LEU B 1 200 ? 11.5 36.75 19.609 1 94.25 200 LEU B N 1
ATOM 3495 C CA . LEU B 1 200 ? 10.453 35.906 19.062 1 94.25 200 LEU B CA 1
ATOM 3496 C C . LEU B 1 200 ? 9.594 35.312 20.188 1 94.25 200 LEU B C 1
ATOM 3498 O O . LEU B 1 200 ? 8.375 35.25 20.062 1 94.25 200 LEU B O 1
ATOM 3502 N N . ALA B 1 201 ? 10.234 34.938 21.234 1 94.5 201 ALA B N 1
ATOM 3503 C CA . ALA B 1 201 ? 9.5 34.438 22.391 1 94.5 201 ALA B CA 1
ATOM 3504 C C . ALA B 1 201 ? 8.508 35.469 22.922 1 94.5 201 ALA B C 1
ATOM 3506 O O . ALA B 1 201 ? 7.363 35.125 23.234 1 94.5 201 ALA B O 1
ATOM 3507 N N . ALA B 1 202 ? 8.961 36.656 23 1 93.56 202 ALA B N 1
ATOM 3508 C CA . ALA B 1 202 ? 8.117 37.719 23.484 1 93.56 202 ALA B CA 1
ATOM 3509 C C . ALA B 1 202 ? 6.93 37.969 22.562 1 93.56 202 ALA B C 1
ATOM 3511 O O . ALA B 1 202 ? 5.82 38.25 23.016 1 93.56 202 ALA B O 1
ATOM 3512 N N . ARG B 1 203 ? 7.168 37.938 21.297 1 94.56 203 ARG B N 1
ATOM 3513 C CA . ARG B 1 203 ? 6.094 38.094 20.328 1 94.56 203 ARG B CA 1
ATOM 3514 C C . ARG B 1 203 ? 5.039 37 20.469 1 94.56 203 ARG B C 1
ATOM 3516 O O . ARG B 1 203 ? 3.842 37.281 20.375 1 94.56 203 ARG B O 1
ATOM 3523 N N . PHE B 1 204 ? 5.516 35.781 20.672 1 95.06 204 PHE B N 1
ATOM 3524 C CA . PHE B 1 204 ? 4.59 34.688 20.875 1 95.06 204 PHE B CA 1
ATOM 3525 C C . PHE B 1 204 ? 3.74 34.906 22.125 1 95.06 204 PHE B C 1
ATOM 3527 O O . PHE B 1 204 ? 2.521 34.719 22.094 1 95.06 204 PHE B O 1
ATOM 3534 N N . ALA B 1 205 ? 4.352 35.312 23.172 1 93.25 205 ALA B N 1
ATOM 3535 C CA . ALA B 1 205 ? 3.643 35.562 24.422 1 93.25 205 ALA B CA 1
ATOM 3536 C C . ALA B 1 205 ? 2.615 36.688 24.25 1 93.25 205 ALA B C 1
ATOM 3538 O O . ALA B 1 205 ? 1.495 36.594 24.75 1 93.25 205 ALA B O 1
ATOM 3539 N N . ALA B 1 206 ? 2.979 37.719 23.578 1 93.81 206 ALA B N 1
ATOM 3540 C CA . ALA B 1 206 ? 2.104 38.844 23.359 1 93.81 206 ALA B CA 1
ATOM 3541 C C . ALA B 1 206 ? 0.898 38.469 22.5 1 93.81 206 ALA B C 1
ATOM 3543 O O . ALA B 1 206 ? -0.208 38.969 22.719 1 93.81 206 ALA B O 1
ATOM 3544 N N . THR B 1 207 ? 1.131 37.625 21.547 1 93.25 207 THR B N 1
ATOM 3545 C CA . THR B 1 207 ? 0.099 37.312 20.578 1 93.25 207 THR B CA 1
ATOM 3546 C C . THR B 1 207 ? -0.818 36.219 21.109 1 93.25 207 THR B C 1
ATOM 3548 O O . THR B 1 207 ? -2.035 36.25 20.922 1 93.25 207 THR B O 1
ATOM 3551 N N . PHE B 1 208 ? -0.26 35.188 21.781 1 93.88 208 PHE B N 1
ATOM 3552 C CA . PHE B 1 208 ? -1.037 33.969 22.094 1 93.88 208 PHE B CA 1
ATOM 3553 C C . PHE B 1 208 ? -1.142 33.781 23.594 1 93.88 208 PHE B C 1
ATOM 3555 O O . PHE B 1 208 ? -1.831 32.875 24.062 1 93.88 208 PHE B O 1
ATOM 3562 N N . GLY B 1 209 ? -0.481 34.594 24.406 1 91.12 209 GLY B N 1
ATOM 3563 C CA . GLY B 1 209 ? -0.485 34.469 25.859 1 91.12 209 GLY B CA 1
ATOM 3564 C C . GLY B 1 209 ? 0.807 33.906 26.406 1 91.12 209 GLY B C 1
ATOM 3565 O O . GLY B 1 209 ? 1.513 33.156 25.734 1 91.12 209 GLY B O 1
ATOM 3566 N N . ASP B 1 210 ? 1.03 34.125 27.609 1 89.81 210 ASP B N 1
ATOM 3567 C CA . ASP B 1 210 ? 2.271 33.719 28.266 1 89.81 210 ASP B CA 1
ATOM 3568 C C . ASP B 1 210 ? 2.365 32.188 28.406 1 89.81 210 ASP B C 1
ATOM 3570 O O . ASP B 1 210 ? 3.461 31.641 28.516 1 89.81 210 ASP B O 1
ATOM 3574 N N . GLY B 1 211 ? 1.29 31.625 28.312 1 88.88 211 GLY B N 1
ATOM 3575 C CA . GLY B 1 211 ? 1.24 30.188 28.516 1 88.88 211 GLY B CA 1
ATOM 3576 C C . GLY B 1 211 ? 1.951 29.406 27.438 1 88.88 211 GLY B C 1
ATOM 3577 O O . GLY B 1 211 ? 2.338 28.25 27.641 1 88.88 211 GLY B O 1
ATOM 3578 N N . CYS B 1 212 ? 2.189 30.016 26.281 1 92.06 212 CYS B N 1
ATOM 3579 C CA . CYS B 1 212 ? 2.803 29.266 25.188 1 92.06 212 CYS B CA 1
ATOM 3580 C C . CYS B 1 212 ? 4.32 29.406 25.219 1 92.06 212 CYS B C 1
ATOM 3582 O O . CYS B 1 212 ? 5.02 28.797 24.406 1 92.06 212 CYS B O 1
ATOM 3584 N N . VAL B 1 213 ? 4.867 30.219 26.203 1 92.25 213 VAL B N 1
ATOM 3585 C CA . VAL B 1 213 ? 6.309 30.375 26.328 1 92.25 213 VAL B CA 1
ATOM 3586 C C . VAL B 1 213 ? 6.777 29.875 27.688 1 92.25 213 VAL B C 1
ATOM 3588 O O . VAL B 1 213 ? 6.215 30.234 28.719 1 92.25 213 VAL B O 1
ATOM 3591 N N . ARG B 1 214 ? 7.797 29.031 27.641 1 85.25 214 ARG B N 1
ATOM 3592 C CA . ARG B 1 214 ? 8.383 28.531 28.875 1 85.25 214 ARG B CA 1
ATOM 3593 C C . ARG B 1 214 ? 9.625 29.328 29.266 1 85.25 214 ARG B C 1
ATOM 3595 O O . ARG B 1 214 ? 10.156 30.078 28.438 1 85.25 214 ARG B O 1
ATOM 3602 N N . GLU B 1 215 ? 10.055 29.219 30.453 1 76.5 215 GLU B N 1
ATOM 3603 C CA . GLU B 1 215 ? 11.117 30.031 31.047 1 76.5 215 GLU B CA 1
ATOM 3604 C C . GLU B 1 215 ? 12.414 29.906 30.266 1 76.5 215 GLU B C 1
ATOM 3606 O O . GLU B 1 215 ? 13.234 30.828 30.266 1 76.5 215 GLU B O 1
ATOM 3611 N N . THR B 1 216 ? 12.656 29.062 29.516 1 75.75 216 THR B N 1
ATOM 3612 C CA . THR B 1 216 ? 13.898 28.859 28.766 1 75.75 216 THR B CA 1
ATOM 3613 C C . THR B 1 216 ? 13.711 29.156 27.281 1 75.75 216 THR B C 1
ATOM 3615 O O . THR B 1 216 ? 14.43 28.625 26.438 1 75.75 216 THR B O 1
ATOM 3618 N N . ARG B 1 217 ? 12.781 30.141 26.953 1 89.75 217 ARG B N 1
ATOM 3619 C CA . ARG B 1 217 ? 12.555 30.609 25.578 1 89.75 217 ARG B CA 1
ATOM 3620 C C . ARG B 1 217 ? 12.078 29.469 24.688 1 89.75 217 ARG B C 1
ATOM 3622 O O . ARG B 1 217 ? 12.422 29.406 23.5 1 89.75 217 ARG B O 1
ATOM 3629 N N . HIS B 1 218 ? 11.602 28.516 25.297 1 94.25 218 HIS B N 1
ATOM 3630 C CA . HIS B 1 218 ? 10.969 27.453 24.531 1 94.25 218 HIS B CA 1
ATOM 3631 C C . HIS B 1 218 ? 9.5 27.766 24.25 1 94.25 218 HIS B C 1
ATOM 3633 O O . HIS B 1 218 ? 8.758 28.141 25.156 1 94.25 218 HIS B O 1
ATOM 3639 N N . VAL B 1 219 ? 9.133 27.688 23 1 95.12 219 VAL B N 1
ATOM 3640 C CA . VAL B 1 219 ? 7.777 28.047 22.578 1 95.12 219 VAL B CA 1
ATOM 3641 C C . VAL B 1 219 ? 6.957 26.797 22.344 1 95.12 219 VAL B C 1
ATOM 3643 O O . VAL B 1 219 ? 7.441 25.844 21.719 1 95.12 219 VAL B O 1
ATOM 3646 N N . ASP B 1 220 ? 5.77 26.734 22.891 1 96.44 220 ASP B N 1
ATOM 3647 C CA . ASP B 1 220 ? 4.785 25.688 22.641 1 96.44 220 ASP B CA 1
ATOM 3648 C C . ASP B 1 220 ? 3.861 26.078 21.484 1 96.44 220 ASP B C 1
ATOM 3650 O O . ASP B 1 220 ? 2.805 26.672 21.703 1 96.44 220 ASP B O 1
ATOM 3654 N N . MET B 1 221 ? 4.238 25.656 20.281 1 96.69 221 MET B N 1
ATOM 3655 C CA . MET B 1 221 ? 3.51 26.047 19.094 1 96.69 221 MET B CA 1
ATOM 3656 C C . MET B 1 221 ? 2.113 25.438 19.078 1 96.69 221 MET B C 1
ATOM 3658 O O . MET B 1 221 ? 1.158 26.078 18.625 1 96.69 221 MET B O 1
ATOM 3662 N N . ALA B 1 222 ? 2.008 24.219 19.547 1 96.94 222 ALA B N 1
ATOM 3663 C CA . ALA B 1 222 ? 0.702 23.562 19.609 1 96.94 222 ALA B CA 1
ATOM 3664 C C . ALA B 1 222 ? -0.257 24.328 20.516 1 96.94 222 ALA B C 1
ATOM 3666 O O . ALA B 1 222 ? -1.428 24.516 20.172 1 96.94 222 ALA B O 1
ATOM 3667 N N . ARG B 1 223 ? 0.217 24.75 21.609 1 95.62 223 ARG B N 1
ATOM 3668 C CA . ARG B 1 223 ? -0.605 25.516 22.547 1 95.62 223 ARG B CA 1
ATOM 3669 C C . ARG B 1 223 ? -1.014 26.859 21.922 1 95.62 223 ARG B C 1
ATOM 3671 O O . ARG B 1 223 ? -2.152 27.297 22.094 1 95.62 223 ARG B O 1
ATOM 3678 N N . ALA B 1 224 ? -0.092 27.547 21.328 1 96.38 224 ALA B N 1
ATOM 3679 C CA . ALA B 1 224 ? -0.393 28.797 20.641 1 96.38 224 ALA B CA 1
ATOM 3680 C C . ALA B 1 224 ? -1.508 28.609 19.625 1 96.38 224 ALA B C 1
ATOM 3682 O O . ALA B 1 224 ? -2.471 29.375 19.594 1 96.38 224 ALA B O 1
ATOM 3683 N N . LEU B 1 225 ? -1.4 27.547 18.828 1 97.12 225 LEU B N 1
ATOM 3684 C CA . LEU B 1 225 ? -2.373 27.266 17.766 1 97.12 225 LEU B CA 1
ATOM 3685 C C . LEU B 1 225 ? -3.736 26.938 18.375 1 97.12 225 LEU B C 1
ATOM 3687 O O . LEU B 1 225 ? -4.766 27.422 17.875 1 97.12 225 LEU B O 1
ATOM 3691 N N . ALA B 1 226 ? -3.711 26.125 19.391 1 96.75 226 ALA B N 1
ATOM 3692 C CA . ALA B 1 226 ? -4.961 25.734 20.031 1 96.75 226 ALA B CA 1
ATOM 3693 C C . ALA B 1 226 ? -5.68 26.953 20.609 1 96.75 226 ALA B C 1
ATOM 3695 O O . ALA B 1 226 ? -6.895 27.094 20.469 1 96.75 226 ALA B O 1
ATOM 3696 N N . ALA B 1 227 ? -4.938 27.781 21.25 1 95 227 ALA B N 1
ATOM 3697 C CA . ALA B 1 227 ? -5.504 29.016 21.812 1 95 227 ALA B CA 1
ATOM 3698 C C . ALA B 1 227 ? -6.113 29.891 20.719 1 95 227 ALA B C 1
ATOM 3700 O O . ALA B 1 227 ? -7.207 30.438 20.891 1 95 227 ALA B O 1
ATOM 3701 N N . ASP B 1 228 ? -5.371 30.031 19.703 1 96.5 228 ASP B N 1
ATOM 3702 C CA . ASP B 1 228 ? -5.812 30.859 18.594 1 96.5 228 ASP B CA 1
ATOM 3703 C C . ASP B 1 228 ? -7.09 30.297 17.969 1 96.5 228 ASP B C 1
ATOM 3705 O O . ASP B 1 228 ? -8.031 31.047 17.688 1 96.5 228 ASP B O 1
ATOM 3709 N N . LEU B 1 229 ? -7.156 29 17.703 1 97.12 229 LEU B N 1
ATOM 3710 C CA . LEU B 1 229 ? -8.328 28.344 17.141 1 97.12 229 LEU B CA 1
ATOM 3711 C C . LEU B 1 229 ? -9.531 28.469 18.062 1 97.12 229 LEU B C 1
ATOM 3713 O O . LEU B 1 229 ? -10.648 28.734 17.609 1 97.12 229 LEU B O 1
ATOM 3717 N N . SER B 1 230 ? -9.273 28.312 19.344 1 95.75 230 SER B N 1
ATOM 3718 C CA . SER B 1 230 ? -10.344 28.438 20.328 1 95.75 230 SER B CA 1
ATOM 3719 C C . SER B 1 230 ? -10.914 29.859 20.344 1 95.75 230 SER B C 1
ATOM 3721 O O . SER B 1 230 ? -12.133 30.047 20.359 1 95.75 230 SER B O 1
ATOM 3723 N N . LYS B 1 231 ? -10.094 30.781 20.328 1 94.75 231 LYS B N 1
ATOM 3724 C CA . LYS B 1 231 ? -10.516 32.188 20.297 1 94.75 231 LYS B CA 1
ATOM 3725 C C . LYS B 1 231 ? -11.344 32.469 19.047 1 94.75 231 LYS B C 1
ATOM 3727 O O . LYS B 1 231 ? -12.258 33.312 19.078 1 94.75 231 LYS B O 1
ATOM 3732 N N . ALA B 1 232 ? -11.031 31.734 17.984 1 95.56 232 ALA B N 1
ATOM 3733 C CA . ALA B 1 232 ? -11.727 31.938 16.719 1 95.56 232 ALA B CA 1
ATOM 3734 C C . ALA B 1 232 ? -13.094 31.25 16.734 1 95.56 232 ALA B C 1
ATOM 3736 O O . ALA B 1 232 ? -13.914 31.469 15.828 1 95.56 232 ALA B O 1
ATOM 3737 N N . GLY B 1 233 ? -13.352 30.391 17.734 1 95.69 233 GLY B N 1
ATOM 3738 C CA . GLY B 1 233 ? -14.68 29.812 17.844 1 95.69 233 GLY B CA 1
ATOM 3739 C C . GLY B 1 233 ? -14.68 28.297 17.844 1 95.69 233 GLY B C 1
ATOM 3740 O O . GLY B 1 233 ? -15.734 27.672 17.938 1 95.69 233 GLY B O 1
ATOM 3741 N N . MET B 1 234 ? -13.523 27.719 17.734 1 96.56 234 MET B N 1
ATOM 3742 C CA . MET B 1 234 ? -13.469 26.266 17.75 1 96.56 234 MET B CA 1
ATOM 3743 C C . MET B 1 234 ? -13.609 25.734 19.172 1 96.56 234 MET B C 1
ATOM 3745 O O . MET B 1 234 ? -13.055 26.312 20.125 1 96.56 234 MET B O 1
ATOM 3749 N N . ASP B 1 235 ? -14.383 24.672 19.328 1 96.69 235 ASP B N 1
ATOM 3750 C CA . ASP B 1 235 ? -14.469 23.969 20.609 1 96.69 235 ASP B CA 1
ATOM 3751 C C . ASP B 1 235 ? -13.133 23.328 20.969 1 96.69 235 ASP B C 1
ATOM 3753 O O . ASP B 1 235 ? -12.594 22.531 20.219 1 96.69 235 ASP B O 1
ATOM 3757 N N . GLU B 1 236 ? -12.625 23.656 22.125 1 96.31 236 GLU B N 1
ATOM 3758 C CA . GLU B 1 236 ? -11.328 23.156 22.562 1 96.31 236 GLU B CA 1
ATOM 3759 C C . GLU B 1 236 ? -11.297 21.625 22.578 1 96.31 236 GLU B C 1
ATOM 3761 O O . GLU B 1 236 ? -10.242 21.016 22.375 1 96.31 236 GLU B O 1
ATOM 3766 N N . ARG B 1 237 ? -12.453 21.031 22.875 1 96.5 237 ARG B N 1
ATOM 3767 C CA . ARG B 1 237 ? -12.539 19.578 22.922 1 96.5 237 ARG B CA 1
ATOM 3768 C C . ARG B 1 237 ? -12.312 18.953 21.547 1 96.5 237 ARG B C 1
ATOM 3770 O O . ARG B 1 237 ? -12.062 17.766 21.438 1 96.5 237 ARG B O 1
ATOM 3777 N N . ARG B 1 238 ? -12.344 19.781 20.547 1 98.12 238 ARG B N 1
ATOM 3778 C CA . ARG B 1 238 ? -12.273 19.266 19.188 1 98.12 238 ARG B CA 1
ATOM 3779 C C . ARG B 1 238 ? -10.922 19.578 18.547 1 98.12 238 ARG B C 1
ATOM 3781 O O . ARG B 1 238 ? -10.758 19.453 17.328 1 98.12 238 ARG B O 1
ATOM 3788 N N . ILE B 1 239 ? -10.039 20 19.359 1 98.12 239 ILE B N 1
ATOM 3789 C CA . ILE B 1 239 ? -8.641 20.172 18.969 1 98.12 239 ILE B CA 1
ATOM 3790 C C . ILE B 1 239 ? -7.797 19.047 19.562 1 98.12 239 ILE B C 1
ATOM 3792 O O . ILE B 1 239 ? -7.684 18.938 20.781 1 98.12 239 ILE B O 1
ATOM 3796 N N . CYS B 1 240 ? -7.234 18.188 18.688 1 98.44 240 CYS B N 1
ATOM 3797 C CA . CYS B 1 240 ? -6.445 17.031 19.109 1 98.44 240 CYS B CA 1
ATOM 3798 C C . CYS B 1 240 ? -4.98 17.203 18.719 1 98.44 240 CYS B C 1
ATOM 3800 O 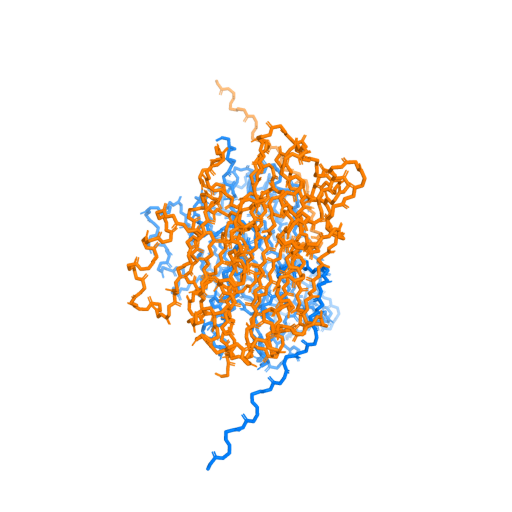O . CYS B 1 240 ? -4.664 17.375 17.547 1 98.44 240 CYS B O 1
ATOM 3802 N N . ASP B 1 241 ? -4.129 17.172 19.688 1 98.12 241 ASP B N 1
ATOM 3803 C CA . ASP B 1 241 ? -2.688 17.25 19.484 1 98.12 241 ASP B CA 1
ATOM 3804 C C . ASP B 1 241 ? -2.043 15.867 19.609 1 98.12 241 ASP B C 1
ATOM 3806 O O . ASP B 1 241 ? -2.297 15.148 20.578 1 98.12 241 ASP B O 1
ATOM 3810 N N . ALA B 1 242 ? -1.233 15.516 18.578 1 97.75 242 ALA B N 1
ATOM 3811 C CA . ALA B 1 242 ? -0.551 14.227 18.625 1 97.75 242 ALA B CA 1
ATOM 3812 C C . ALA B 1 242 ? 0.359 14.141 19.844 1 97.75 242 ALA B C 1
ATOM 3814 O O . ALA B 1 242 ? 0.591 13.047 20.375 1 97.75 242 ALA B O 1
ATOM 3815 N N . GLY B 1 243 ? 0.916 15.305 20.219 1 97.12 243 GLY B N 1
ATOM 3816 C CA . GLY B 1 243 ? 1.776 15.352 21.391 1 97.12 243 GLY B CA 1
ATOM 3817 C C . GLY B 1 243 ? 3.115 14.672 21.172 1 97.12 243 GLY B C 1
ATOM 3818 O O . GLY B 1 243 ? 3.701 14.141 22.125 1 97.12 243 GLY B O 1
ATOM 3819 N N . LEU B 1 244 ? 3.596 14.586 19.969 1 97.38 244 LEU B N 1
ATOM 3820 C CA . LEU B 1 244 ? 4.848 13.914 19.641 1 97.38 244 LEU B CA 1
ATOM 3821 C C . LEU B 1 244 ? 5.875 14.914 19.109 1 97.38 244 LEU B C 1
ATOM 3823 O O . LEU B 1 244 ? 5.566 15.727 18.234 1 97.38 244 LEU B O 1
ATOM 3827 N N . CYS B 1 245 ? 7.047 14.82 19.688 1 97.88 245 CYS B N 1
ATOM 3828 C CA . CYS B 1 245 ? 8.148 15.695 19.281 1 97.88 245 CYS B CA 1
ATOM 3829 C C . CYS B 1 245 ? 9 15.031 18.203 1 97.88 245 CYS B C 1
ATOM 3831 O O . CYS B 1 245 ? 9.664 14.023 18.469 1 97.88 245 CYS B O 1
ATOM 3833 N N . THR B 1 246 ? 9.094 15.609 17.031 1 98.25 246 THR B N 1
ATOM 3834 C CA . THR B 1 246 ? 9.828 15.023 15.922 1 98.25 246 THR B CA 1
ATOM 3835 C C . THR B 1 246 ? 11.328 15 16.219 1 98.25 246 THR B C 1
ATOM 3837 O O . THR B 1 246 ? 12.039 14.117 15.742 1 98.25 246 THR B O 1
ATOM 3840 N N . TYR B 1 247 ? 11.773 15.922 17.016 1 97.81 247 TYR B N 1
ATOM 3841 C CA . TYR B 1 247 ? 13.195 15.969 17.359 1 97.81 247 TYR B CA 1
ATOM 3842 C C . TYR B 1 247 ? 13.57 14.781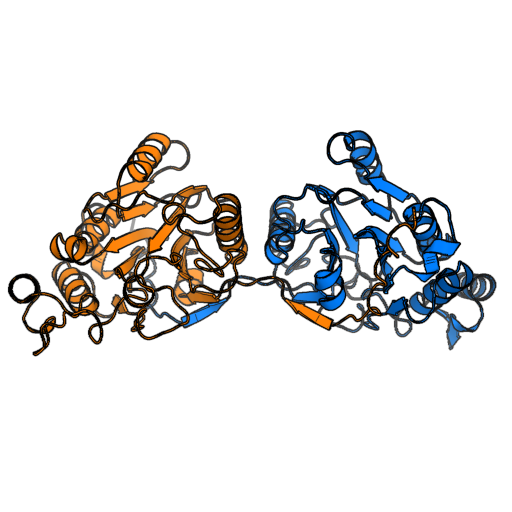 18.25 1 97.81 247 TYR B C 1
ATOM 3844 O O . TYR B 1 247 ? 14.609 14.156 18.047 1 97.81 247 TYR B O 1
ATOM 3852 N N . GLU B 1 248 ? 12.766 14.422 19.172 1 96.81 248 GLU B N 1
ATOM 3853 C CA . GLU B 1 248 ? 13.078 13.383 20.141 1 96.81 248 GLU B CA 1
ATOM 3854 C C . GLU B 1 248 ? 12.703 12 19.609 1 96.81 248 GLU B C 1
ATOM 3856 O O . GLU B 1 248 ? 13.328 11 19.984 1 96.81 248 GLU B O 1
ATOM 3861 N N . ASP B 1 249 ? 11.695 11.945 18.844 1 96.75 249 ASP B N 1
ATOM 3862 C CA . ASP B 1 249 ? 11.133 10.68 18.391 1 96.75 249 ASP B CA 1
ATOM 3863 C C . ASP B 1 249 ? 11.734 10.266 17.047 1 96.75 249 ASP B C 1
ATOM 3865 O O . ASP B 1 249 ? 11.406 10.844 16 1 96.75 249 ASP B O 1
ATOM 3869 N N . GLU B 1 250 ? 12.469 9.195 16.984 1 94.06 250 GLU B N 1
ATOM 3870 C CA . GLU B 1 250 ? 13.234 8.797 15.805 1 94.06 250 GLU B CA 1
ATOM 3871 C C . GLU B 1 250 ? 12.328 8.203 14.734 1 94.06 250 GLU B C 1
ATOM 3873 O O . GLU B 1 250 ? 12.773 7.949 13.609 1 94.06 250 GLU B O 1
ATOM 3878 N N . ARG B 1 251 ? 11.062 8.047 14.961 1 94.44 251 ARG B N 1
ATOM 3879 C CA . ARG B 1 251 ? 10.109 7.605 13.953 1 94.44 251 ARG B CA 1
ATOM 3880 C C . ARG B 1 251 ? 9.875 8.695 12.906 1 94.44 251 ARG B C 1
ATOM 3882 O O . ARG B 1 251 ? 9.336 8.422 11.828 1 94.44 251 ARG B O 1
ATOM 3889 N N . PHE B 1 252 ? 10.32 9.859 13.242 1 98 252 PHE B N 1
ATOM 3890 C CA . PHE B 1 252 ? 10.062 10.984 12.359 1 98 252 PHE B CA 1
ATOM 3891 C C . PHE B 1 252 ? 11.367 11.594 11.859 1 98 252 PHE B C 1
ATOM 3893 O O . PHE B 1 252 ? 12.406 11.477 12.516 1 98 252 PHE B O 1
ATOM 3900 N N . TYR B 1 253 ? 11.297 12.172 10.648 1 98.19 253 TYR B N 1
ATOM 3901 C CA . TYR B 1 253 ? 12.359 13.078 10.234 1 98.19 253 TYR B CA 1
ATOM 3902 C C . TYR B 1 253 ? 12.375 14.336 11.094 1 98.19 253 TYR B C 1
ATOM 3904 O O . TYR B 1 253 ? 11.32 14.805 11.531 1 98.19 253 TYR B O 1
ATOM 3912 N N . SER B 1 254 ? 13.547 14.836 11.367 1 98.38 254 SER B N 1
ATOM 3913 C CA . SER B 1 254 ? 13.711 16.109 12.055 1 98.38 254 SER B CA 1
ATOM 3914 C C . SER B 1 254 ? 14.797 16.953 11.398 1 98.38 254 SER B C 1
ATOM 3916 O O . SER B 1 254 ? 15.969 16.578 11.383 1 98.38 254 SER B O 1
ATOM 3918 N N . TYR B 1 255 ? 14.336 18.047 10.906 1 97.31 255 TYR B N 1
ATOM 3919 C CA . TYR B 1 255 ? 15.266 18.938 10.227 1 97.31 255 TYR B CA 1
ATOM 3920 C C . TYR B 1 255 ? 16.391 19.375 11.156 1 97.31 255 TYR B C 1
ATOM 3922 O O . TYR B 1 255 ? 17.562 19.297 10.805 1 97.31 255 TYR B O 1
ATOM 3930 N N . ARG B 1 256 ? 16.016 19.797 12.32 1 96.12 256 ARG B N 1
ATOM 3931 C CA . ARG B 1 256 ? 17 20.266 13.289 1 96.12 256 ARG B CA 1
ATOM 3932 C C . ARG B 1 256 ? 17.906 19.125 13.758 1 96.12 256 ARG B C 1
ATOM 3934 O O . ARG B 1 256 ? 19.125 19.266 13.773 1 96.12 256 ARG B O 1
ATOM 3941 N N . ARG B 1 257 ? 17.359 17.953 14.125 1 96.75 257 ARG B N 1
ATOM 3942 C CA . ARG B 1 257 ? 18.141 16.844 14.633 1 96.75 257 ARG B CA 1
ATOM 3943 C C . ARG B 1 257 ? 19.125 16.328 13.578 1 96.75 257 ARG B C 1
ATOM 3945 O O . ARG B 1 257 ? 20.266 15.984 13.898 1 96.75 257 ARG B O 1
ATOM 3952 N N . GLU B 1 258 ? 18.703 16.359 12.336 1 96.56 258 GLU B N 1
ATOM 3953 C CA . GLU B 1 258 ? 19.469 15.703 11.281 1 96.56 258 GLU B CA 1
ATOM 3954 C C . GLU B 1 258 ? 20.312 16.719 10.508 1 96.56 258 GLU B C 1
ATOM 3956 O O . GLU B 1 258 ? 20.891 16.391 9.469 1 96.56 258 GLU B O 1
ATOM 3961 N N . GLY B 1 259 ? 20.359 17.953 10.945 1 94.88 259 GLY B N 1
ATOM 3962 C CA . GLY B 1 259 ? 21.25 18.969 10.391 1 94.88 259 GLY B CA 1
ATOM 3963 C C . GLY B 1 259 ? 20.797 19.484 9.039 1 94.88 259 GLY B C 1
ATOM 3964 O O . GLY B 1 259 ? 21.625 19.828 8.195 1 94.88 259 GLY B O 1
ATOM 3965 N N . GLY B 1 260 ? 19.578 19.359 8.758 1 95.12 260 GLY B N 1
ATOM 3966 C CA . GLY B 1 260 ? 19.031 20 7.578 1 95.12 260 GLY B CA 1
ATOM 3967 C C . GLY B 1 260 ? 18.906 19.078 6.391 1 95.12 260 GLY B C 1
ATOM 3968 O O . GLY B 1 260 ? 18.25 19.406 5.398 1 95.12 260 GLY B O 1
ATOM 3969 N N . THR B 1 261 ? 19.5 17.891 6.469 1 96.5 261 THR B N 1
ATOM 3970 C CA . THR B 1 261 ? 19.422 16.938 5.367 1 96.5 261 THR B CA 1
ATOM 3971 C C . THR B 1 261 ? 18.672 15.68 5.789 1 96.5 261 THR B C 1
ATOM 3973 O O . THR B 1 261 ? 19.234 14.773 6.398 1 96.5 261 THR B O 1
ATOM 3976 N N . CYS B 1 262 ? 17.438 15.617 5.473 1 97.44 262 CYS B N 1
ATOM 3977 C CA . CYS B 1 262 ? 16.562 14.492 5.785 1 97.44 262 CYS B CA 1
ATOM 3978 C C . CYS B 1 262 ? 15.305 14.516 4.922 1 97.44 262 CYS B C 1
ATOM 3980 O O . CYS B 1 262 ? 15.102 15.445 4.137 1 97.44 262 CYS B O 1
ATOM 3982 N N . GLY B 1 263 ? 14.523 13.461 5.016 1 98.06 263 GLY B N 1
ATOM 3983 C CA . GLY B 1 263 ? 13.242 13.43 4.328 1 98.06 263 GLY B CA 1
ATOM 3984 C C . GLY B 1 263 ? 12.188 14.289 4.996 1 98.06 263 GLY B C 1
ATOM 3985 O O . GLY B 1 263 ? 12.492 15.062 5.91 1 98.06 263 GLY B O 1
ATOM 3986 N N . ARG B 1 264 ? 11.008 14.242 4.441 1 98.62 264 ARG B N 1
ATOM 3987 C CA . ARG B 1 264 ? 9.828 14.914 4.98 1 98.62 264 ARG B CA 1
ATOM 3988 C C . ARG B 1 264 ? 8.695 13.914 5.23 1 98.62 264 ARG B C 1
ATOM 3990 O O . ARG B 1 264 ? 8.367 13.109 4.352 1 98.62 264 ARG B O 1
ATOM 3997 N N . GLN B 1 265 ? 8.164 13.93 6.438 1 97.75 265 GLN B N 1
ATOM 3998 C CA . GLN B 1 265 ? 6.926 13.188 6.664 1 97.75 265 GLN B CA 1
ATOM 3999 C C . GLN B 1 265 ? 5.719 13.969 6.141 1 97.75 265 GLN B C 1
ATOM 4001 O O . GLN B 1 265 ? 5.844 15.133 5.758 1 97.75 265 GLN B O 1
ATOM 4006 N N . GLY B 1 266 ? 4.547 13.273 6.191 1 98.19 266 GLY B N 1
ATOM 4007 C CA . GLY B 1 266 ? 3.395 13.852 5.52 1 98.19 266 GLY B CA 1
ATOM 4008 C C . GLY B 1 266 ? 2.225 14.109 6.449 1 98.19 266 GLY B C 1
ATOM 4009 O O . GLY B 1 266 ? 2.002 13.352 7.398 1 98.19 266 GLY B O 1
ATOM 4010 N N . ALA B 1 267 ? 1.498 15.219 6.273 1 98.75 267 ALA B N 1
ATOM 4011 C CA . ALA B 1 267 ? 0.101 15.406 6.656 1 98.75 267 ALA B CA 1
ATOM 4012 C C . ALA B 1 267 ? -0.825 15.219 5.457 1 98.75 267 ALA B C 1
ATOM 4014 O O . ALA B 1 267 ? -0.846 16.062 4.551 1 98.75 267 ALA B O 1
ATOM 4015 N N . PHE B 1 268 ? -1.549 14.148 5.531 1 98.44 268 PHE B N 1
ATOM 4016 C CA . PHE B 1 268 ? -2.301 13.68 4.379 1 98.44 268 PHE B CA 1
ATOM 4017 C C . PHE B 1 268 ? -3.789 13.594 4.695 1 98.44 268 PHE B C 1
ATOM 4019 O O . PHE B 1 268 ? -4.172 13.172 5.793 1 98.44 268 PHE B O 1
ATOM 4026 N N . ALA B 1 269 ? -4.613 14.062 3.725 1 98.31 269 ALA B N 1
ATOM 4027 C CA . ALA B 1 269 ? -6.055 13.883 3.867 1 98.31 269 ALA B CA 1
ATOM 4028 C C . ALA B 1 269 ? -6.711 13.609 2.514 1 98.31 269 ALA B C 1
ATOM 4030 O O . ALA B 1 269 ? -6.289 14.164 1.494 1 98.31 269 ALA B O 1
ATOM 4031 N N . CYS B 1 270 ? -7.684 12.773 2.504 1 96.31 270 CYS B N 1
ATOM 4032 C CA . CYS B 1 270 ? -8.469 12.398 1.329 1 96.31 270 CYS B CA 1
ATOM 4033 C C . CYS B 1 270 ? -9.844 11.891 1.73 1 96.31 270 CYS B C 1
ATOM 4035 O O . CYS B 1 270 ? -9.992 11.234 2.764 1 96.31 270 CYS B O 1
ATOM 4037 N N . ARG B 1 271 ? -10.82 12.258 0.989 1 94.06 271 ARG B N 1
ATOM 4038 C CA . ARG B 1 271 ? -12.156 11.734 1.241 1 94.06 271 ARG B CA 1
ATOM 4039 C C . ARG B 1 271 ? -12.477 10.578 0.302 1 94.06 271 ARG B C 1
ATOM 4041 O O . ARG B 1 271 ? -12.383 10.719 -0.919 1 94.06 271 ARG B O 1
ATOM 4048 N N . MET B 1 272 ? -12.727 9.484 0.946 1 80.12 272 MET B N 1
ATOM 4049 C CA . MET B 1 272 ? -13.078 8.312 0.145 1 80.12 272 MET B CA 1
ATOM 4050 C C . MET B 1 272 ? -14.586 8.25 -0.099 1 80.12 272 MET B C 1
ATOM 4052 O O . MET B 1 272 ? -15.375 8.602 0.782 1 80.12 272 MET B O 1
ATOM 4056 N N . LYS B 1 273 ? -15.07 8.312 -1.383 1 61.78 273 LYS B N 1
ATOM 4057 C CA . LYS B 1 273 ? -16.484 8.219 -1.69 1 61.78 273 LYS B CA 1
ATOM 4058 C C . LYS B 1 273 ? -17.062 6.871 -1.255 1 61.78 273 LYS B C 1
ATOM 4060 O O . LYS B 1 273 ? -16.359 5.859 -1.273 1 61.78 273 LYS B O 1
ATOM 4065 N N . ASP B 1 274 ? -18.125 6.957 -0.36 1 51.22 274 ASP B N 1
ATOM 4066 C CA . ASP B 1 274 ? -18.953 5.781 -0.063 1 51.22 274 ASP B CA 1
ATOM 4067 C C . ASP B 1 274 ? -19.141 4.922 -1.309 1 51.22 274 ASP B C 1
ATOM 4069 O O . ASP B 1 274 ? -19.484 5.434 -2.377 1 51.22 274 ASP B O 1
ATOM 4073 N N . ARG B 1 275 ? -18.438 4 -1.721 1 39.41 275 ARG B N 1
ATOM 4074 C CA . ARG B 1 275 ? -18.953 3.1 -2.744 1 39.41 275 ARG B CA 1
ATOM 4075 C C . ARG B 1 275 ? -20.375 2.648 -2.408 1 39.41 275 ARG B C 1
ATOM 4077 O O . ARG B 1 275 ? -20.562 1.768 -1.567 1 39.41 275 ARG B O 1
ATOM 4084 N N . ARG B 1 276 ? -21.312 3.473 -2.045 1 31.2 276 ARG B N 1
ATOM 4085 C CA . ARG B 1 276 ? -22.672 2.967 -2.168 1 31.2 276 ARG B CA 1
ATOM 4086 C C . ARG B 1 276 ? -22.969 2.512 -3.596 1 31.2 276 ARG B C 1
ATOM 4088 O O . ARG B 1 276 ? -22.562 3.174 -4.555 1 31.2 276 ARG B O 1
#

Organism: Slackia exigua (strain ATCC 700122 / DSM 15923 / CIP 105133 / JCM 11022 / KCTC 5966 / S-7) (NCBI:txid649764)

InterPro domains:
  IPR003730 Multi-copper polyphenol oxidoreductase [PF02578] (41-268)
  IPR003730 Multi-copper polyphenol oxidoreductase [PTHR30616] (26-268)
  IPR003730 Multi-copper polyphenol oxidoreductase [cd16833] (85-270)
  IPR011324 Cytotoxic necrotizing factor-like, catalytic [SSF64438] (25-270)
  IPR038371 Multi-copper polyphenol oxidoreductase superfamily [G3DSA:3.60.140.10] (21-274)

Sequence (552 aa):
MHAAPSPSLPLPRLAWGRGFSVPALLDEDLFAVTGVRIAFTCRDGGVSAPPYAGLNLGSHVGDDARDVAANRARLMAAFGCQDARLVVPHQVHGDAVVSLDDAASCEAAIAQAREAADALIVRDARIAALLCFADCVPVIIVAPDGSFAVVHAGWRGVMSRIVVKAAFDLVGGDASRLSGCNAYIGPHIGTCCFEVDEELAARFAATFGDGCVRETRHVDMARALAADLSKAGMDERRICDAGLCTYEDERFYSYRREGGTCGRQGAFACRMKDRRMHAAPSPSLPLPRLAWGRGFSVPALLDEDLFAVTGVRIAFTCRDGGVSAPPYAGLNLGSHVGDDARDVAANRARLMAAFGCQDARLVVPHQVHGDAVVSLDDAASCEAAIAQAREAADALIVRDARIAALLCFADCVPVIIVAPDGSFAVVHAGWRGVMSRIVVKAAFDLVGGDASRLSGCNAYIGPHIGTCCFEVDEELAARFAATFGDGCVRETRHVDMARALAADLSKAGMDERRICDAGLCTYEDERFYSYRREGGTCGRQGAFACRMKDRR

pLDDT: mean 91.33, std 11.85, range [25.91, 98.88]

Solvent-accessible surface area (backbone atoms only — not comparable to full-atom values): 27684 Å² total; per-residue (Å²): 132,81,73,73,78,72,66,80,59,71,74,52,56,79,40,84,45,61,29,45,36,36,45,21,38,26,34,67,70,50,23,74,74,49,28,33,45,48,31,37,41,33,27,52,62,35,70,30,56,82,69,25,48,18,23,20,54,39,77,86,65,76,62,60,67,67,36,24,52,49,22,48,48,36,52,26,32,19,67,70,42,65,86,30,47,77,45,60,51,30,67,70,63,41,68,41,71,35,64,39,64,38,77,91,73,27,63,67,39,51,51,45,22,52,68,50,15,23,27,41,32,39,63,26,58,53,38,25,42,40,45,60,39,37,34,40,36,34,34,41,36,39,42,60,87,43,31,36,32,43,34,48,29,32,75,60,7,55,73,68,38,32,62,51,53,48,53,36,58,71,52,71,67,40,48,81,53,37,47,52,29,36,35,38,35,44,57,14,47,30,44,92,71,34,70,50,55,68,70,58,38,51,51,46,24,72,73,57,34,62,86,26,43,51,85,86,32,15,41,30,64,68,54,32,50,51,48,52,35,34,74,62,40,29,43,66,78,20,53,32,66,60,83,41,32,18,61,80,36,82,59,35,36,22,31,76,74,50,72,67,56,44,36,13,21,36,44,34,40,35,31,48,76,77,84,119,135,80,73,73,76,72,68,80,58,71,74,53,55,78,40,84,44,60,29,45,35,35,46,22,38,26,34,67,70,50,24,74,75,50,28,32,43,49,33,38,41,32,25,54,62,33,72,29,55,83,69,25,49,18,22,20,54,40,78,86,66,75,61,60,67,67,36,24,52,48,22,48,49,36,53,27,32,20,66,70,43,65,85,32,48,76,46,61,51,30,66,69,64,40,70,42,71,36,66,37,63,39,79,90,73,26,63,67,42,50,50,46,20,51,68,49,15,23,25,42,33,38,62,26,57,53,38,24,42,40,43,60,39,37,33,41,36,32,36,40,36,39,40,61,87,42,31,35,33,43,33,48,30,33,75,59,7,54,71,67,40,31,62,50,52,49,53,36,56,71,51,71,67,41,47,83,53,36,49,53,28,35,35,37,36,43,56,13,47,29,43,92,72,34,68,51,54,69,69,59,38,49,51,48,24,72,74,57,34,60,84,27,43,46,96,78,34,17,43,30,63,68,54,31,51,51,47,52,34,36,75,60,40,29,44,67,78,21,53,32,68,61,84,41,32,16,62,80,37,82,59,34,35,22,32,77,73,50,71,68,56,43,34,13,20,35,44,34,39,35,31,49,74,75,84,118

Radius of gyration: 27.38 Å; Cα contacts (8 Å, |Δi|>4): 1389; chains: 2; bounding box: 74×83×60 Å